Protein AF-0000000073254569 (afdb_homodimer)

Radius of gyration: 25.7 Å; Cα contacts (8 Å, |Δi|>4): 1614; chains: 2; bounding box: 59×76×71 Å

pLDDT: mean 85.74, std 17.24, range [31.38, 98.88]

Organism: Gibberella zeae (strain ATCC MYA-4620 / CBS 123657 / FGSC 9075 / NRRL 31084 / PH-1) (NCBI:txid229533)

Solvent-accessible surface area (backbone atoms only — not comparable to full-atom values): 38142 Å² total; per-residue (Å²): 109,60,36,66,33,79,49,82,36,96,58,29,43,25,35,38,28,23,18,31,41,42,49,34,30,50,25,29,50,48,42,49,42,52,47,33,44,50,43,17,62,76,66,68,46,98,55,69,58,42,61,33,38,47,33,54,34,34,22,6,1,19,42,13,16,44,48,40,41,42,32,16,41,38,53,32,43,56,66,58,44,51,54,50,48,54,52,42,44,49,64,45,51,45,51,53,54,97,86,38,72,44,63,83,45,90,67,50,71,68,58,60,72,64,52,65,75,79,60,61,51,68,29,55,66,60,47,48,49,49,47,41,23,54,49,26,40,74,44,33,85,45,70,64,29,29,72,44,17,25,67,19,53,33,51,37,45,81,10,17,40,29,32,24,28,20,21,28,49,64,70,50,31,76,42,73,50,47,17,49,89,76,85,73,79,70,75,92,39,75,67,55,49,47,42,74,73,45,49,83,69,42,15,43,38,56,48,45,47,18,8,43,7,33,83,72,42,25,52,69,34,56,37,52,76,88,70,58,82,38,35,21,26,18,5,31,50,79,29,16,42,21,54,65,60,41,60,53,50,47,50,72,79,41,60,62,80,44,73,78,67,49,42,13,23,40,42,34,31,32,37,49,45,58,76,55,76,70,73,76,84,45,94,48,58,53,60,33,47,43,49,50,48,45,51,50,37,40,34,41,64,27,52,51,51,53,49,51,53,42,46,50,61,42,37,46,23,84,87,28,50,74,41,40,78,47,75,50,56,54,80,33,95,57,89,72,60,47,62,45,52,87,47,43,66,60,40,39,49,50,29,51,48,61,74,61,40,77,50,64,69,58,47,48,51,53,50,50,50,40,36,43,57,59,44,88,117,109,60,36,65,34,80,49,83,35,95,59,27,44,25,37,37,27,24,21,30,40,41,50,35,29,50,25,28,51,49,43,49,42,53,47,34,42,50,44,17,62,74,67,69,47,97,54,67,57,40,60,32,38,48,33,53,34,34,22,6,0,20,42,13,18,44,49,39,42,41,32,15,41,39,55,32,42,57,67,59,43,53,54,51,48,54,51,42,43,50,63,43,51,45,49,53,55,96,84,38,73,41,64,83,46,90,65,52,69,68,58,59,72,65,50,65,72,79,62,62,49,68,28,54,64,61,48,50,49,50,46,42,24,55,50,26,40,73,44,32,85,46,70,64,28,30,73,43,18,26,66,20,54,32,51,39,46,82,11,17,41,29,32,23,27,20,22,28,50,59,68,49,32,75,42,74,50,46,18,49,90,76,85,74,80,70,77,91,43,77,66,54,49,47,42,73,73,45,48,83,69,42,15,43,38,55,49,44,47,17,9,44,7,33,82,74,41,25,52,70,34,55,39,52,75,90,71,57,83,40,36,22,26,19,4,31,50,81,27,17,42,23,53,65,61,39,61,52,50,47,49,72,79,42,59,61,79,43,73,77,66,50,42,14,22,38,41,33,31,31,38,50,46,57,73,54,84,66,69,78,83,46,93,48,60,52,61,34,48,45,50,50,48,44,52,50,39,40,33,40,65,28,51,50,51,54,49,51,54,41,46,50,60,41,36,46,23,82,87,29,52,73,41,40,79,47,75,50,55,56,80,33,96,57,89,72,59,47,62,46,52,88,48,41,65,58,40,40,50,50,30,51,49,59,73,62,40,80,48,63,69,56,46,48,51,52,50,50,50,40,37,42,59,58,45,87,117

Structure (mmCIF, N/CA/C/O backbone):
data_AF-0000000073254569-model_v1
#
loop_
_entity.id
_entity.type
_entity.pdbx_description
1 polymer 'Chromosome 3, complete genome'
#
loop_
_atom_site.group_PDB
_atom_site.id
_atom_site.type_symbol
_atom_site.label_atom_id
_atom_site.label_alt_id
_atom_site.label_comp_id
_atom_site.label_asym_id
_atom_site.label_entity_id
_atom_site.label_seq_id
_atom_site.pdbx_PDB_ins_code
_atom_site.Cartn_x
_atom_site.Cartn_y
_atom_site.Cartn_z
_atom_site.occupancy
_atom_site.B_iso_or_equiv
_atom_site.auth_seq_id
_atom_site.auth_comp_id
_atom_site.auth_asym_id
_atom_site.auth_atom_id
_atom_site.pdbx_PDB_model_num
ATOM 1 N N . MET A 1 1 ? -10.719 -30.406 2.637 1 69 1 MET A N 1
ATOM 2 C CA . MET A 1 1 ? -9.727 -29.562 3.293 1 69 1 MET A CA 1
ATOM 3 C C . MET A 1 1 ? -8.672 -29.094 2.303 1 69 1 MET A C 1
ATOM 5 O O . MET A 1 1 ? -8.266 -29.859 1.419 1 69 1 MET A O 1
ATOM 9 N N . VAL A 1 2 ? -8.297 -27.781 2.314 1 84.19 2 VAL A N 1
ATOM 10 C CA . VAL A 1 2 ? -7.293 -27.219 1.424 1 84.19 2 VAL A CA 1
ATOM 11 C C . VAL A 1 2 ? -5.934 -27.844 1.699 1 84.19 2 VAL A C 1
ATOM 13 O O . VAL A 1 2 ? -5.629 -28.203 2.838 1 84.19 2 VAL A O 1
ATOM 16 N N . TYR A 1 3 ? -5.25 -28.094 0.652 1 86.19 3 TYR A N 1
ATOM 17 C CA . TYR A 1 3 ? -3.926 -28.688 0.782 1 86.19 3 TYR A CA 1
ATOM 18 C C . TYR A 1 3 ? -3.062 -27.891 1.755 1 86.19 3 TYR A C 1
ATOM 20 O O . TYR A 1 3 ? -2.998 -26.672 1.679 1 86.19 3 TYR A O 1
ATOM 28 N N . GLN A 1 4 ? -2.467 -28.609 2.684 1 88.44 4 GLN A N 1
ATOM 29 C CA . GLN A 1 4 ? -1.517 -28.031 3.625 1 88.44 4 GLN A CA 1
ATOM 30 C C . GLN A 1 4 ? -0.086 -28.438 3.293 1 88.44 4 GLN A C 1
ATOM 32 O O . GLN A 1 4 ? 0.17 -29.609 2.979 1 88.44 4 GLN A O 1
ATOM 37 N N . ALA A 1 5 ? 0.763 -27.484 3.316 1 90.31 5 ALA A N 1
ATOM 38 C CA . ALA A 1 5 ? 2.168 -27.828 3.121 1 90.31 5 ALA A CA 1
ATOM 39 C C . ALA A 1 5 ? 2.562 -29.031 3.988 1 90.31 5 ALA A C 1
ATOM 41 O O . ALA A 1 5 ? 2.246 -29.078 5.18 1 90.31 5 ALA A O 1
ATOM 42 N N . ILE A 1 6 ? 3.275 -29.891 3.363 1 89.12 6 ILE A N 1
ATOM 43 C CA . ILE A 1 6 ? 3.559 -31.156 4.047 1 89.12 6 ILE A CA 1
ATOM 44 C C . ILE A 1 6 ? 4.711 -30.953 5.031 1 89.12 6 ILE A C 1
ATOM 46 O O . ILE A 1 6 ? 4.93 -31.797 5.914 1 89.12 6 ILE A O 1
ATOM 50 N N . THR A 1 7 ? 5.469 -29.906 4.82 1 90.94 7 THR A N 1
ATOM 51 C CA . THR A 1 7 ? 6.562 -29.594 5.738 1 90.94 7 THR A CA 1
ATOM 52 C C . THR A 1 7 ? 6.16 -28.484 6.699 1 90.94 7 THR A C 1
ATOM 54 O O . THR A 1 7 ? 5.199 -27.75 6.449 1 90.94 7 THR A O 1
ATOM 57 N N . ARG A 1 8 ? 6.832 -28.484 7.84 1 93.12 8 ARG A N 1
ATOM 58 C CA . ARG A 1 8 ? 6.66 -27.422 8.828 1 93.12 8 ARG A CA 1
ATOM 59 C C . ARG A 1 8 ? 8 -26.812 9.234 1 93.12 8 ARG A C 1
ATOM 61 O O . ARG A 1 8 ? 9.047 -27.469 9.094 1 93.12 8 ARG A O 1
ATOM 68 N N . HIS A 1 9 ? 7.984 -25.609 9.609 1 94.12 9 HIS A N 1
ATOM 69 C CA . HIS A 1 9 ? 9.156 -24.938 10.172 1 94.12 9 HIS A CA 1
ATOM 70 C C . HIS A 1 9 ? 8.945 -24.609 11.648 1 94.12 9 HIS A C 1
ATOM 72 O O . HIS A 1 9 ? 7.863 -24.172 12.039 1 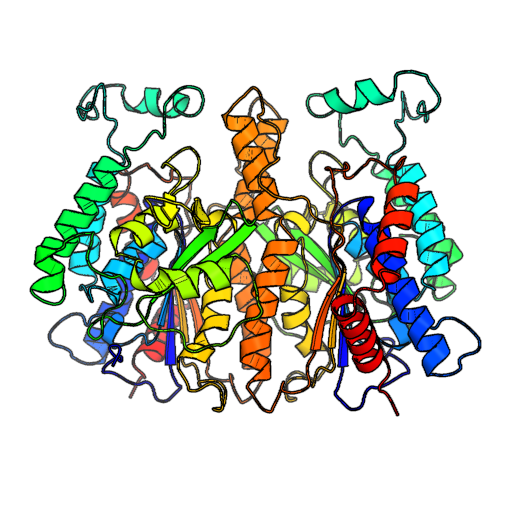94.12 9 HIS A O 1
ATOM 78 N N . PRO A 1 10 ? 9.953 -24.828 12.438 1 93.75 10 PRO A N 1
ATOM 79 C CA . PRO A 1 10 ? 9.797 -24.578 13.875 1 93.75 10 PRO A CA 1
ATOM 80 C C . PRO A 1 10 ? 9.461 -23.125 14.195 1 93.75 10 PRO A C 1
ATOM 82 O O . PRO A 1 10 ? 8.82 -22.844 15.203 1 93.75 10 PRO A O 1
ATOM 85 N N . ASN A 1 11 ? 9.852 -22.25 13.305 1 94.5 11 ASN A N 1
ATOM 86 C CA . ASN A 1 11 ? 9.617 -20.828 13.57 1 94.5 11 ASN A CA 1
ATOM 87 C C . ASN A 1 11 ? 8.258 -20.375 13.055 1 94.5 11 ASN A C 1
ATOM 89 O O . ASN A 1 11 ? 7.848 -19.234 13.281 1 94.5 11 ASN A O 1
ATOM 93 N N . GLY A 1 12 ? 7.559 -21.234 12.305 1 96.25 12 GLY A N 1
ATOM 94 C CA . GLY A 1 12 ? 6.207 -20.859 11.906 1 96.25 12 GLY A CA 1
ATOM 95 C C . GLY A 1 12 ? 5.961 -21.016 10.422 1 96.25 12 GLY A C 1
ATOM 96 O O . GLY A 1 12 ? 6.617 -21.812 9.75 1 96.25 12 GLY A O 1
ATOM 97 N N . LYS A 1 13 ? 4.934 -20.344 9.938 1 97.69 13 LYS A N 1
ATOM 98 C CA . LYS A 1 13 ? 4.473 -20.453 8.555 1 97.69 13 LYS A CA 1
ATOM 99 C C . LYS A 1 13 ? 5.418 -19.734 7.605 1 97.69 13 LYS A C 1
ATOM 101 O O . LYS A 1 13 ? 6.102 -18.781 8 1 97.69 13 LYS A O 1
ATOM 106 N N . ARG A 1 14 ? 5.492 -20.172 6.426 1 98.38 14 ARG A N 1
ATOM 107 C CA . ARG A 1 14 ? 6.27 -19.594 5.344 1 98.38 14 ARG A CA 1
ATOM 108 C C . ARG A 1 14 ? 5.355 -19 4.27 1 98.38 14 ARG A C 1
ATOM 110 O O . ARG A 1 14 ? 4.438 -19.672 3.793 1 98.38 14 ARG A O 1
ATOM 117 N N . LEU A 1 15 ? 5.641 -17.719 3.881 1 98.75 15 LEU A N 1
ATOM 118 C CA . LEU A 1 15 ? 4.832 -16.984 2.908 1 98.75 15 LEU A CA 1
ATOM 119 C C . LEU A 1 15 ? 5.656 -16.625 1.675 1 98.75 15 LEU A C 1
ATOM 121 O O . LEU A 1 15 ? 6.848 -16.344 1.781 1 98.75 15 LEU A O 1
ATOM 125 N N . LEU A 1 16 ? 5.016 -16.672 0.469 1 98.88 16 LEU A N 1
ATOM 126 C CA . LEU A 1 16 ? 5.691 -16.359 -0.783 1 98.88 16 LEU A CA 1
ATOM 127 C C . LEU A 1 16 ? 4.949 -15.258 -1.537 1 98.88 16 LEU A C 1
ATOM 129 O O . LEU A 1 16 ? 3.756 -15.391 -1.82 1 98.88 16 LEU A O 1
ATOM 133 N N . ALA A 1 17 ? 5.613 -14.148 -1.781 1 98.81 17 ALA A N 1
ATOM 134 C CA . ALA A 1 17 ? 5.062 -13.055 -2.58 1 98.81 17 ALA A CA 1
ATOM 135 C C . ALA A 1 17 ? 5.645 -13.062 -3.992 1 98.81 17 ALA A C 1
ATOM 137 O O . ALA A 1 17 ? 6.863 -13.117 -4.168 1 98.81 17 ALA A O 1
ATOM 138 N N . LEU A 1 18 ? 4.777 -12.977 -5.004 1 98.56 18 LEU A N 1
ATOM 139 C CA . LEU A 1 18 ? 5.16 -12.984 -6.41 1 98.56 18 LEU A CA 1
ATOM 140 C C . LEU A 1 18 ? 4.699 -11.711 -7.109 1 98.56 18 LEU A C 1
ATOM 142 O O . LEU A 1 18 ? 3.502 -11.523 -7.332 1 98.56 18 LEU A O 1
ATOM 146 N N . ASP A 1 19 ? 5.652 -10.883 -7.566 1 97.5 19 ASP A N 1
ATOM 147 C CA . ASP A 1 19 ? 5.379 -9.57 -8.141 1 97.5 19 ASP A CA 1
ATOM 148 C C . ASP A 1 19 ? 4.746 -9.695 -9.523 1 97.5 19 ASP A C 1
ATOM 150 O O . ASP A 1 19 ? 4.906 -10.719 -10.195 1 97.5 19 ASP A O 1
ATOM 154 N N . GLY A 1 20 ? 4.055 -8.617 -9.891 1 94.62 20 GLY A N 1
ATOM 155 C CA . GLY A 1 20 ? 3.777 -8.406 -11.297 1 94.62 20 GLY A CA 1
ATOM 156 C C . GLY A 1 20 ? 4.969 -7.859 -12.062 1 94.62 20 GLY A C 1
ATOM 157 O O . GLY A 1 20 ? 5.867 -7.25 -11.477 1 94.62 20 GLY A O 1
ATOM 158 N N . GLY A 1 21 ? 4.934 -8.133 -13.406 1 91.62 21 GLY A N 1
ATOM 159 C CA . GLY A 1 21 ? 6.059 -7.617 -14.172 1 91.62 21 GLY A CA 1
ATOM 160 C C . GLY A 1 21 ? 6.195 -8.266 -15.539 1 91.62 21 GLY A C 1
ATOM 161 O O . GLY A 1 21 ? 7.285 -8.289 -16.109 1 91.62 21 GLY A O 1
ATOM 162 N N . GLY A 1 22 ? 5.133 -8.82 -16.078 1 90.81 22 GLY A N 1
ATOM 163 C CA . GLY A 1 22 ? 5.168 -9.422 -17.406 1 90.81 22 GLY A CA 1
ATOM 164 C C . GLY A 1 22 ? 6.195 -10.539 -17.516 1 90.81 22 GLY A C 1
ATOM 165 O O . GLY A 1 22 ? 6.324 -11.367 -16.625 1 90.81 22 GLY A O 1
ATOM 166 N N . VAL A 1 23 ? 6.863 -10.516 -18.625 1 92.56 23 VAL A N 1
ATOM 167 C CA . VAL A 1 23 ? 7.77 -11.625 -18.906 1 92.56 23 VAL A CA 1
ATOM 168 C C . VAL A 1 23 ? 8.945 -11.602 -17.938 1 92.56 23 VAL A C 1
ATOM 170 O O . VAL A 1 23 ? 9.672 -12.586 -17.812 1 92.56 23 VAL A O 1
ATOM 173 N N . ARG A 1 24 ? 9.148 -10.531 -17.266 1 95.06 24 ARG A N 1
ATOM 174 C CA . ARG A 1 24 ? 10.242 -10.422 -16.312 1 95.06 24 ARG A CA 1
ATOM 175 C C . ARG A 1 24 ? 10.016 -11.336 -15.109 1 95.06 24 ARG A C 1
ATOM 177 O O . ARG A 1 24 ? 10.938 -11.594 -14.328 1 95.06 24 ARG A O 1
ATOM 184 N N . GLY A 1 25 ? 8.781 -11.812 -14.953 1 96.25 25 GLY A N 1
ATOM 185 C CA . GLY A 1 25 ? 8.453 -12.758 -13.898 1 96.25 25 GLY A CA 1
ATOM 186 C C . GLY A 1 25 ? 9.289 -14.016 -13.938 1 96.25 25 GLY A C 1
ATOM 187 O O . GLY A 1 25 ? 9.477 -14.68 -12.914 1 96.25 25 GLY A O 1
ATOM 188 N N . ILE A 1 26 ? 9.906 -14.281 -15.094 1 97.62 26 ILE A N 1
ATOM 189 C CA . ILE A 1 26 ? 10.711 -15.484 -15.258 1 97.62 26 ILE A CA 1
ATOM 190 C C . ILE A 1 26 ? 11.898 -15.438 -14.297 1 97.62 26 ILE A C 1
ATOM 192 O O . ILE A 1 26 ? 12.367 -16.484 -13.836 1 97.62 26 ILE A O 1
ATOM 196 N N . MET A 1 27 ? 12.359 -14.273 -13.977 1 97.62 27 MET A N 1
ATOM 197 C CA . MET A 1 27 ? 13.469 -14.156 -13.031 1 97.62 27 MET A CA 1
ATOM 198 C C . MET A 1 27 ? 13.078 -14.68 -11.656 1 97.62 27 MET A C 1
ATOM 200 O O . MET A 1 27 ? 13.859 -15.383 -11.008 1 97.62 27 MET A O 1
ATOM 204 N N . GLY A 1 28 ? 11.852 -14.328 -11.25 1 97.81 28 GLY A N 1
ATOM 205 C CA . GLY A 1 28 ? 11.359 -14.844 -9.984 1 97.81 28 GLY A CA 1
ATOM 206 C C . GLY A 1 28 ? 11.305 -16.359 -9.945 1 97.81 28 GLY A C 1
ATOM 207 O O . GLY A 1 28 ? 11.664 -16.969 -8.93 1 97.81 28 GLY A O 1
ATOM 208 N N . LEU A 1 29 ? 10.906 -16.969 -11.023 1 98.5 29 LEU A N 1
ATOM 209 C CA . LEU A 1 29 ? 10.82 -18.422 -11.094 1 98.5 29 LEU A CA 1
ATOM 210 C C . LEU A 1 29 ? 12.203 -19.047 -11.023 1 98.5 29 LEU A C 1
ATOM 212 O O . LEU A 1 29 ? 12.398 -20.062 -10.336 1 98.5 29 LEU A O 1
ATOM 216 N N . VAL A 1 30 ? 13.133 -18.469 -11.703 1 98.56 30 VAL A N 1
ATOM 217 C CA . VAL A 1 30 ? 14.492 -19 -11.711 1 98.56 30 VAL A CA 1
ATOM 218 C C . VAL A 1 30 ? 15.094 -18.875 -10.312 1 98.56 30 VAL A C 1
ATOM 220 O O . VAL A 1 30 ? 15.758 -19.812 -9.836 1 98.56 30 VAL A O 1
ATOM 223 N N . ILE A 1 31 ? 14.867 -17.797 -9.672 1 98.62 31 ILE A N 1
ATOM 224 C CA . ILE A 1 31 ? 15.359 -17.609 -8.312 1 98.62 31 ILE A CA 1
ATOM 225 C C . ILE A 1 31 ? 14.703 -18.625 -7.379 1 98.62 31 ILE A C 1
ATOM 227 O O . ILE A 1 31 ? 15.383 -19.25 -6.555 1 98.62 31 ILE A O 1
ATOM 231 N N . LEU A 1 32 ? 13.414 -18.797 -7.52 1 98.81 32 LEU A N 1
ATOM 232 C CA . LEU A 1 32 ? 12.703 -19.781 -6.711 1 98.81 32 LEU A CA 1
ATOM 233 C C . LEU A 1 32 ? 13.281 -21.172 -6.926 1 98.81 32 LEU A C 1
ATOM 235 O O . LEU A 1 32 ? 13.453 -21.938 -5.973 1 98.81 32 LEU A O 1
ATOM 239 N N . LYS A 1 33 ? 13.547 -21.484 -8.188 1 98.69 33 LYS A N 1
ATOM 240 C CA . LYS A 1 33 ? 14.148 -22.781 -8.5 1 98.69 33 LYS A CA 1
ATOM 241 C C . LYS A 1 33 ? 15.477 -22.969 -7.762 1 98.69 33 LYS A C 1
ATOM 243 O O . LYS A 1 33 ? 15.734 -24.031 -7.195 1 98.69 33 LYS A O 1
ATOM 248 N N . GLU A 1 34 ? 16.297 -21.922 -7.781 1 98.25 34 GLU A N 1
ATOM 249 C CA . GLU A 1 34 ? 17.594 -22 -7.109 1 98.25 34 GLU A CA 1
ATOM 250 C C . GLU A 1 34 ? 17.422 -22.188 -5.605 1 98.25 34 GLU A C 1
ATOM 252 O O . GLU A 1 34 ? 18.172 -22.938 -4.977 1 98.25 34 GLU A O 1
ATOM 257 N N . LEU A 1 35 ? 16.484 -21.469 -5.008 1 98.38 35 LEU A N 1
ATOM 258 C CA . LEU A 1 35 ? 16.219 -21.625 -3.582 1 98.38 35 LEU A CA 1
ATOM 259 C C . LEU A 1 35 ? 15.766 -23.047 -3.264 1 98.38 35 LEU A C 1
ATOM 261 O O . LEU A 1 35 ? 16.266 -23.672 -2.32 1 98.38 35 LEU A O 1
ATOM 265 N N . MET A 1 36 ? 14.828 -23.594 -4.07 1 98.5 36 MET A N 1
ATOM 266 C CA . MET A 1 36 ? 14.297 -24.922 -3.818 1 98.5 36 MET A CA 1
ATOM 267 C C . MET A 1 36 ? 15.359 -25.984 -4.07 1 98.5 36 MET A C 1
ATOM 269 O O . MET A 1 36 ? 15.375 -27.031 -3.414 1 98.5 36 MET A O 1
ATOM 273 N N . HIS A 1 37 ? 16.25 -25.672 -5.004 1 98.19 37 HIS A N 1
ATOM 274 C CA . HIS A 1 37 ? 17.375 -26.562 -5.23 1 98.19 37 HIS A CA 1
ATOM 275 C C . HIS A 1 37 ? 18.281 -26.641 -4.004 1 98.19 37 HIS A C 1
ATOM 277 O O . HIS A 1 37 ? 18.766 -27.719 -3.648 1 98.19 37 HIS A O 1
ATOM 283 N N . ARG A 1 38 ? 18.531 -25.594 -3.416 1 97.25 38 ARG A N 1
ATOM 284 C CA . ARG A 1 38 ? 19.328 -25.578 -2.197 1 97.25 38 ARG A CA 1
ATOM 285 C C . ARG A 1 38 ? 18.609 -26.281 -1.054 1 97.25 38 ARG A C 1
ATOM 287 O O . ARG A 1 38 ? 19.234 -26.938 -0.217 1 97.25 38 ARG A O 1
ATOM 294 N N . VAL A 1 39 ? 17.312 -26.141 -0.981 1 97.75 39 VAL A N 1
ATOM 295 C CA . VAL A 1 39 ? 16.516 -26.891 -0.012 1 97.75 39 VAL A CA 1
ATOM 296 C C . VAL A 1 39 ? 16.688 -28.391 -0.259 1 97.75 39 VAL A C 1
ATOM 298 O O . VAL A 1 39 ? 16.844 -29.172 0.685 1 97.75 39 VAL A O 1
ATOM 301 N N . GLN A 1 40 ? 16.625 -28.781 -1.538 1 97.81 40 GLN A N 1
ATOM 302 C CA . GLN A 1 40 ? 16.812 -30.172 -1.911 1 97.81 40 GLN A CA 1
ATOM 303 C C . GLN A 1 40 ? 18.125 -30.719 -1.353 1 97.81 40 GLN A C 1
ATOM 305 O O . GLN A 1 40 ? 18.156 -31.797 -0.759 1 97.81 40 GLN A O 1
ATOM 310 N N . LYS A 1 41 ? 19.141 -29.938 -1.565 1 96.75 41 LYS A N 1
ATOM 311 C CA . LYS A 1 41 ? 20.469 -30.344 -1.119 1 96.75 41 LYS A CA 1
ATOM 312 C C . LYS A 1 41 ? 20.547 -30.406 0.404 1 96.75 41 LYS A C 1
ATOM 314 O O . LYS A 1 41 ? 21.062 -31.375 0.971 1 96.75 41 LYS A O 1
ATOM 319 N N . ARG A 1 42 ? 20.031 -29.375 1.029 1 95.44 42 ARG A N 1
ATOM 320 C CA . ARG A 1 42 ? 20.078 -29.281 2.484 1 95.44 42 ARG A CA 1
ATOM 321 C C . ARG A 1 42 ? 19.328 -30.422 3.141 1 95.44 42 ARG A C 1
ATOM 323 O O . ARG A 1 42 ? 19.766 -30.953 4.164 1 95.44 42 ARG A O 1
ATOM 330 N N . LYS A 1 43 ? 18.266 -30.844 2.539 1 96.19 43 LYS A N 1
ATOM 331 C CA . LYS A 1 43 ? 17.391 -31.859 3.131 1 96.19 43 LYS A CA 1
ATOM 332 C C . LYS A 1 43 ? 17.641 -33.219 2.502 1 96.19 43 LYS A C 1
ATOM 334 O O . LYS A 1 43 ? 16.969 -34.219 2.838 1 96.19 43 LYS A O 1
ATOM 339 N N . ASN A 1 44 ? 18.562 -33.375 1.593 1 96.12 44 ASN A N 1
ATOM 340 C CA . ASN A 1 44 ? 18.922 -34.594 0.897 1 96.12 44 ASN A CA 1
ATOM 341 C C . ASN A 1 44 ? 17.703 -35.281 0.27 1 96.12 44 ASN A C 1
ATOM 343 O O . ASN A 1 44 ? 17.438 -36.438 0.517 1 96.12 44 ASN A O 1
ATOM 347 N N . LEU A 1 45 ? 17 -34.438 -0.439 1 96.88 45 LEU A N 1
ATOM 348 C CA . LEU A 1 45 ? 15.812 -34.938 -1.122 1 96.88 45 LEU A CA 1
ATOM 349 C C . LEU A 1 45 ? 16.156 -35.469 -2.508 1 96.88 45 LEU A C 1
ATOM 351 O O . LEU A 1 45 ? 17.094 -35 -3.146 1 96.88 45 LEU A O 1
ATOM 355 N N . PRO A 1 46 ? 15.43 -36.438 -3.039 1 97.44 46 PRO A N 1
ATOM 356 C CA . PRO A 1 46 ? 15.742 -37.062 -4.336 1 97.44 46 PRO A CA 1
ATOM 357 C C . PRO A 1 46 ? 15.469 -36.125 -5.508 1 97.44 46 PRO A C 1
ATOM 359 O O . PRO A 1 46 ? 16.062 -36.25 -6.574 1 97.44 46 PRO A O 1
ATOM 362 N N . GLU A 1 47 ? 14.516 -35.156 -5.344 1 97.69 47 GLU A N 1
ATOM 363 C CA . GLU A 1 47 ? 14.172 -34.188 -6.371 1 97.69 47 GLU A CA 1
ATOM 364 C C . GLU A 1 47 ? 13.922 -32.812 -5.758 1 97.69 47 GLU A C 1
ATOM 366 O O . GLU A 1 47 ? 13.758 -32.688 -4.543 1 97.69 47 GLU A O 1
ATOM 371 N N . ILE A 1 48 ? 13.953 -31.812 -6.598 1 97.75 48 ILE A N 1
ATOM 372 C CA . ILE A 1 48 ? 13.609 -30.469 -6.137 1 97.75 48 ILE A CA 1
ATOM 373 C C . ILE A 1 48 ? 12.172 -30.453 -5.633 1 97.75 48 ILE A C 1
ATOM 375 O O . ILE A 1 48 ? 11.242 -30.828 -6.359 1 97.75 48 ILE A O 1
ATOM 379 N N . PRO A 1 49 ? 11.984 -30.125 -4.387 1 98 49 PRO A N 1
ATOM 380 C CA . PRO A 1 49 ? 10.625 -30.156 -3.85 1 98 49 PRO A CA 1
ATOM 381 C C . PRO A 1 49 ? 9.742 -29.047 -4.414 1 98 49 PRO A C 1
ATOM 383 O O . PRO A 1 49 ? 10.25 -28.031 -4.895 1 98 49 PRO A O 1
ATOM 386 N N . ARG A 1 50 ? 8.445 -29.25 -4.328 1 98.31 50 ARG A N 1
ATOM 387 C CA . ARG A 1 50 ? 7.484 -28.234 -4.758 1 98.31 50 ARG A CA 1
ATOM 388 C C . ARG A 1 50 ? 7.402 -27.094 -3.754 1 98.31 50 ARG A C 1
ATOM 390 O O . ARG A 1 50 ? 7.422 -27.328 -2.543 1 98.31 50 ARG A O 1
ATOM 397 N N . PRO A 1 51 ? 7.316 -25.828 -4.262 1 98.56 51 PRO A N 1
ATOM 398 C CA . PRO A 1 51 ? 7.137 -24.703 -3.342 1 98.56 51 PRO A CA 1
ATOM 399 C C . PRO A 1 51 ? 5.91 -24.875 -2.445 1 98.56 51 PRO A C 1
ATOM 401 O O . PRO A 1 51 ? 5.941 -24.484 -1.275 1 98.56 51 PRO A O 1
ATOM 404 N N . SER A 1 52 ? 4.824 -25.516 -2.988 1 98.38 52 SER A N 1
ATOM 405 C CA . SER A 1 52 ? 3.584 -25.688 -2.242 1 98.38 52 SER A CA 1
ATOM 406 C C . SER A 1 52 ? 3.771 -26.641 -1.065 1 98.38 52 SER A C 1
ATOM 408 O O . SER A 1 52 ? 2.928 -26.703 -0.17 1 98.38 52 SER A O 1
ATOM 410 N N . ASP A 1 53 ? 4.848 -27.375 -1.057 1 97.88 53 ASP A N 1
ATOM 411 C CA . ASP A 1 53 ? 5.133 -28.297 0.043 1 97.88 53 ASP A CA 1
ATOM 412 C C . ASP A 1 53 ? 5.832 -27.578 1.194 1 97.88 53 ASP A C 1
ATOM 414 O O . ASP A 1 53 ? 5.957 -28.125 2.291 1 97.88 53 ASP A O 1
ATOM 418 N N . TYR A 1 54 ? 6.246 -26.375 0.967 1 98.06 54 TYR A N 1
ATOM 419 C CA . TYR A 1 54 ? 7.016 -25.641 1.97 1 98.06 54 TYR A CA 1
ATOM 420 C C . TYR A 1 54 ? 6.328 -24.344 2.348 1 98.06 54 TYR A C 1
ATOM 422 O O . TYR A 1 54 ? 6.301 -23.969 3.521 1 98.06 54 TYR A O 1
ATOM 430 N N . PHE A 1 55 ? 5.805 -23.656 1.444 1 98.56 55 PHE A N 1
ATOM 431 C CA . PHE A 1 55 ? 5.125 -22.391 1.716 1 98.56 55 PHE A CA 1
ATOM 432 C C . PHE A 1 55 ? 3.648 -22.625 2.02 1 98.56 55 PHE A C 1
ATOM 434 O O . PHE A 1 55 ? 2.947 -23.281 1.249 1 98.56 55 PHE A O 1
ATOM 441 N N . GLU A 1 56 ? 3.148 -22.062 3.076 1 98.06 56 GLU A N 1
ATOM 442 C CA . GLU A 1 56 ? 1.771 -22.281 3.506 1 98.06 56 GLU A CA 1
ATOM 443 C C . GLU A 1 56 ? 0.81 -21.344 2.781 1 98.06 56 GLU A C 1
ATOM 445 O O . GLU A 1 56 ? -0.393 -21.609 2.719 1 98.06 56 GLU A O 1
ATOM 450 N N . LEU A 1 57 ? 1.333 -20.219 2.23 1 98.38 57 LEU A N 1
ATOM 451 C CA . LEU A 1 57 ? 0.504 -19.234 1.526 1 98.38 57 LEU A CA 1
ATOM 452 C C . LEU A 1 57 ? 1.334 -18.438 0.529 1 98.38 57 LEU A C 1
ATOM 454 O O . LEU A 1 57 ? 2.441 -18 0.848 1 98.38 57 LEU A O 1
ATOM 458 N N . ALA A 1 58 ? 0.793 -18.297 -0.646 1 98.75 58 ALA A N 1
ATOM 459 C CA . ALA A 1 58 ? 1.424 -17.438 -1.647 1 98.75 58 ALA A CA 1
ATOM 460 C C . ALA A 1 58 ? 0.455 -16.359 -2.141 1 98.75 58 ALA A C 1
ATOM 462 O O . ALA A 1 58 ? -0.757 -16.578 -2.184 1 98.75 58 ALA A O 1
ATOM 463 N N . GLY A 1 59 ? 0.9 -15.188 -2.377 1 98.56 59 GLY A N 1
ATOM 464 C CA . GLY A 1 59 ? 0.19 -14.125 -3.066 1 98.56 59 GLY A CA 1
ATOM 465 C C . GLY A 1 59 ? 0.877 -13.68 -4.344 1 98.56 59 GLY A C 1
ATOM 466 O O . GLY A 1 59 ? 2.104 -13.562 -4.387 1 98.56 59 GLY A O 1
ATOM 467 N N . GLY A 1 60 ? 0.116 -13.445 -5.371 1 98.38 60 GLY A N 1
ATOM 468 C CA . GLY A 1 60 ? 0.703 -13.055 -6.641 1 98.38 60 GLY A CA 1
ATOM 469 C C . GLY A 1 60 ? -0.109 -12 -7.375 1 98.38 60 GLY A C 1
ATOM 470 O O . GLY A 1 60 ? -1.325 -11.914 -7.195 1 98.38 60 GLY A O 1
ATOM 471 N N . THR A 1 61 ? 0.549 -11.242 -8.156 1 97.0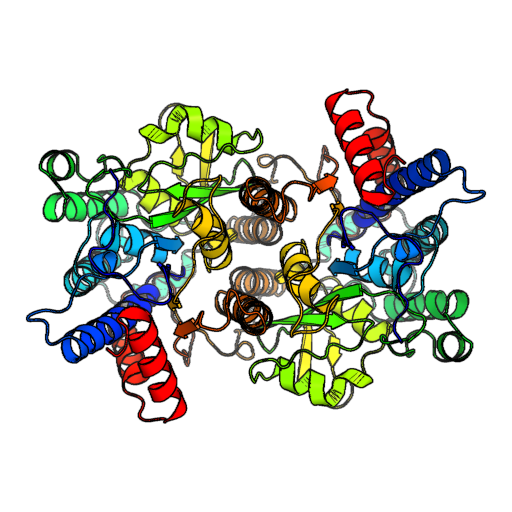6 61 THR A N 1
ATOM 472 C CA . THR A 1 61 ? -0.073 -10.211 -8.977 1 97.06 61 THR A CA 1
ATOM 473 C C . THR A 1 61 ? 0.374 -10.328 -10.43 1 97.06 61 THR A C 1
ATOM 475 O O . THR A 1 61 ? 1.567 -10.453 -10.711 1 97.06 61 THR A O 1
ATOM 478 N N . SER A 1 62 ? -0.609 -10.156 -11.398 1 94.69 62 SER A N 1
ATOM 479 C CA . SER A 1 62 ? -0.284 -10.234 -12.82 1 94.69 62 SER A CA 1
ATOM 480 C C . SER A 1 62 ? 0.478 -11.516 -13.141 1 94.69 62 SER A C 1
ATOM 482 O O . SER A 1 62 ? 0.02 -12.617 -12.82 1 94.69 62 SER A O 1
ATOM 484 N N . THR A 1 63 ? 1.64 -11.414 -13.695 1 95.12 63 THR A N 1
ATOM 485 C CA . THR A 1 63 ? 2.404 -12.625 -13.984 1 95.12 63 THR A CA 1
ATOM 486 C C . THR A 1 63 ? 2.645 -13.43 -12.711 1 95.12 63 THR A C 1
ATOM 488 O O . THR A 1 63 ? 2.686 -14.664 -12.75 1 95.12 63 THR A O 1
ATOM 491 N N . GLY A 1 64 ? 2.807 -12.727 -11.57 1 97.62 64 GLY A N 1
ATOM 492 C CA . GLY A 1 64 ? 2.945 -13.414 -10.297 1 97.62 64 GLY A CA 1
ATOM 493 C C . GLY A 1 64 ? 1.712 -14.203 -9.914 1 97.62 64 GLY A C 1
ATOM 494 O O . GLY A 1 64 ? 1.815 -15.25 -9.258 1 97.62 64 GLY A O 1
ATOM 495 N N . GLY A 1 65 ? 0.534 -13.664 -10.227 1 98.12 65 GLY A N 1
ATOM 496 C CA . GLY A 1 65 ? -0.695 -14.414 -10.023 1 98.12 65 GLY A CA 1
ATOM 497 C C . GLY A 1 65 ? -0.765 -15.688 -10.844 1 98.12 65 GLY A C 1
ATOM 498 O O . GLY A 1 65 ? -1.142 -16.75 -10.336 1 98.12 65 GLY A O 1
ATOM 499 N N . ILE A 1 66 ? -0.361 -15.586 -12.086 1 96.88 66 ILE A N 1
ATOM 500 C CA . ILE A 1 66 ? -0.362 -16.734 -12.984 1 96.88 66 ILE A CA 1
ATOM 501 C C . ILE A 1 66 ? 0.61 -17.797 -12.469 1 96.88 66 ILE A C 1
ATOM 503 O O . ILE A 1 66 ? 0.263 -18.969 -12.391 1 96.88 66 ILE A O 1
ATOM 507 N N . MET A 1 67 ? 1.77 -17.391 -12.078 1 98.12 67 MET A N 1
ATOM 508 C CA . MET A 1 67 ? 2.75 -18.297 -11.492 1 98.12 67 MET A CA 1
ATOM 509 C C . MET A 1 67 ? 2.203 -18.953 -10.234 1 98.12 67 MET A C 1
ATOM 511 O O . MET A 1 67 ? 2.414 -20.141 -10 1 98.12 67 MET A O 1
ATOM 515 N N . GLY A 1 68 ? 1.562 -18.094 -9.438 1 98.62 68 GLY A N 1
ATOM 516 C CA . GLY A 1 68 ? 0.981 -18.609 -8.211 1 98.62 68 GLY A CA 1
ATOM 517 C C . GLY A 1 68 ? -0.034 -19.719 -8.445 1 98.62 68 GLY A C 1
ATOM 518 O O . GLY A 1 68 ? -0.054 -20.719 -7.723 1 98.62 68 GLY A O 1
ATOM 519 N N . ILE A 1 69 ? -0.863 -19.547 -9.477 1 98.56 69 ILE A N 1
ATOM 520 C CA . ILE A 1 69 ? -1.842 -20.578 -9.82 1 98.56 69 ILE A CA 1
ATOM 521 C C . ILE A 1 69 ? -1.123 -21.875 -10.188 1 98.56 69 ILE A C 1
ATOM 523 O O . ILE A 1 69 ? -1.482 -22.953 -9.703 1 98.56 69 ILE A O 1
ATOM 527 N N . MET A 1 70 ? -0.094 -21.797 -10.977 1 98.69 70 MET A N 1
ATOM 528 C CA . MET A 1 70 ? 0.631 -22.984 -11.414 1 98.69 70 MET A CA 1
ATOM 529 C C . MET A 1 70 ? 1.333 -23.656 -10.242 1 98.69 70 MET A C 1
ATOM 531 O O . MET A 1 70 ? 1.195 -24.875 -10.039 1 98.69 70 MET A O 1
ATOM 535 N N . LEU A 1 71 ? 1.979 -22.922 -9.391 1 98.81 71 LEU A N 1
ATOM 536 C CA . LEU A 1 71 ? 2.836 -23.438 -8.328 1 98.81 71 LEU A CA 1
ATOM 537 C C . LEU A 1 71 ? 2.002 -23.953 -7.16 1 98.81 71 LEU A C 1
ATOM 539 O O . LEU A 1 71 ? 2.416 -24.859 -6.449 1 98.81 71 LEU A O 1
ATOM 543 N N . PHE A 1 72 ? 0.826 -23.375 -6.941 1 98.75 72 PHE A N 1
ATOM 544 C CA . PHE A 1 72 ? 0.125 -23.656 -5.695 1 98.75 72 PHE A CA 1
ATOM 545 C C . PHE A 1 72 ? -1.234 -24.297 -5.977 1 98.75 72 PHE A C 1
ATOM 547 O O . PHE A 1 72 ? -1.52 -25.391 -5.508 1 98.75 72 PHE A O 1
ATOM 554 N N . ARG A 1 73 ? -2.076 -23.625 -6.805 1 98.5 73 ARG A N 1
ATOM 555 C CA . ARG A 1 73 ? -3.373 -24.234 -7.098 1 98.5 73 ARG A CA 1
ATOM 556 C C . ARG A 1 73 ? -3.207 -25.562 -7.832 1 98.5 73 ARG A C 1
ATOM 558 O O . ARG A 1 73 ? -3.945 -26.516 -7.578 1 98.5 73 ARG A O 1
ATOM 565 N N . LEU A 1 74 ? -2.24 -25.625 -8.773 1 98.62 74 LEU A N 1
ATOM 566 C CA . LEU A 1 74 ? -2.008 -26.828 -9.555 1 98.62 74 LEU A CA 1
ATOM 567 C C . LEU A 1 74 ? -0.84 -27.625 -8.992 1 98.62 74 LEU A C 1
ATOM 569 O O . LEU A 1 74 ? -0.542 -28.719 -9.469 1 98.62 74 LEU A O 1
ATOM 573 N N . ARG A 1 75 ? -0.114 -27.062 -8.039 1 98.5 75 ARG A N 1
ATOM 574 C CA . ARG A 1 75 ? 0.998 -27.688 -7.324 1 98.5 75 ARG A CA 1
ATOM 575 C C . ARG A 1 75 ? 2.047 -28.219 -8.297 1 98.5 75 ARG A C 1
ATOM 577 O O . ARG A 1 75 ? 2.521 -29.344 -8.156 1 98.5 75 ARG A O 1
ATOM 584 N N . MET A 1 76 ? 2.332 -27.453 -9.266 1 98.62 76 MET A N 1
ATOM 585 C CA . MET A 1 76 ? 3.355 -27.797 -10.25 1 98.62 76 MET A CA 1
ATOM 586 C C . MET A 1 76 ? 4.75 -27.656 -9.648 1 98.62 76 MET A C 1
ATOM 588 O O . MET A 1 76 ? 4.953 -26.906 -8.695 1 98.62 76 MET A O 1
ATOM 592 N N . THR A 1 77 ? 5.715 -28.422 -10.242 1 98.5 77 THR A N 1
ATOM 593 C CA . THR A 1 77 ? 7.121 -28.188 -9.93 1 98.5 77 THR A CA 1
ATOM 594 C C . THR A 1 77 ? 7.582 -26.844 -10.5 1 98.5 77 THR A C 1
ATOM 596 O O . THR A 1 77 ? 6.969 -26.312 -11.422 1 98.5 77 THR A O 1
ATOM 599 N N . VAL A 1 78 ? 8.625 -26.344 -9.914 1 98.62 78 VAL A N 1
ATOM 600 C CA . VAL A 1 78 ? 9.156 -25.078 -10.438 1 98.62 78 VAL A CA 1
ATOM 601 C C . VAL A 1 78 ? 9.625 -25.281 -11.875 1 98.62 78 VAL A C 1
ATOM 603 O O . VAL A 1 78 ? 9.438 -24.406 -12.719 1 98.62 78 VAL A O 1
ATOM 606 N N . ASP A 1 79 ? 10.227 -26.422 -12.203 1 98.25 79 ASP A N 1
ATOM 607 C CA . ASP A 1 79 ? 10.703 -26.719 -13.547 1 98.25 79 ASP A CA 1
ATOM 608 C C . ASP A 1 79 ? 9.547 -26.734 -14.547 1 98.25 79 ASP A C 1
ATOM 610 O O . ASP A 1 79 ? 9.633 -26.141 -15.625 1 98.25 79 ASP A O 1
ATOM 614 N N . ASP A 1 80 ? 8.516 -27.438 -14.203 1 98.38 80 ASP A N 1
ATOM 615 C CA . ASP A 1 80 ? 7.348 -27.484 -15.07 1 98.38 80 ASP A CA 1
ATOM 616 C C . ASP A 1 80 ? 6.758 -26.078 -15.266 1 98.38 80 ASP A C 1
ATOM 618 O O . ASP A 1 80 ? 6.297 -25.75 -16.359 1 98.38 80 ASP A O 1
ATOM 622 N N . THR A 1 81 ? 6.754 -25.344 -14.195 1 98.56 81 THR A N 1
ATOM 623 C CA . THR A 1 81 ? 6.219 -23.984 -14.266 1 98.56 81 THR A CA 1
ATOM 624 C C . THR A 1 81 ? 7.051 -23.125 -15.211 1 98.56 81 THR A C 1
ATOM 626 O O . THR A 1 81 ? 6.5 -22.375 -16.031 1 98.56 81 THR A O 1
ATOM 629 N N . ILE A 1 82 ? 8.383 -23.219 -15.102 1 98.31 82 ILE A N 1
ATOM 630 C CA . ILE A 1 82 ? 9.266 -22.453 -15.984 1 98.31 82 ILE A CA 1
ATOM 631 C C . ILE A 1 82 ? 9.008 -22.859 -17.438 1 98.31 82 ILE A C 1
ATOM 633 O O . ILE A 1 82 ? 8.898 -22 -18.312 1 98.31 82 ILE A O 1
ATOM 637 N N . THR A 1 83 ? 8.867 -24.094 -17.703 1 97.69 83 THR A N 1
ATOM 638 C CA . THR A 1 83 ? 8.633 -24.609 -19.047 1 97.69 83 THR A CA 1
ATOM 639 C C . THR A 1 83 ? 7.324 -24.062 -19.609 1 97.69 83 THR A C 1
ATOM 641 O O . THR A 1 83 ? 7.281 -23.547 -20.734 1 97.69 83 THR A O 1
ATOM 644 N N . GLU A 1 84 ? 6.266 -24.203 -18.859 1 96.88 84 GLU A N 1
ATOM 645 C CA . GLU A 1 84 ? 4.961 -23.734 -19.312 1 96.88 84 GLU A CA 1
ATOM 646 C C . GLU A 1 84 ? 4.941 -22.203 -19.422 1 96.88 84 GLU A C 1
ATOM 648 O O . GLU A 1 84 ? 4.285 -21.656 -20.312 1 96.88 84 GLU A O 1
ATOM 653 N N . TYR A 1 85 ? 5.629 -21.578 -18.5 1 96.25 85 TYR A N 1
ATOM 654 C CA . TYR A 1 85 ? 5.73 -20.125 -18.547 1 96.25 85 TYR A CA 1
ATOM 655 C C . TYR A 1 85 ? 6.359 -19.656 -19.859 1 96.25 85 TYR A C 1
ATOM 657 O O . TYR A 1 85 ? 5.879 -18.719 -20.484 1 96.25 85 TYR A O 1
ATOM 665 N N . ASP A 1 86 ? 7.441 -20.25 -20.266 1 94.62 86 ASP A N 1
ATOM 666 C CA . ASP A 1 86 ? 8.102 -19.953 -21.531 1 94.62 86 ASP A CA 1
ATOM 667 C C . ASP A 1 86 ? 7.137 -20.125 -22.703 1 94.62 86 ASP A C 1
ATOM 669 O O . ASP A 1 86 ? 7.07 -19.266 -23.594 1 94.62 86 ASP A O 1
ATOM 673 N N . ARG A 1 87 ? 6.473 -21.141 -22.656 1 92.38 87 ARG A N 1
ATOM 674 C CA . ARG A 1 87 ? 5.535 -21.453 -23.734 1 92.38 87 ARG A CA 1
ATOM 675 C C . ARG A 1 87 ? 4.41 -20.422 -23.797 1 92.38 87 ARG A C 1
ATOM 677 O O . ARG A 1 87 ? 4.078 -19.922 -24.875 1 92.38 87 ARG A O 1
ATOM 684 N N . ILE A 1 88 ? 3.83 -20.109 -22.656 1 90.44 88 ILE A N 1
ATOM 685 C CA . ILE A 1 88 ? 2.725 -19.172 -22.562 1 90.44 88 ILE A CA 1
ATOM 686 C C . ILE A 1 88 ? 3.182 -17.797 -23.047 1 90.44 88 ILE A C 1
ATOM 688 O O . ILE A 1 88 ? 2.484 -17.125 -23.828 1 90.44 88 ILE A O 1
ATOM 692 N N . ALA A 1 89 ? 4.316 -17.375 -22.531 1 88.56 89 ALA A N 1
ATOM 693 C CA . ALA A 1 89 ? 4.844 -16.062 -22.922 1 88.56 89 ALA A CA 1
ATOM 694 C C . ALA A 1 89 ? 5.004 -15.953 -24.438 1 88.56 89 ALA A C 1
ATOM 696 O O . ALA A 1 89 ? 4.629 -14.945 -25.031 1 88.56 89 ALA A O 1
ATOM 697 N N . LYS A 1 90 ? 5.527 -16.953 -25.016 1 85.44 90 LYS A N 1
ATOM 698 C CA . LYS A 1 90 ? 5.707 -16.984 -26.469 1 85.44 90 LYS A CA 1
ATOM 699 C C . LYS A 1 90 ? 4.367 -16.938 -27.188 1 85.44 90 LYS A C 1
ATOM 701 O O . LYS A 1 90 ? 4.215 -16.219 -28.188 1 85.44 90 LYS A O 1
ATOM 706 N N . SER A 1 91 ? 3.438 -17.625 -26.672 1 82 91 SER A N 1
ATOM 707 C CA . SER A 1 91 ? 2.129 -17.703 -27.312 1 82 91 SER A CA 1
ATOM 708 C C . SER A 1 91 ? 1.365 -16.391 -27.203 1 82 91 SER A C 1
ATOM 710 O O . SER A 1 91 ? 0.657 -16 -28.125 1 82 91 SER A O 1
ATOM 712 N N . ILE A 1 92 ? 1.48 -15.734 -26.078 1 79.88 92 ILE A N 1
ATOM 713 C CA . ILE A 1 92 ? 0.661 -14.57 -25.766 1 79.88 92 ILE A CA 1
ATOM 714 C C . ILE A 1 92 ? 1.311 -13.32 -26.359 1 79.88 92 ILE A C 1
ATOM 716 O O . ILE A 1 92 ? 0.616 -12.414 -26.828 1 79.88 92 ILE A O 1
ATOM 720 N N . PHE A 1 93 ? 2.576 -13.227 -26.438 1 72.25 93 PHE A N 1
ATOM 721 C CA . PHE A 1 93 ? 3.219 -11.961 -26.75 1 72.25 93 PHE A CA 1
ATOM 722 C C . PHE A 1 93 ? 3.824 -11.992 -28.141 1 72.25 93 PHE A C 1
ATOM 724 O O . PHE A 1 93 ? 4.383 -10.992 -28.609 1 72.25 93 PHE A O 1
ATOM 731 N N . SER A 1 94 ? 3.711 -13.031 -28.828 1 67.62 94 SER A N 1
ATOM 732 C CA . SER A 1 94 ? 4.168 -13.078 -30.219 1 67.62 94 SER A CA 1
ATOM 733 C C . SER A 1 94 ? 3.256 -12.258 -31.125 1 67.62 94 SER A C 1
ATOM 735 O O . SER A 1 94 ? 2.033 -12.266 -30.969 1 67.62 94 SER A O 1
ATOM 737 N N . PRO A 1 95 ? 3.938 -11.203 -31.828 1 56.88 95 PRO A N 1
ATOM 738 C CA . PRO A 1 95 ? 3.135 -10.391 -32.75 1 56.88 95 PRO A CA 1
ATOM 739 C C . PRO A 1 95 ? 2.289 -11.234 -33.688 1 56.88 95 PRO A C 1
ATOM 741 O O . PRO A 1 95 ? 2.73 -12.297 -34.156 1 56.88 95 PRO A O 1
ATOM 744 N N . LYS A 1 96 ? 0.891 -11.125 -33.562 1 49.78 96 LYS A N 1
ATOM 745 C CA . LYS A 1 96 ? 0.016 -11.789 -34.531 1 49.78 96 LYS A CA 1
ATOM 746 C C . LYS A 1 96 ? -0.457 -10.828 -35.594 1 49.78 96 LYS A C 1
ATOM 748 O O . LYS A 1 96 ? -0.731 -9.656 -35.312 1 49.78 96 LYS A O 1
ATOM 753 N N . PHE A 1 97 ? 0.071 -10.82 -36.75 1 41.25 97 PHE A N 1
ATOM 754 C CA . PHE A 1 97 ? -0.574 -10.18 -37.875 1 41.25 97 PHE A CA 1
ATOM 755 C C . PHE A 1 97 ? -1.792 -10.984 -38.344 1 41.25 97 PHE A C 1
ATOM 757 O O . PHE A 1 97 ? -1.67 -12.141 -38.719 1 41.25 97 PHE A O 1
ATOM 764 N N . TRP A 1 98 ? -3.01 -10.43 -38.469 1 39.56 98 TRP A N 1
ATOM 765 C CA . TRP A 1 98 ? -4.293 -10.992 -38.875 1 39.56 98 TRP A CA 1
ATOM 766 C C . TRP A 1 98 ? -4.535 -12.328 -38.156 1 39.56 98 TRP A C 1
ATOM 768 O O . TRP A 1 98 ? -4.957 -13.297 -38.812 1 39.56 98 TRP A O 1
ATOM 778 N N . GLY A 1 99 ? -4.156 -12.531 -36.875 1 43.56 99 GLY A N 1
ATOM 779 C CA . GLY A 1 99 ? -4.363 -13.766 -36.156 1 43.56 99 GLY A CA 1
ATOM 780 C C . GLY A 1 99 ? -3.191 -14.727 -36.25 1 43.56 99 GLY A C 1
ATOM 781 O O . GLY A 1 99 ? -3.146 -15.742 -35.562 1 43.56 99 GLY A O 1
ATOM 782 N N . TYR A 1 100 ? -2.277 -14.406 -37.281 1 42.34 100 TYR A N 1
ATOM 783 C CA . TYR A 1 100 ? -1.145 -15.281 -37.562 1 42.34 100 TYR A CA 1
ATOM 784 C C . TYR A 1 100 ? 0.137 -14.727 -36.938 1 42.34 100 TYR A C 1
ATOM 786 O O . TYR A 1 100 ? 0.373 -13.516 -37 1 42.34 100 TYR A O 1
ATOM 794 N N . ASP A 1 101 ? 0.839 -15.43 -36.219 1 45.72 101 ASP A N 1
ATOM 795 C CA . ASP A 1 101 ? 2.139 -15.125 -35.625 1 45.72 101 ASP A CA 1
ATOM 796 C C . ASP A 1 101 ? 3.125 -14.641 -36.688 1 45.72 101 ASP A C 1
ATOM 798 O O . ASP A 1 101 ? 3.457 -15.375 -37.594 1 45.72 101 ASP A O 1
ATOM 802 N N . ILE A 1 102 ? 3.387 -13.391 -36.906 1 42.47 102 ILE A N 1
ATOM 803 C CA . ILE A 1 102 ? 4.273 -12.898 -37.969 1 42.47 102 ILE A CA 1
ATOM 804 C C . ILE A 1 102 ? 5.645 -12.586 -37.375 1 42.47 102 ILE A C 1
ATOM 806 O O . ILE A 1 102 ? 6.418 -11.812 -37.969 1 42.47 102 ILE A O 1
ATOM 810 N N . SER A 1 103 ? 5.902 -12.938 -36.094 1 49.31 103 SER A N 1
ATOM 811 C CA . SER A 1 103 ? 7.152 -12.633 -35.406 1 49.31 103 SER A CA 1
ATOM 812 C C . SER A 1 103 ? 8.359 -13.055 -36.25 1 49.31 103 SER A C 1
ATOM 814 O O . SER A 1 103 ? 9.461 -12.547 -36.031 1 49.31 103 SER A O 1
ATOM 816 N N . TRP A 1 104 ? 8.055 -13.898 -37.188 1 46.19 104 TRP A N 1
ATOM 817 C CA . TRP A 1 104 ? 9.125 -14.414 -38.031 1 46.19 104 TRP A CA 1
ATOM 818 C C . TRP A 1 104 ? 9.5 -13.398 -39.125 1 46.19 104 TRP A C 1
ATOM 820 O O . TRP A 1 104 ? 10.539 -13.531 -39.781 1 46.19 104 TRP A O 1
ATOM 830 N N . LEU A 1 105 ? 8.734 -12.391 -39.406 1 45.88 105 LEU A N 1
ATOM 831 C CA . LEU A 1 105 ? 9.062 -11.422 -40.438 1 45.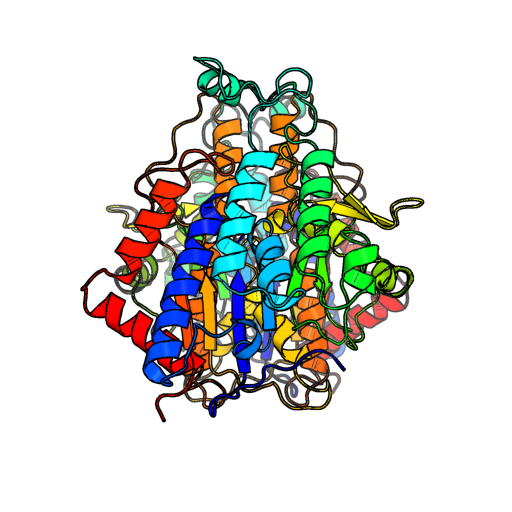88 105 LEU A CA 1
ATOM 832 C C . LEU A 1 105 ? 10.102 -10.422 -39.938 1 45.88 105 LEU A C 1
ATOM 834 O O . LEU A 1 105 ? 10.047 -9.984 -38.781 1 45.88 105 LEU A O 1
ATOM 838 N N . PRO A 1 106 ? 11.109 -10.078 -40.656 1 43.38 106 PRO A N 1
ATOM 839 C CA . PRO A 1 106 ? 12.117 -9.039 -40.406 1 43.38 106 PRO A CA 1
ATOM 840 C C . PRO A 1 106 ? 11.508 -7.648 -40.281 1 43.38 106 PRO A C 1
ATOM 842 O O . PRO A 1 106 ? 10.641 -7.273 -41.094 1 43.38 106 PRO A O 1
ATOM 845 N N . GLY A 1 107 ? 11.68 -6.871 -39.125 1 45 107 GLY A N 1
ATOM 846 C CA . GLY A 1 107 ? 11.156 -5.551 -38.844 1 45 107 GLY A CA 1
ATOM 847 C C . GLY A 1 107 ? 9.992 -5.57 -37.875 1 45 107 GLY A C 1
ATOM 848 O O . GLY A 1 107 ? 9.422 -4.523 -37.562 1 45 107 GLY A O 1
ATOM 849 N N . ALA A 1 108 ? 9.445 -6.73 -37.594 1 39 108 ALA A N 1
ATOM 850 C CA . ALA A 1 108 ? 8.297 -6.828 -36.688 1 39 108 ALA A CA 1
ATOM 851 C C . ALA A 1 108 ? 8.609 -6.188 -35.344 1 39 108 ALA A C 1
ATOM 853 O O . ALA A 1 108 ? 7.703 -5.695 -34.656 1 39 108 ALA A O 1
ATOM 854 N N . LYS A 1 109 ? 9.758 -6.035 -35.031 1 44.53 109 LYS A N 1
ATOM 855 C CA . LYS A 1 109 ? 10.164 -5.422 -33.781 1 44.53 109 LYS A CA 1
ATOM 856 C C . LYS A 1 109 ? 9.805 -3.939 -33.75 1 44.53 109 LYS A C 1
ATOM 858 O O . LYS A 1 109 ? 9.461 -3.398 -32.688 1 44.53 109 LYS A O 1
ATOM 863 N N . GLY A 1 110 ? 10.117 -3.303 -34.812 1 40.78 110 GLY A N 1
ATOM 864 C CA . GLY A 1 110 ? 9.82 -1.886 -34.938 1 40.78 110 GLY A CA 1
ATOM 865 C C . GLY A 1 110 ? 8.336 -1.58 -34.812 1 40.78 110 GLY A C 1
ATOM 866 O O . GLY A 1 110 ? 7.957 -0.45 -34.5 1 40.78 110 GLY A O 1
ATOM 867 N N . ILE A 1 111 ? 7.465 -2.375 -35.281 1 37.25 111 ILE A N 1
ATOM 868 C CA . ILE A 1 111 ? 6.031 -2.105 -35.25 1 37.25 111 ILE A CA 1
ATOM 869 C C . ILE A 1 111 ? 5.488 -2.275 -33.844 1 37.25 111 ILE A C 1
ATOM 871 O O . ILE A 1 111 ? 4.375 -1.835 -33.531 1 37.25 111 ILE A O 1
ATOM 875 N N . ASN A 1 112 ? 6.121 -2.814 -33 1 38.72 112 ASN A N 1
ATOM 876 C CA . ASN A 1 112 ? 5.664 -3.078 -31.625 1 38.72 112 ASN A CA 1
ATOM 877 C C . ASN A 1 112 ? 5.598 -1.796 -30.812 1 38.72 112 ASN A C 1
ATOM 879 O O . ASN A 1 112 ? 4.836 -1.713 -29.844 1 38.72 112 ASN A O 1
ATOM 883 N N . ASN A 1 113 ? 6.41 -0.857 -31.234 1 35.88 113 ASN A N 1
ATOM 884 C CA . ASN A 1 113 ? 6.41 0.378 -30.453 1 35.88 113 ASN A CA 1
ATOM 885 C C . ASN A 1 113 ? 5.145 1.195 -30.703 1 35.88 113 ASN A C 1
ATOM 887 O O . ASN A 1 113 ? 4.883 2.172 -30 1 35.88 113 ASN A O 1
ATOM 891 N N . SER A 1 114 ? 4.547 1.236 -31.953 1 33.28 114 SER A N 1
ATOM 892 C CA . SER A 1 114 ? 3.373 2.035 -32.281 1 33.28 114 SER A CA 1
ATOM 893 C C . SER A 1 114 ? 2.107 1.432 -31.688 1 33.28 114 SER A C 1
ATOM 895 O O . SER A 1 114 ? 0.996 1.84 -32.031 1 33.28 114 SER A O 1
ATOM 897 N N . LYS A 1 115 ? 2.104 0.377 -31.062 1 34.41 115 LYS A N 1
ATOM 898 C CA . LYS A 1 115 ? 0.993 -0.4 -30.516 1 34.41 115 LYS A CA 1
ATOM 899 C C . LYS A 1 115 ? 0.259 0.378 -29.438 1 34.41 115 LYS A C 1
ATOM 901 O O . LYS A 1 115 ? -0.691 -0.129 -28.828 1 34.41 115 LYS A O 1
ATOM 906 N N . ALA A 1 116 ? 0.683 1.363 -29 1 35.53 116 ALA A N 1
ATOM 907 C CA . ALA A 1 116 ? -0.05 2.117 -27.984 1 35.53 116 ALA A CA 1
ATOM 908 C C . ALA A 1 116 ? -1.32 2.729 -28.578 1 35.53 116 ALA A C 1
ATOM 910 O O . ALA A 1 116 ? -2.236 3.094 -27.828 1 35.53 116 ALA A O 1
ATOM 911 N N . LEU A 1 117 ? -1.318 3.436 -29.719 1 34.03 117 LEU A N 1
ATOM 912 C CA . LEU A 1 117 ? -2.412 4.277 -30.188 1 34.03 117 LEU A CA 1
ATOM 913 C C . LEU A 1 117 ? -3.629 3.434 -30.547 1 34.03 117 LEU A C 1
ATOM 915 O O . LEU A 1 117 ? -4.766 3.844 -30.312 1 34.03 117 LEU A O 1
ATOM 919 N N . VAL A 1 118 ? -3.705 2.656 -31.797 1 31.38 118 VAL A N 1
ATOM 920 C CA . VAL A 1 118 ? -4.879 2.164 -32.5 1 31.38 118 VAL A CA 1
ATOM 921 C C . VAL A 1 118 ? -5.289 0.804 -31.953 1 31.38 118 VAL A C 1
ATOM 923 O O . VAL A 1 118 ? -6.328 0.256 -32.344 1 31.38 118 VAL A O 1
ATOM 926 N N . GLN A 1 119 ? -4.375 -0.193 -31.656 1 34.47 119 GLN A N 1
ATOM 927 C CA . GLN A 1 119 ? -4.754 -1.601 -31.719 1 34.47 119 GLN A CA 1
ATOM 928 C C . GLN A 1 119 ? -5.57 -2.006 -30.5 1 34.47 119 GLN A C 1
ATOM 930 O O . GLN A 1 119 ? -5.258 -1.597 -29.375 1 34.47 119 GLN A O 1
ATOM 935 N N . ASP A 1 120 ? -6.816 -2.654 -30.578 1 40.22 120 ASP A N 1
ATOM 936 C CA . ASP A 1 120 ? -7.641 -3.539 -29.766 1 40.22 120 ASP A CA 1
ATOM 937 C C . ASP A 1 120 ? -6.801 -4.234 -28.688 1 40.22 120 ASP A C 1
ATOM 939 O O . ASP A 1 120 ? -5.586 -4.375 -28.844 1 40.22 120 ASP A O 1
ATOM 943 N N . SER A 1 121 ? -7.25 -4.367 -27.531 1 49.41 121 SER A N 1
ATOM 944 C CA . SER A 1 121 ? -6.496 -5.203 -26.609 1 49.41 121 SER A CA 1
ATOM 945 C C . SER A 1 121 ? -5.48 -6.07 -27.344 1 49.41 121 SER A C 1
ATOM 947 O O . SER A 1 121 ? -5.844 -6.844 -28.234 1 49.41 121 SER A O 1
ATOM 949 N N . ARG A 1 122 ? -4.199 -5.496 -27.531 1 50.78 122 ARG A N 1
ATOM 950 C CA . ARG A 1 122 ? -3.066 -5.973 -28.312 1 50.78 122 ARG A CA 1
ATOM 951 C C . ARG A 1 122 ? -2.992 -7.496 -28.297 1 50.78 122 ARG A C 1
ATOM 953 O O . ARG A 1 122 ? -2.699 -8.125 -29.312 1 50.78 122 ARG A O 1
ATOM 960 N N . PHE A 1 123 ? -3.066 -8 -26.984 1 56.22 123 PHE A N 1
ATOM 961 C CA . PHE A 1 123 ? -2.924 -9.445 -26.875 1 56.22 123 PHE A CA 1
ATOM 962 C C . PHE A 1 123 ? -4.285 -10.117 -26.734 1 56.22 123 PHE A C 1
ATOM 964 O O . PHE A 1 123 ? -5.207 -9.539 -26.141 1 56.22 123 PHE A O 1
ATOM 971 N N . ASP A 1 124 ? -4.508 -11.117 -27.453 1 59.91 124 ASP A N 1
ATOM 972 C CA . ASP A 1 124 ? -5.773 -11.82 -27.609 1 59.91 124 ASP A CA 1
ATOM 973 C C . ASP A 1 124 ? -6.141 -12.602 -26.359 1 59.91 124 ASP A C 1
ATOM 975 O O . ASP A 1 124 ? -5.367 -13.445 -25.906 1 59.91 124 ASP A O 1
ATOM 979 N N . ALA A 1 125 ? -7.16 -12.172 -25.656 1 71.25 125 ALA A N 1
ATOM 980 C CA . ALA A 1 125 ? -7.828 -12.898 -24.578 1 71.25 125 ALA A CA 1
ATOM 981 C C . ALA A 1 125 ? -7.961 -14.383 -24.922 1 71.25 125 ALA A C 1
ATOM 983 O O . ALA A 1 125 ? -7.848 -15.242 -24.047 1 71.25 125 ALA A O 1
ATOM 984 N N . LEU A 1 126 ? -8.008 -14.625 -26.141 1 77.5 126 LEU A N 1
ATOM 985 C CA . LEU A 1 126 ? -8.211 -16 -26.578 1 77.5 126 LEU A CA 1
ATOM 986 C C . LEU A 1 126 ? -6.926 -16.812 -26.422 1 77.5 126 LEU A C 1
ATOM 988 O O . LEU A 1 126 ? -6.973 -17.969 -26.016 1 77.5 126 LEU A O 1
ATOM 992 N N . SER A 1 127 ? -5.875 -16.203 -26.766 1 81.69 127 SER A N 1
ATOM 993 C CA . SER A 1 127 ? -4.598 -16.891 -26.625 1 81.69 127 SER A CA 1
ATOM 994 C C . SER A 1 127 ? -4.301 -17.203 -25.172 1 81.69 127 SER A C 1
ATOM 996 O O . SER A 1 127 ? -3.797 -18.281 -24.844 1 81.69 127 SER A O 1
ATOM 998 N N . MET A 1 128 ? -4.637 -16.328 -24.328 1 86.25 128 MET A N 1
ATOM 999 C CA . MET A 1 128 ? -4.441 -16.547 -22.906 1 86.25 128 MET A CA 1
ATOM 1000 C C . MET A 1 128 ? -5.344 -17.672 -22.406 1 86.25 128 MET A C 1
ATOM 1002 O O . MET A 1 128 ? -4.891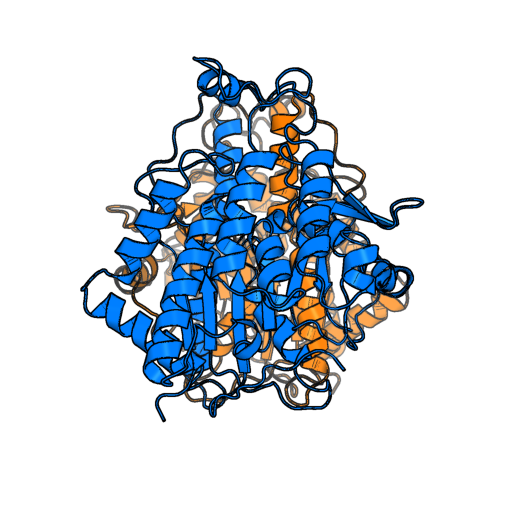 -18.562 -21.688 1 86.25 128 MET A O 1
ATOM 1006 N N . SER A 1 129 ? -6.555 -17.609 -22.812 1 88.88 129 SER A N 1
ATOM 1007 C CA . SER A 1 129 ? -7.5 -18.641 -22.391 1 88.88 129 SER A CA 1
ATOM 1008 C C . SER A 1 129 ? -7.059 -20.016 -22.859 1 88.88 129 SER A C 1
ATOM 1010 O O . SER A 1 129 ? -7.152 -21 -22.125 1 88.88 129 SER A O 1
ATOM 1012 N N . LYS A 1 130 ? -6.617 -20.062 -24.047 1 90.75 130 LYS A N 1
ATOM 1013 C CA . LYS A 1 130 ? -6.156 -21.328 -24.609 1 90.75 130 LYS A CA 1
ATOM 1014 C C . LYS A 1 130 ? -4.93 -21.844 -23.859 1 90.75 130 LYS A C 1
ATOM 1016 O O . LYS A 1 130 ? -4.82 -23.047 -23.578 1 90.75 130 LYS A O 1
ATOM 1021 N N . ALA A 1 131 ? -4.059 -20.969 -23.609 1 90.75 131 ALA A N 1
ATOM 1022 C CA . ALA A 1 131 ? -2.855 -21.344 -22.859 1 90.75 131 ALA A CA 1
ATOM 1023 C C . ALA A 1 131 ? -3.209 -21.891 -21.484 1 90.75 131 ALA A C 1
ATOM 1025 O O . ALA A 1 131 ? -2.637 -22.891 -21.031 1 90.75 131 ALA A O 1
ATOM 1026 N N . ILE A 1 132 ? -4.125 -21.281 -20.859 1 93.19 132 ILE A N 1
ATOM 1027 C CA . ILE A 1 132 ? -4.582 -21.719 -19.547 1 93.19 132 ILE A CA 1
ATOM 1028 C C . ILE A 1 132 ? -5.211 -23.109 -19.641 1 93.19 132 ILE A C 1
ATOM 1030 O O . ILE A 1 132 ? -4.922 -23.984 -18.828 1 93.19 132 ILE A O 1
ATOM 1034 N N . ASP A 1 133 ? -6.016 -23.234 -20.656 1 96.25 133 ASP A N 1
ATOM 1035 C CA . ASP A 1 133 ? -6.668 -24.516 -20.875 1 96.25 133 ASP A CA 1
ATOM 1036 C C . ASP A 1 133 ? -5.641 -25.641 -21 1 96.25 133 ASP A C 1
ATOM 1038 O O . ASP A 1 133 ? -5.785 -26.703 -20.375 1 96.25 133 ASP A O 1
ATOM 1042 N N . GLU A 1 134 ? -4.641 -25.406 -21.734 1 96.81 134 GLU A N 1
ATOM 1043 C CA . GLU A 1 134 ? -3.621 -26.422 -21.984 1 96.81 134 GLU A CA 1
ATOM 1044 C C . GLU A 1 134 ? -2.871 -26.781 -20.703 1 96.81 134 GLU A C 1
ATOM 1046 O O . GLU A 1 134 ? -2.596 -27.969 -20.453 1 96.81 134 GLU A O 1
ATOM 1051 N N . VAL A 1 135 ? -2.586 -25.828 -19.891 1 97.44 135 VAL A N 1
ATOM 1052 C CA . VAL A 1 135 ? -1.853 -26.062 -18.656 1 97.44 135 VAL A CA 1
ATOM 1053 C C . VAL A 1 135 ? -2.717 -26.875 -17.688 1 97.44 135 VAL A C 1
ATOM 1055 O O . VAL A 1 135 ? -2.246 -27.828 -17.078 1 97.44 135 VAL A O 1
ATOM 1058 N N . VAL A 1 136 ? -3.969 -26.5 -17.547 1 98.31 136 VAL A N 1
ATOM 1059 C CA . VAL A 1 136 ? -4.848 -27.172 -16.594 1 98.31 136 VAL A CA 1
ATOM 1060 C C . VAL A 1 136 ? -5.168 -28.578 -17.062 1 98.31 136 VAL A C 1
ATOM 1062 O O . VAL A 1 136 ? -5.281 -29.5 -16.266 1 98.31 136 VAL A O 1
ATOM 1065 N N . GLU A 1 137 ? -5.293 -28.719 -18.375 1 98.38 137 GLU A N 1
ATOM 1066 C CA . GLU A 1 137 ? -5.516 -30.047 -18.938 1 98.38 137 GLU A CA 1
ATOM 1067 C C . GLU A 1 137 ? -4.363 -30.984 -18.578 1 98.38 137 GLU A C 1
ATOM 1069 O O . GLU A 1 137 ? -4.586 -32.156 -18.266 1 98.38 137 GLU A O 1
ATOM 1074 N N . LYS A 1 138 ? -3.227 -30.5 -18.609 1 98.25 138 LYS A N 1
ATOM 1075 C CA . LYS A 1 138 ? -2.029 -31.312 -18.422 1 98.25 138 LYS A CA 1
ATOM 1076 C C . LYS A 1 138 ? -1.724 -31.516 -16.938 1 98.25 138 LYS A C 1
ATOM 1078 O O . LYS A 1 138 ? -1.291 -32.594 -16.531 1 98.25 138 LYS A O 1
ATOM 1083 N N . TYR A 1 139 ? -1.983 -30.469 -16.141 1 98.38 139 TYR A N 1
ATOM 1084 C CA . TYR A 1 139 ? -1.457 -30.484 -14.781 1 98.38 139 TYR A CA 1
ATOM 1085 C C . TYR A 1 139 ? -2.584 -30.406 -13.758 1 98.38 139 TYR A C 1
ATOM 1087 O O . TYR A 1 139 ? -2.338 -30.219 -12.562 1 98.38 139 TYR A O 1
ATOM 1095 N N . GLY A 1 140 ? -3.838 -30.5 -14.188 1 98.25 140 GLY A N 1
ATOM 1096 C CA . GLY A 1 140 ? -4.945 -30.531 -13.25 1 98.25 140 GLY A CA 1
ATOM 1097 C C . GLY A 1 140 ? -4.75 -31.516 -12.125 1 98.25 140 GLY A C 1
ATOM 1098 O O . GLY A 1 140 ? -4.121 -32.562 -12.312 1 98.25 140 GLY A O 1
ATOM 1099 N N . LEU A 1 141 ? -5.305 -31.234 -10.977 1 97.88 141 LEU A N 1
ATOM 1100 C CA . LEU A 1 141 ? -5.051 -32.031 -9.781 1 97.88 141 LEU A CA 1
ATOM 1101 C C . LEU A 1 141 ? -5.863 -33.312 -9.812 1 97.88 141 LEU A C 1
ATOM 1103 O O . LEU A 1 141 ? -5.543 -34.281 -9.094 1 97.88 141 LEU A O 1
ATOM 1107 N N . ASP A 1 142 ? -6.992 -33.344 -10.508 1 97.81 142 ASP A N 1
ATOM 1108 C CA . ASP A 1 142 ? -7.828 -34.531 -10.664 1 97.81 142 ASP A CA 1
ATOM 1109 C C . ASP A 1 142 ? -8.484 -34.562 -12.039 1 97.81 142 ASP A C 1
ATOM 1111 O O . ASP A 1 142 ? -8.219 -33.688 -12.883 1 97.81 142 ASP A O 1
ATOM 1115 N N . GLU A 1 143 ? -9.242 -35.531 -12.289 1 97.75 143 GLU A N 1
ATOM 1116 C CA . GLU A 1 143 ? -9.859 -35.719 -13.602 1 97.75 143 GLU A CA 1
ATOM 1117 C C . GLU A 1 143 ? -10.828 -34.594 -13.914 1 97.75 143 GLU A C 1
ATOM 1119 O O . GLU A 1 143 ? -10.969 -34.188 -15.078 1 97.75 143 GLU A O 1
ATOM 1124 N N . ASN A 1 144 ? -11.469 -34.125 -12.891 1 97.31 144 ASN A N 1
ATOM 1125 C CA . ASN A 1 144 ? -12.383 -33 -13.102 1 97.31 144 ASN A CA 1
ATOM 1126 C C . ASN A 1 144 ? -11.641 -31.75 -13.586 1 97.31 144 ASN A C 1
ATOM 1128 O O . ASN A 1 144 ? -12.094 -31.078 -14.508 1 97.31 144 ASN A O 1
ATOM 1132 N N . ASP A 1 145 ? -10.531 -31.406 -12.945 1 97.75 145 ASP A N 1
ATOM 1133 C CA . ASP A 1 145 ? -9.68 -30.312 -13.414 1 97.75 145 ASP A CA 1
ATOM 1134 C C . ASP A 1 145 ? -9.32 -30.484 -14.883 1 97.75 145 ASP A C 1
ATOM 1136 O O . ASP A 1 145 ? -9.477 -29.562 -15.688 1 97.75 145 ASP A O 1
ATOM 1140 N N . LYS A 1 146 ? -8.828 -31.656 -15.195 1 97.94 146 LYS A N 1
ATOM 1141 C CA . LYS A 1 146 ? -8.344 -31.938 -16.547 1 97.94 146 LYS A CA 1
ATOM 1142 C C . LYS A 1 146 ? -9.469 -31.812 -17.578 1 97.94 146 LYS A C 1
ATOM 1144 O O . LYS A 1 146 ? -9.258 -31.281 -18.672 1 97.94 146 LYS A O 1
ATOM 1149 N N . LYS A 1 147 ? -10.602 -32.219 -17.219 1 98.19 147 LYS A N 1
ATOM 1150 C CA . LYS A 1 147 ? -11.758 -32.188 -18.109 1 98.19 147 LYS A CA 1
ATOM 1151 C C . LYS A 1 147 ? -12.242 -30.75 -18.312 1 98.19 147 LYS A C 1
ATOM 1153 O O . LYS A 1 147 ? -12.555 -30.328 -19.422 1 98.19 147 LYS A O 1
ATOM 1158 N N . LEU A 1 148 ? -12.266 -30.047 -17.219 1 97.94 148 LEU A N 1
ATOM 1159 C CA . LEU A 1 148 ? -12.828 -28.703 -17.25 1 97.94 148 LEU A CA 1
ATOM 1160 C C . LEU A 1 148 ? -11.805 -27.688 -17.766 1 97.94 148 LEU A C 1
ATOM 1162 O O . LEU A 1 148 ? -12.164 -26.578 -18.141 1 97.94 148 LEU A O 1
ATOM 1166 N N . LYS A 1 149 ? -10.531 -28.016 -17.703 1 98.19 149 LYS A N 1
ATOM 1167 C CA . LYS A 1 149 ? -9.445 -27.141 -18.141 1 98.19 149 LYS A CA 1
ATOM 1168 C C . LYS A 1 149 ? -9.523 -25.781 -17.453 1 98.19 149 LYS A C 1
ATOM 1170 O O . LYS A 1 149 ? -9.648 -25.703 -16.234 1 98.19 149 LYS A O 1
ATOM 1175 N N . GLY A 1 150 ? -9.477 -24.75 -18.141 1 97.12 150 GLY A N 1
ATOM 1176 C CA . GLY A 1 150 ? -9.508 -23.422 -17.562 1 97.12 150 GLY A CA 1
ATOM 1177 C C . GLY A 1 150 ? -10.781 -23.141 -16.781 1 97.12 150 GLY A C 1
ATOM 1178 O O . GLY A 1 150 ? -10.797 -22.266 -15.906 1 97.12 150 GLY A O 1
ATOM 1179 N N . ASN A 1 151 ? -11.828 -23.875 -17.016 1 97 151 ASN A N 1
ATOM 1180 C CA . ASN A 1 151 ? -13.109 -23.672 -16.344 1 97 151 ASN A CA 1
ATOM 1181 C C . ASN A 1 151 ? -13.164 -24.406 -15.008 1 97 151 ASN A C 1
ATOM 1183 O O . ASN A 1 151 ? -14.156 -24.328 -14.281 1 97 151 ASN A O 1
ATOM 1187 N N . ALA A 1 152 ? -12.055 -25.109 -14.68 1 98 152 ALA A N 1
ATOM 1188 C CA . ALA A 1 152 ? -11.969 -25.703 -13.352 1 98 152 ALA A CA 1
ATOM 1189 C C . ALA A 1 152 ? -12.039 -24.625 -12.273 1 98 152 ALA A C 1
ATOM 1191 O O . ALA A 1 152 ? -11.492 -23.531 -12.438 1 98 152 ALA A O 1
ATOM 1192 N N . PRO A 1 153 ? -12.734 -24.953 -11.141 1 97.06 153 PRO A N 1
ATOM 1193 C CA . PRO A 1 153 ? -12.812 -23.984 -10.047 1 97.06 153 PRO A CA 1
ATOM 1194 C C . PRO A 1 153 ? -11.438 -23.594 -9.5 1 97.06 153 PRO A C 1
ATOM 1196 O O . PRO A 1 153 ? -10.547 -24.438 -9.414 1 97.06 153 PRO A O 1
ATOM 1199 N N . LEU A 1 154 ? -11.328 -22.344 -9.195 1 97.5 154 LEU A N 1
ATOM 1200 C CA . LEU A 1 154 ? -10.094 -21.906 -8.555 1 97.5 154 LEU A CA 1
ATOM 1201 C C . LEU A 1 154 ? -9.891 -22.609 -7.215 1 97.5 154 LEU A C 1
ATOM 1203 O O . LEU A 1 154 ? -8.773 -22.984 -6.871 1 97.5 154 LEU A O 1
ATOM 1207 N N . MET A 1 155 ? -11 -22.766 -6.508 1 95.75 155 MET A N 1
ATOM 1208 C CA . MET A 1 155 ? -10.938 -23.484 -5.238 1 95.75 155 MET A CA 1
ATOM 1209 C C . MET A 1 155 ? -10.898 -24.984 -5.465 1 95.75 155 MET A C 1
ATOM 1211 O O . MET A 1 155 ? -11.625 -25.516 -6.309 1 95.75 155 MET A O 1
ATOM 1215 N N . HIS A 1 156 ? -9.977 -25.594 -4.789 1 95.38 156 HIS A N 1
ATOM 1216 C CA . HIS A 1 156 ? -9.82 -27.031 -4.859 1 95.38 156 HIS A CA 1
ATOM 1217 C C . HIS A 1 156 ? -9.234 -27.594 -3.564 1 95.38 156 HIS A C 1
ATOM 1219 O O . HIS A 1 156 ? -8.289 -27.016 -3.014 1 95.38 156 HIS A O 1
ATOM 1225 N N . GLU A 1 157 ? -9.75 -28.688 -3.023 1 93.62 157 GLU A N 1
ATOM 1226 C CA . GLU A 1 157 ? -9.281 -29.281 -1.779 1 93.62 157 GLU A CA 1
ATOM 1227 C C . GLU A 1 157 ? -7.832 -29.734 -1.898 1 93.62 157 GLU A C 1
ATOM 1229 O O . GLU A 1 157 ? -7.086 -29.719 -0.917 1 93.62 157 GLU A O 1
ATOM 1234 N N . GLY A 1 158 ? -7.457 -30.141 -3.094 1 96.12 158 GLY A N 1
ATOM 1235 C CA . GLY A 1 158 ? -6.094 -30.594 -3.312 1 96.12 158 GLY A CA 1
ATOM 1236 C C . GLY A 1 158 ? -5.141 -29.469 -3.68 1 96.12 158 GLY A C 1
ATOM 1237 O O . GLY A 1 158 ? -3.936 -29.688 -3.805 1 96.12 158 GLY A O 1
ATOM 1238 N N . GLY A 1 159 ? -5.664 -28.281 -3.84 1 97.62 159 GLY A N 1
ATOM 1239 C CA . GLY A 1 159 ? -4.84 -27.141 -4.176 1 97.62 159 GLY A CA 1
ATOM 1240 C C . GLY A 1 159 ? -4.254 -26.438 -2.961 1 97.62 159 GLY A C 1
ATOM 1241 O O . GLY A 1 159 ? -4.906 -26.344 -1.92 1 97.62 159 GLY A O 1
ATOM 1242 N N . ALA A 1 160 ? -3 -26 -3.092 1 98.06 160 ALA A N 1
ATOM 1243 C CA . ALA A 1 160 ? -2.363 -25.25 -2.016 1 98.06 160 ALA A CA 1
ATOM 1244 C C . ALA A 1 160 ? -2.898 -23.812 -1.959 1 98.06 160 ALA A C 1
ATOM 1246 O O . ALA A 1 160 ? -3.506 -23.328 -2.92 1 98.06 160 ALA A O 1
ATOM 1247 N N . ARG A 1 161 ? -2.678 -23.156 -0.87 1 97.81 161 ARG A N 1
ATOM 1248 C CA . ARG A 1 161 ? -3.252 -21.844 -0.631 1 97.81 161 ARG A CA 1
ATOM 1249 C C . ARG A 1 161 ? -2.488 -20.766 -1.396 1 97.81 161 ARG A C 1
ATOM 1251 O O . ARG A 1 161 ? -1.268 -20.656 -1.269 1 97.81 161 ARG A O 1
ATOM 1258 N N . MET A 1 162 ? -3.24 -20.047 -2.16 1 98.31 162 MET A N 1
ATOM 1259 C CA . MET A 1 162 ? -2.721 -18.859 -2.838 1 98.31 162 MET A CA 1
ATOM 1260 C C . MET A 1 162 ? -3.848 -17.891 -3.178 1 98.31 162 MET A C 1
ATOM 1262 O O . MET A 1 162 ? -5.023 -18.266 -3.133 1 98.31 162 MET A O 1
ATOM 1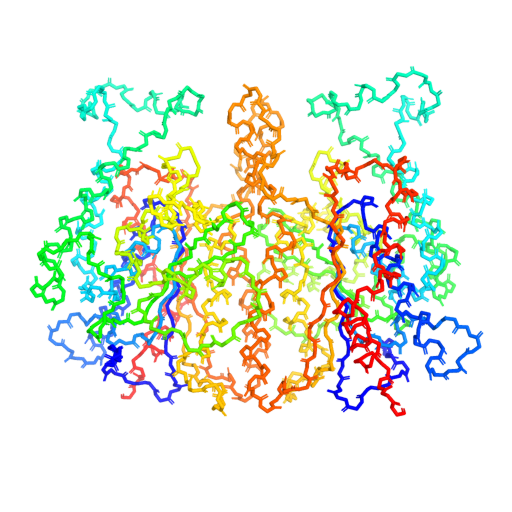266 N N . PHE A 1 163 ? -3.506 -16.625 -3.416 1 97.81 163 PHE A N 1
ATOM 1267 C CA . PHE A 1 163 ? -4.477 -15.703 -3.975 1 97.81 163 PHE A CA 1
ATOM 1268 C C . PHE A 1 163 ? -3.859 -14.883 -5.105 1 97.81 163 PHE A C 1
ATOM 1270 O O . PHE A 1 163 ? -2.641 -14.711 -5.156 1 97.81 163 PHE A O 1
ATOM 1277 N N . CYS A 1 164 ? -4.707 -14.484 -6 1 98 164 CYS A N 1
ATOM 1278 C CA . CYS A 1 164 ? -4.367 -13.539 -7.059 1 98 164 CYS A CA 1
ATOM 1279 C C . CYS A 1 164 ? -4.91 -12.148 -6.746 1 98 164 CYS A C 1
ATOM 1281 O O . CYS A 1 164 ? -6.098 -11.992 -6.453 1 98 164 CYS A O 1
ATOM 1283 N N . CYS A 1 165 ? -3.998 -11.203 -6.832 1 96.44 165 CYS A N 1
ATOM 1284 C CA . CYS A 1 165 ? -4.473 -9.828 -6.727 1 96.44 165 CYS A CA 1
ATOM 1285 C C . CYS A 1 165 ? -5.164 -9.383 -8.016 1 96.44 165 CYS A C 1
ATOM 1287 O O . CYS A 1 165 ? -4.691 -9.688 -9.109 1 96.44 165 CYS A O 1
ATOM 1289 N N . THR A 1 166 ? -6.297 -8.742 -7.863 1 94.69 166 THR A N 1
ATOM 1290 C CA . THR A 1 166 ? -7.027 -8.125 -8.969 1 94.69 166 THR A CA 1
ATOM 1291 C C . THR A 1 166 ? -7.559 -6.75 -8.562 1 94.69 166 THR A C 1
ATOM 1293 O O . THR A 1 166 ? -7.496 -6.375 -7.395 1 94.69 166 THR A O 1
ATOM 1296 N N . THR A 1 167 ? -7.918 -5.988 -9.57 1 89.88 167 THR A N 1
ATOM 1297 C CA . THR A 1 167 ? -8.555 -4.695 -9.344 1 89.88 167 THR A CA 1
ATOM 1298 C C . THR A 1 167 ? -9.984 -4.691 -9.883 1 89.88 167 THR A C 1
ATOM 1300 O O . THR A 1 167 ? -10.188 -4.793 -11.094 1 89.88 167 THR A O 1
ATOM 1303 N N . ALA A 1 168 ? -10.93 -4.641 -8.922 1 90.12 168 ALA A N 1
ATOM 1304 C CA . ALA A 1 168 ? -12.289 -4.367 -9.367 1 90.12 168 ALA A CA 1
ATOM 1305 C C . ALA A 1 168 ? -12.445 -2.91 -9.797 1 90.12 168 ALA A C 1
ATOM 1307 O O . ALA A 1 168 ? -12.719 -2.039 -8.969 1 90.12 168 ALA A O 1
ATOM 1308 N N . GLN A 1 169 ? -12.289 -2.742 -11.039 1 83.75 169 GLN A N 1
ATOM 1309 C CA . GLN A 1 169 ? -12.141 -1.38 -11.547 1 83.75 169 GLN A CA 1
ATOM 1310 C C . GLN A 1 169 ? -13.438 -0.594 -11.398 1 83.75 169 GLN A C 1
ATOM 1312 O O . GLN A 1 169 ? -13.414 0.613 -11.141 1 83.75 169 GLN A O 1
ATOM 1317 N N . ASN A 1 170 ? -14.57 -1.218 -11.523 1 83.88 170 ASN A N 1
ATOM 1318 C CA . ASN A 1 170 ? -15.852 -0.518 -11.445 1 83.88 170 ASN A CA 1
ATOM 1319 C C . ASN A 1 170 ? -16.234 -0.204 -10 1 83.88 170 ASN A C 1
ATOM 1321 O O . ASN A 1 170 ? -17.219 0.484 -9.75 1 83.88 170 ASN A O 1
ATOM 1325 N N . ARG A 1 171 ? -15.414 -0.682 -9.078 1 83.12 171 ARG A N 1
ATOM 1326 C CA . ARG A 1 171 ? -15.617 -0.408 -7.66 1 83.12 171 ARG A CA 1
ATOM 1327 C C . ARG A 1 171 ? -14.391 0.271 -7.055 1 83.12 171 ARG A C 1
ATOM 1329 O O . ARG A 1 171 ? -14.43 0.706 -5.902 1 83.12 171 ARG A O 1
ATOM 1336 N N . ALA A 1 172 ? -13.359 0.35 -7.785 1 80.06 172 ALA A N 1
ATOM 1337 C CA . ALA A 1 172 ? -12.094 0.934 -7.359 1 80.06 172 ALA A CA 1
ATOM 1338 C C . ALA A 1 172 ? -11.594 0.278 -6.074 1 80.06 172 ALA A C 1
ATOM 1340 O O . ALA A 1 172 ? -11.266 0.966 -5.105 1 80.06 172 ALA A O 1
ATOM 1341 N N . GLU A 1 173 ? -11.586 -1.055 -6.176 1 87.06 173 GLU A N 1
ATOM 1342 C CA . GLU A 1 173 ? -11.188 -1.827 -5 1 87.06 173 GLU A CA 1
ATOM 1343 C C . GLU A 1 173 ? -10.312 -3.014 -5.395 1 87.06 173 GLU A C 1
ATOM 1345 O O . GLU A 1 173 ? -10.43 -3.535 -6.504 1 87.06 173 GLU A O 1
ATOM 1350 N N . SER A 1 174 ? -9.438 -3.359 -4.406 1 90.19 174 SER A N 1
ATOM 1351 C CA . SER A 1 174 ? -8.703 -4.609 -4.578 1 90.19 174 SER A CA 1
ATOM 1352 C C . SER A 1 174 ? -9.586 -5.816 -4.301 1 90.19 174 SER A C 1
ATOM 1354 O O . SER A 1 174 ? -10.43 -5.777 -3.402 1 90.19 174 SER A O 1
ATOM 1356 N N . MET A 1 175 ? -9.43 -6.824 -5.059 1 92.5 175 MET A N 1
ATOM 1357 C CA . MET A 1 175 ? -10.086 -8.102 -4.793 1 92.5 175 MET A CA 1
ATOM 1358 C C . MET A 1 175 ? -9.102 -9.258 -4.898 1 92.5 175 MET A C 1
ATOM 1360 O O . MET A 1 175 ? -8.391 -9.383 -5.898 1 92.5 175 MET A O 1
ATOM 1364 N N . LEU A 1 176 ? -9.039 -10.008 -3.838 1 94.81 176 LEU A N 1
ATOM 1365 C CA . LEU A 1 176 ? -8.195 -11.203 -3.824 1 94.81 176 LEU A CA 1
ATOM 1366 C C . LEU A 1 176 ? -8.992 -12.438 -4.23 1 94.81 176 LEU A C 1
ATOM 1368 O O . LEU A 1 176 ? -10 -12.766 -3.6 1 94.81 176 LEU A O 1
ATOM 1372 N N . MET A 1 177 ? -8.578 -13.039 -5.328 1 96.38 177 MET A N 1
ATOM 1373 C CA . MET A 1 177 ? -9.172 -14.32 -5.723 1 96.38 177 MET A CA 1
ATOM 1374 C C . MET A 1 177 ? -8.391 -15.484 -5.137 1 96.38 177 MET A C 1
ATOM 1376 O O . MET A 1 177 ? -7.242 -15.727 -5.52 1 96.38 177 MET A O 1
ATOM 1380 N N . ARG A 1 178 ? -9.023 -16.203 -4.277 1 95.75 178 ARG A N 1
ATOM 1381 C CA . ARG A 1 178 ? -8.344 -17.203 -3.443 1 95.75 178 ARG A CA 1
ATOM 1382 C C . ARG A 1 178 ? -8.594 -18.609 -3.965 1 95.75 178 ARG A C 1
ATOM 1384 O O . ARG A 1 178 ? -9.688 -18.906 -4.453 1 95.75 178 ARG A O 1
ATOM 1391 N N . SER A 1 179 ? -7.566 -19.531 -3.768 1 96.75 179 SER A N 1
ATOM 1392 C CA . SER A 1 179 ? -7.707 -20.938 -4.102 1 96.75 179 SER A CA 1
ATOM 1393 C C . SER A 1 179 ? -8.328 -21.719 -2.953 1 96.75 179 SER A C 1
ATOM 1395 O O . SER A 1 179 ? -8.391 -22.953 -2.99 1 96.75 179 SER A O 1
ATOM 1397 N N . TYR A 1 180 ? -8.742 -21.062 -1.927 1 93.75 180 TYR A N 1
ATOM 1398 C CA . TYR A 1 180 ? -9.297 -21.656 -0.718 1 93.75 180 TYR A CA 1
ATOM 1399 C C . TYR A 1 180 ? -10.461 -20.828 -0.185 1 93.75 180 TYR A C 1
ATOM 1401 O O . TYR A 1 180 ? -10.648 -19.672 -0.597 1 93.75 180 TYR A O 1
ATOM 1409 N N . LYS A 1 181 ? -11.195 -21.469 0.641 1 87.38 181 LYS A N 1
ATOM 1410 C CA . LYS A 1 181 ? -12.344 -20.766 1.226 1 87.38 181 LYS A CA 1
ATOM 1411 C C . LYS A 1 181 ? -11.898 -19.828 2.334 1 87.38 181 LYS A C 1
ATOM 1413 O O . LYS A 1 181 ? -11.109 -20.203 3.203 1 87.38 181 LYS A O 1
ATOM 1418 N N . ASP A 1 182 ? -12.258 -18.562 2.141 1 78.62 182 ASP A N 1
ATOM 1419 C CA . ASP A 1 182 ? -12.062 -17.547 3.176 1 78.62 182 ASP A CA 1
ATOM 1420 C C . ASP A 1 182 ? -13.273 -17.469 4.102 1 78.62 182 ASP A C 1
ATOM 1422 O O . ASP A 1 182 ? -14.383 -17.172 3.654 1 78.62 182 ASP A O 1
ATOM 1426 N N . SER A 1 183 ? -13.078 -17.672 5.359 1 75 183 SER A N 1
ATOM 1427 C CA . SER A 1 183 ? -14.188 -17.703 6.305 1 75 183 SER A CA 1
ATOM 1428 C C . SER A 1 183 ? -14.305 -16.375 7.043 1 75 183 SER A C 1
ATOM 1430 O O . SER A 1 183 ? -15.094 -16.234 7.98 1 75 183 SER A O 1
ATOM 1432 N N . THR A 1 184 ? -13.531 -15.477 6.617 1 74.62 184 THR A N 1
ATOM 1433 C CA . THR A 1 184 ? -13.57 -14.18 7.289 1 74.62 184 THR A CA 1
ATOM 1434 C C . THR A 1 184 ? -14.844 -13.422 6.93 1 74.62 184 THR A C 1
ATOM 1436 O O . THR A 1 184 ? -15.289 -13.453 5.781 1 74.62 184 THR A O 1
ATOM 1439 N N . ILE A 1 185 ? -15.453 -12.766 7.883 1 67.94 185 ILE A N 1
ATOM 1440 C CA . ILE A 1 185 ? -16.641 -11.938 7.68 1 67.94 185 ILE A CA 1
ATOM 1441 C C . ILE A 1 185 ? -16.219 -10.477 7.496 1 67.94 185 ILE A C 1
ATOM 1443 O O . ILE A 1 185 ? -15.781 -9.828 8.445 1 67.94 185 ILE A O 1
ATOM 1447 N N . TYR A 1 186 ? -16.391 -10.086 6.328 1 72.44 186 TYR A N 1
ATOM 1448 C CA . TYR A 1 186 ? -15.969 -8.727 6.008 1 72.44 186 TYR A CA 1
ATOM 1449 C C . TYR A 1 186 ? -17.141 -7.758 6.129 1 72.44 186 TYR A C 1
ATOM 1451 O O . TYR A 1 186 ? -18.297 -8.172 6.172 1 72.44 186 TYR A O 1
ATOM 1459 N N . SER A 1 187 ? -16.719 -6.461 6.277 1 70.38 187 SER A N 1
ATOM 1460 C CA . SER A 1 187 ? -17.734 -5.418 6.191 1 70.38 187 SER A CA 1
ATOM 1461 C C . SER A 1 187 ? -18.438 -5.441 4.84 1 70.38 187 SER A C 1
ATOM 1463 O O . SER A 1 187 ? -17.859 -5.863 3.838 1 70.38 187 SER A O 1
ATOM 1465 N N . LYS A 1 188 ? -19.656 -5.02 4.883 1 71.69 188 LYS A N 1
ATOM 1466 C CA . LYS A 1 188 ? -20.469 -5.012 3.662 1 71.69 188 LYS A CA 1
ATOM 1467 C C . LYS A 1 188 ? -19.875 -4.066 2.621 1 71.69 188 LYS A C 1
ATOM 1469 O O . LYS A 1 188 ? -19.438 -2.963 2.955 1 71.69 188 LYS A O 1
ATOM 1474 N N . SER A 1 189 ? -19.641 -4.629 1.448 1 76.69 189 SER A N 1
ATOM 1475 C CA . SER A 1 189 ? -19.25 -3.889 0.251 1 76.69 189 SER A CA 1
ATOM 1476 C C . SER A 1 189 ? -19.734 -4.602 -1.014 1 76.69 189 SER A C 1
ATOM 1478 O O . SER A 1 189 ? -20.062 -5.789 -0.976 1 76.69 189 SER A O 1
ATOM 1480 N N . LYS A 1 190 ? -19.781 -3.783 -2.102 1 77.88 190 LYS A N 1
ATOM 1481 C CA . LYS A 1 190 ? -20.234 -4.379 -3.357 1 77.88 190 LYS A CA 1
ATOM 1482 C C . LYS A 1 190 ? -19.328 -5.523 -3.781 1 77.88 190 LYS A C 1
ATOM 1484 O O . LYS A 1 190 ? -19.797 -6.535 -4.309 1 77.88 190 LYS A O 1
ATOM 1489 N N . VAL A 1 191 ? -18.078 -5.414 -3.51 1 82.38 191 VAL A N 1
ATOM 1490 C CA . VAL A 1 191 ? -17.125 -6.449 -3.883 1 82.38 191 VAL A CA 1
ATOM 1491 C C . VAL A 1 191 ? -17.312 -7.676 -2.998 1 82.38 191 VAL A C 1
ATOM 1493 O O . VAL A 1 191 ? -17.406 -8.805 -3.496 1 82.38 191 VAL A O 1
ATOM 1496 N N . ASN A 1 192 ? -17.406 -7.449 -1.724 1 80.44 192 ASN A N 1
ATOM 1497 C CA . ASN A 1 192 ? -17.609 -8.562 -0.803 1 80.44 192 ASN A CA 1
ATOM 1498 C C . ASN A 1 192 ? -18.938 -9.281 -1.071 1 80.44 192 ASN A C 1
ATOM 1500 O O . ASN A 1 192 ? -19 -10.508 -1.004 1 80.44 192 ASN A O 1
ATOM 1504 N N . ASP A 1 193 ? -19.891 -8.492 -1.423 1 83.56 193 ASP A N 1
ATOM 1505 C CA . ASP A 1 193 ? -21.203 -9.062 -1.729 1 83.56 193 ASP A CA 1
ATOM 1506 C C . ASP A 1 193 ? -21.141 -9.93 -2.982 1 83.56 193 ASP A C 1
ATOM 1508 O O . ASP A 1 193 ? -21.75 -11.008 -3.027 1 83.56 193 ASP A O 1
ATOM 1512 N N . ALA A 1 194 ? -20.453 -9.43 -3.92 1 85.88 194 ALA A N 1
ATOM 1513 C CA . ALA A 1 194 ? -20.312 -10.18 -5.164 1 85.88 194 ALA A CA 1
ATOM 1514 C C . ALA A 1 194 ? -19.594 -11.508 -4.922 1 85.88 194 ALA A C 1
ATOM 1516 O O . ALA A 1 194 ? -19.953 -12.531 -5.504 1 85.88 194 ALA A O 1
ATOM 1517 N N . LEU A 1 195 ? -18.641 -11.523 -4.074 1 83.81 195 LEU A N 1
ATOM 1518 C CA . LEU A 1 195 ? -17.875 -12.727 -3.791 1 83.81 195 LEU A CA 1
ATOM 1519 C C . LEU A 1 195 ? -18.719 -13.734 -3.008 1 83.81 195 LEU A C 1
ATOM 1521 O O . LEU A 1 195 ? -18.609 -14.945 -3.225 1 83.81 195 LEU A O 1
ATOM 1525 N N . LEU A 1 196 ? -19.484 -13.219 -2.111 1 81.25 196 LEU A N 1
ATOM 1526 C CA . LEU A 1 196 ? -20.375 -14.094 -1.353 1 81.25 196 LEU A CA 1
ATOM 1527 C C . LEU A 1 196 ? -21.406 -14.75 -2.27 1 81.25 196 LEU A C 1
ATOM 1529 O O . LEU A 1 196 ? -21.734 -15.93 -2.105 1 81.25 196 LEU A O 1
ATOM 1533 N N . LYS A 1 197 ? -21.812 -13.992 -3.232 1 85.12 197 LYS A N 1
ATOM 1534 C CA . LYS A 1 197 ? -22.875 -14.453 -4.121 1 85.12 197 LYS A CA 1
ATOM 1535 C C . LYS A 1 197 ? -22.328 -15.367 -5.211 1 85.12 197 LYS A C 1
ATOM 1537 O O . LYS A 1 197 ? -22.969 -16.344 -5.59 1 85.12 197 LYS A O 1
ATOM 1542 N N . HIS A 1 198 ? -21.094 -15.008 -5.68 1 88.19 198 HIS A N 1
ATOM 1543 C CA . HIS A 1 198 ? -20.656 -15.648 -6.914 1 88.19 198 HIS A CA 1
ATOM 1544 C C . HIS A 1 198 ? -19.297 -16.312 -6.727 1 88.19 198 HIS A C 1
ATOM 1546 O O . HIS A 1 198 ? -18.719 -16.844 -7.684 1 88.19 198 HIS A O 1
ATOM 1552 N N . GLY A 1 199 ? -18.75 -16.359 -5.57 1 85.56 199 GLY A N 1
ATOM 1553 C CA . GLY A 1 199 ? -17.391 -16.828 -5.328 1 85.56 199 GLY A CA 1
ATOM 1554 C C . GLY A 1 199 ? -17.141 -18.219 -5.863 1 85.56 199 GLY A C 1
ATOM 1555 O O . GLY A 1 199 ? -16.031 -18.531 -6.293 1 85.56 199 GLY A O 1
ATOM 1556 N N . ASP A 1 200 ? -18.125 -19.016 -5.895 1 84.56 200 ASP A N 1
ATOM 1557 C CA . ASP A 1 200 ? -18.016 -20.406 -6.344 1 84.56 200 ASP A CA 1
ATOM 1558 C C . ASP A 1 200 ? -17.828 -20.469 -7.859 1 84.56 200 ASP A C 1
ATOM 1560 O O . ASP A 1 200 ? -17.422 -21.516 -8.391 1 84.56 200 ASP A O 1
ATOM 1564 N N . LYS A 1 201 ? -18.062 -19.406 -8.492 1 90.5 201 LYS A N 1
ATOM 1565 C CA . LYS A 1 201 ? -17.969 -19.359 -9.953 1 90.5 201 LYS A CA 1
ATOM 1566 C C . LYS A 1 201 ? -16.578 -18.938 -10.398 1 90.5 201 LYS A C 1
ATOM 1568 O O . LYS A 1 201 ? -16.281 -18.922 -11.602 1 90.5 201 LYS A O 1
ATOM 1573 N N . LEU A 1 202 ? -15.734 -18.656 -9.477 1 94.88 202 LEU A N 1
ATOM 1574 C CA . LEU A 1 202 ? -14.383 -18.281 -9.859 1 94.88 202 LEU A CA 1
ATOM 1575 C C . LEU A 1 202 ? -13.609 -19.484 -10.391 1 94.88 202 LEU A C 1
ATOM 1577 O O . LEU A 1 202 ? -13.422 -20.469 -9.672 1 94.88 202 LEU A O 1
ATOM 1581 N N . THR A 1 203 ? -13.234 -19.391 -11.641 1 97.31 203 THR A N 1
ATOM 1582 C CA . THR A 1 203 ? -12.453 -20.453 -12.266 1 97.31 203 THR A CA 1
ATOM 1583 C C . THR A 1 203 ? -10.984 -20.062 -12.367 1 97.31 203 THR A C 1
ATOM 1585 O O . THR A 1 203 ? -10.633 -18.891 -12.148 1 97.31 203 THR A O 1
ATOM 1588 N N . ILE A 1 204 ? -10.188 -21.016 -12.703 1 98.12 204 ILE A N 1
ATOM 1589 C CA . ILE A 1 204 ? -8.766 -20.766 -12.922 1 98.12 204 ILE A CA 1
ATOM 1590 C C . ILE A 1 204 ? -8.578 -19.75 -14.047 1 98.12 204 ILE A C 1
ATOM 1592 O O . ILE A 1 204 ? -7.773 -18.828 -13.93 1 98.12 204 ILE A O 1
ATOM 1596 N N . SER A 1 205 ? -9.367 -19.844 -15.062 1 96.56 205 SER A N 1
ATOM 1597 C CA . SER A 1 205 ? -9.289 -18.938 -16.203 1 96.56 205 SER A CA 1
ATOM 1598 C C . SER A 1 205 ? -9.656 -17.516 -15.812 1 96.56 205 SER A C 1
ATOM 1600 O O . SER A 1 205 ? -8.961 -16.562 -16.188 1 96.56 205 SER A O 1
ATOM 1602 N N . ILE A 1 206 ? -10.719 -17.359 -15.109 1 95.56 206 ILE A N 1
ATOM 1603 C CA . ILE A 1 206 ? -11.156 -16.031 -14.688 1 95.56 206 ILE A CA 1
ATOM 1604 C C . ILE A 1 206 ? -10.086 -15.391 -13.82 1 95.56 206 ILE A C 1
ATOM 1606 O O . ILE A 1 206 ? -9.734 -14.227 -14.016 1 95.56 206 ILE A O 1
ATOM 1610 N N . ALA A 1 207 ? -9.539 -16.125 -12.891 1 97.25 207 ALA A N 1
ATOM 1611 C CA . ALA A 1 207 ? -8.523 -15.594 -11.984 1 97.25 207 ALA A CA 1
ATOM 1612 C C . ALA A 1 207 ? -7.266 -15.18 -12.75 1 97.25 207 ALA A C 1
ATOM 1614 O O . ALA A 1 207 ? -6.734 -14.086 -12.539 1 97.25 207 ALA A O 1
ATOM 1615 N N . ALA A 1 208 ? -6.801 -16.047 -13.641 1 96.62 208 ALA A N 1
ATOM 1616 C CA . ALA A 1 208 ? -5.586 -15.773 -14.406 1 96.62 208 ALA A CA 1
ATOM 1617 C C . ALA A 1 208 ? -5.77 -14.562 -15.312 1 96.62 208 ALA A C 1
ATOM 1619 O O . ALA A 1 208 ? -4.895 -13.695 -15.391 1 96.62 208 ALA A O 1
ATOM 1620 N N . ARG A 1 209 ? -6.883 -14.484 -15.961 1 94.25 209 ARG A N 1
ATOM 1621 C CA . ARG A 1 209 ? -7.164 -13.375 -16.859 1 94.25 209 ARG A CA 1
ATOM 1622 C C . ARG A 1 209 ? -7.359 -12.07 -16.094 1 94.25 209 ARG A C 1
ATOM 1624 O O . ARG A 1 209 ? -6.863 -11.023 -16.5 1 94.25 209 ARG A O 1
ATOM 1631 N N . ALA A 1 210 ? -8.047 -12.172 -14.992 1 94.75 210 ALA A N 1
ATOM 1632 C CA . ALA A 1 210 ? -8.344 -10.977 -14.211 1 94.75 210 ALA A CA 1
ATOM 1633 C C . ALA A 1 210 ? -7.07 -10.391 -13.602 1 94.75 210 ALA A C 1
ATOM 1635 O O . ALA A 1 210 ? -6.84 -9.18 -13.672 1 94.75 210 ALA A O 1
ATOM 1636 N N . THR A 1 211 ? -6.246 -11.211 -13.008 1 96.19 211 THR A N 1
ATOM 1637 C CA . THR A 1 211 ? -5.043 -10.734 -12.336 1 96.19 211 THR A CA 1
ATOM 1638 C C . THR A 1 211 ? -4.074 -10.109 -13.336 1 96.19 211 THR A C 1
ATOM 1640 O O . THR A 1 211 ? -3.203 -9.328 -12.961 1 96.19 211 THR A O 1
ATOM 1643 N N . SER A 1 212 ? -4.207 -10.438 -14.648 1 91.88 212 SER A N 1
ATOM 1644 C CA . SER A 1 212 ? -3.238 -9.992 -15.641 1 91.88 212 SER A CA 1
ATOM 1645 C C . SER A 1 212 ? -3.885 -9.062 -16.672 1 91.88 212 SER A C 1
ATOM 1647 O O . SER A 1 212 ? -3.297 -8.773 -17.719 1 91.88 212 SER A O 1
ATOM 1649 N N . ALA A 1 213 ? -5.102 -8.594 -16.391 1 88.75 213 ALA A N 1
ATOM 1650 C CA . ALA A 1 213 ? -5.836 -7.746 -17.328 1 88.75 213 ALA A CA 1
ATOM 1651 C C . ALA A 1 213 ? -5.266 -6.328 -17.344 1 88.75 213 ALA A C 1
ATOM 1653 O O . ALA A 1 213 ? -5.969 -5.367 -17.016 1 88.75 213 ALA A O 1
ATOM 1654 N N . ALA A 1 214 ? -4.031 -6.223 -17.719 1 78.25 214 ALA A N 1
ATOM 1655 C CA . ALA A 1 214 ? -3.379 -4.918 -17.781 1 78.25 214 ALA A CA 1
ATOM 1656 C C . ALA A 1 214 ? -3.961 -4.062 -18.906 1 78.25 214 ALA A C 1
ATOM 1658 O O . ALA A 1 214 ? -4.082 -4.523 -20.047 1 78.25 214 ALA A O 1
ATOM 1659 N N . PRO A 1 215 ? -4.211 -2.865 -18.531 1 71.94 215 PRO A N 1
ATOM 1660 C CA . PRO A 1 215 ? -4.766 -1.993 -19.562 1 71.94 215 PRO A CA 1
ATOM 1661 C C . PRO A 1 215 ? -3.855 -1.885 -20.781 1 71.94 215 PRO A C 1
ATOM 1663 O O . PRO A 1 215 ? -2.629 -1.845 -20.656 1 71.94 215 PRO A O 1
ATOM 1666 N N . THR A 1 216 ? -4.348 -1.851 -21.906 1 66.5 216 THR A N 1
ATOM 1667 C CA . THR A 1 216 ? -3.705 -1.729 -23.203 1 66.5 216 THR A CA 1
ATOM 1668 C C . THR A 1 216 ? -3.129 -3.068 -23.656 1 66.5 216 THR A C 1
ATOM 1670 O O . THR A 1 216 ? -2.832 -3.262 -24.828 1 66.5 216 THR A O 1
ATOM 1673 N N . PHE A 1 217 ? -2.895 -4.043 -22.672 1 69.19 217 PHE A N 1
ATOM 1674 C CA . PHE A 1 217 ? -2.344 -5.344 -23.031 1 69.19 217 PHE A CA 1
ATOM 1675 C C . PHE A 1 217 ? -3.451 -6.375 -23.203 1 69.19 217 PHE A C 1
ATOM 1677 O O . PHE A 1 217 ? -3.514 -7.07 -24.219 1 69.19 217 PHE A O 1
ATOM 1684 N N . PHE A 1 218 ? -4.262 -6.418 -22.219 1 76.75 218 PHE A N 1
ATOM 1685 C CA . PHE A 1 218 ? -5.305 -7.438 -22.188 1 76.75 218 PHE A CA 1
ATOM 1686 C C . PHE A 1 218 ? -6.656 -6.816 -21.859 1 76.75 218 PHE A C 1
ATOM 1688 O O . PHE A 1 218 ? -6.73 -5.812 -21.141 1 76.75 218 PHE A O 1
ATOM 1695 N N . PRO A 1 219 ? -7.695 -7.457 -22.375 1 80.75 219 PRO A N 1
ATOM 1696 C CA . PRO A 1 219 ? -9.031 -6.922 -22.109 1 80.75 219 PRO A CA 1
ATOM 1697 C C . PRO A 1 219 ? -9.43 -7.066 -20.641 1 80.75 219 PRO A C 1
ATOM 1699 O O . PRO A 1 219 ? -8.938 -7.957 -19.938 1 80.75 219 PRO A O 1
ATOM 1702 N N . GLU A 1 220 ? -10.305 -6.211 -20.281 1 86 220 GLU A N 1
ATOM 1703 C CA . GLU A 1 220 ? -10.914 -6.336 -18.953 1 86 220 GLU A CA 1
ATOM 1704 C C . GLU A 1 220 ? -11.688 -7.641 -18.828 1 86 220 GLU A C 1
ATOM 1706 O O . GLU A 1 220 ? -12.102 -8.227 -19.828 1 86 220 GLU A O 1
ATOM 1711 N N . VAL A 1 221 ? -11.883 -8.086 -17.594 1 90.75 221 VAL A N 1
ATOM 1712 C CA . VAL A 1 221 ? -12.594 -9.336 -17.312 1 90.75 221 VAL A CA 1
ATOM 1713 C C . VAL A 1 221 ? -13.852 -9.047 -16.5 1 90.75 221 VAL A C 1
ATOM 1715 O O . VAL A 1 221 ? -13.797 -8.398 -15.461 1 90.75 221 VAL A O 1
ATOM 1718 N N . LYS A 1 222 ? -14.93 -9.5 -16.984 1 92.25 222 LYS A N 1
ATOM 1719 C CA . LYS A 1 222 ? -16.219 -9.32 -16.297 1 92.25 222 LYS A CA 1
ATOM 1720 C C . LYS A 1 222 ? -16.547 -10.531 -15.43 1 92.25 222 LYS A C 1
ATOM 1722 O O . LYS A 1 222 ? -16.25 -11.672 -15.812 1 92.25 222 LYS A O 1
ATOM 1727 N N . PHE A 1 223 ? -17.109 -10.297 -14.266 1 92.25 223 PHE A N 1
ATOM 1728 C CA . PHE A 1 223 ? -17.469 -11.375 -13.359 1 92.25 223 PHE A CA 1
ATOM 1729 C C . PHE A 1 223 ? -18.766 -11.055 -12.633 1 92.25 223 PHE A C 1
ATOM 1731 O O . PHE A 1 223 ? -18.906 -10 -12.016 1 92.25 223 PHE A O 1
ATOM 1738 N N . PRO A 1 224 ? -19.859 -11.992 -12.625 1 91.06 224 PRO A N 1
ATOM 1739 C CA . PRO A 1 224 ? -19.922 -13.141 -13.539 1 91.06 224 PRO A CA 1
ATOM 1740 C C . PRO A 1 224 ? -19.969 -12.719 -15.008 1 91.06 224 PRO A C 1
ATOM 1742 O O . PRO A 1 224 ? -20.25 -11.555 -15.312 1 91.06 224 PRO A O 1
ATOM 1745 N N . GLU A 1 225 ? -19.547 -13.625 -15.852 1 85.62 225 GLU A N 1
ATOM 1746 C CA . GLU A 1 225 ? -19.359 -13.281 -17.25 1 85.62 225 GLU A CA 1
ATOM 1747 C C . GLU A 1 225 ? -20.688 -12.961 -17.938 1 85.62 225 GLU A C 1
ATOM 1749 O O . GLU A 1 225 ? -20.734 -12.125 -18.844 1 85.62 225 GLU A O 1
ATOM 1754 N N . ASP A 1 226 ? -21.828 -13.469 -17.547 1 85.44 226 ASP A N 1
ATOM 1755 C CA . ASP A 1 226 ? -23.125 -13.273 -18.188 1 85.44 226 ASP A CA 1
ATOM 1756 C C . ASP A 1 226 ? -23.766 -11.969 -17.719 1 85.44 226 ASP A C 1
ATOM 1758 O O . ASP A 1 226 ? -24.25 -11.18 -18.531 1 85.44 226 ASP A O 1
ATOM 1762 N N . LYS A 1 227 ? -23.875 -11.672 -16.406 1 88 227 LYS A N 1
ATOM 1763 C CA . LYS A 1 227 ? -24.391 -10.469 -15.766 1 88 227 LYS A CA 1
ATOM 1764 C C . LYS A 1 227 ? -23.391 -9.914 -14.758 1 88 227 LYS A C 1
ATOM 1766 O O . LYS A 1 227 ? -23.531 -10.141 -13.555 1 88 227 LYS A O 1
ATOM 1771 N N . PRO A 1 228 ? -22.547 -9.141 -15.273 1 89.31 228 PRO A N 1
ATOM 1772 C CA . PRO A 1 228 ? -21.375 -8.82 -14.445 1 89.31 228 PRO A CA 1
ATOM 1773 C C . PRO A 1 228 ? -21.703 -7.848 -13.312 1 89.31 228 PRO A C 1
ATOM 1775 O O . PRO A 1 228 ? -22.359 -6.824 -13.539 1 89.31 228 PRO A O 1
ATOM 1778 N N . ASP A 1 229 ? -21.281 -8.188 -12.125 1 90.06 229 ASP A N 1
ATOM 1779 C CA . ASP A 1 229 ? -21.25 -7.297 -10.961 1 90.06 229 ASP A CA 1
ATOM 1780 C C . ASP A 1 229 ? -19.922 -6.559 -10.867 1 90.06 229 ASP A C 1
ATOM 1782 O O . ASP A 1 229 ? -19.859 -5.441 -10.352 1 90.06 229 ASP A O 1
ATOM 1786 N N . LEU A 1 230 ? -18.938 -7.273 -11.344 1 92.44 230 LEU A N 1
ATOM 1787 C CA . LEU A 1 230 ? -17.578 -6.746 -11.227 1 92.44 230 LEU A CA 1
ATOM 1788 C C . LEU A 1 230 ? -16.859 -6.793 -12.57 1 92.44 230 LEU A C 1
ATOM 1790 O O . LEU A 1 230 ? -17.125 -7.672 -13.398 1 92.44 230 LEU A O 1
ATOM 1794 N N . VAL A 1 231 ? -16.047 -5.809 -12.812 1 91.12 231 VAL A N 1
ATOM 1795 C CA . VAL A 1 231 ? -15.148 -5.734 -13.961 1 91.12 231 VAL A CA 1
ATOM 1796 C C . VAL A 1 231 ? -13.711 -5.57 -13.477 1 91.12 231 VAL A C 1
ATOM 1798 O O . VAL A 1 231 ? -13.414 -4.664 -12.695 1 91.12 231 VAL A O 1
ATOM 1801 N N . PHE A 1 232 ? -12.844 -6.484 -13.969 1 90.62 232 PHE A N 1
ATOM 1802 C CA . PHE A 1 232 ? -11.516 -6.555 -13.375 1 90.62 232 PHE A CA 1
ATOM 1803 C C . PHE A 1 232 ? -10.461 -6.031 -14.336 1 90.62 232 PHE A C 1
ATOM 1805 O O . PHE A 1 232 ? -10.539 -6.281 -15.547 1 90.62 232 PHE A O 1
ATOM 1812 N N . TRP A 1 233 ? -9.547 -5.242 -13.766 1 88.75 233 TRP A N 1
ATOM 1813 C CA . TRP A 1 233 ? -8.242 -4.945 -14.352 1 88.75 233 TRP A CA 1
ATOM 1814 C C . TRP A 1 233 ? -7.125 -5.629 -13.562 1 88.75 233 TRP A C 1
ATOM 1816 O O . TRP A 1 233 ? -7.367 -6.207 -12.5 1 88.75 233 TRP A O 1
ATOM 1826 N N . ASP A 1 234 ? -5.965 -5.609 -14.141 1 89.69 234 ASP A N 1
ATOM 1827 C CA . ASP A 1 234 ? -4.777 -6.195 -13.523 1 89.69 234 ASP A CA 1
ATOM 1828 C C . ASP A 1 234 ? -4.629 -5.734 -12.078 1 89.69 234 ASP A C 1
ATOM 1830 O O . ASP A 1 234 ? -4.855 -4.562 -11.766 1 89.69 234 ASP A O 1
ATOM 1834 N N . GLY A 1 235 ? -4.242 -6.688 -11.211 1 90.88 235 GLY A N 1
ATOM 1835 C CA . GLY A 1 235 ? -4.039 -6.379 -9.805 1 90.88 235 GLY A CA 1
ATOM 1836 C C . GLY A 1 235 ? -2.91 -5.395 -9.57 1 90.88 235 GLY A C 1
ATOM 1837 O O . GLY A 1 235 ? -2.818 -4.793 -8.492 1 90.88 235 GLY A O 1
ATOM 1838 N N . GLY A 1 236 ? -2.041 -5.227 -10.461 1 88.56 236 GLY A N 1
ATOM 1839 C CA . GLY A 1 236 ? -0.85 -4.402 -10.328 1 88.56 236 GLY A CA 1
ATOM 1840 C C . GLY A 1 236 ? -1.161 -2.924 -10.195 1 88.56 236 GLY A C 1
ATOM 1841 O O . GLY A 1 236 ? -0.308 -2.141 -9.773 1 88.56 236 GLY A O 1
ATOM 1842 N N . LEU A 1 237 ? -2.359 -2.551 -10.531 1 82.62 237 LEU A N 1
ATOM 1843 C CA . LEU A 1 237 ? -2.74 -1.147 -10.414 1 82.62 237 LEU A CA 1
ATOM 1844 C C . LEU A 1 237 ? -2.789 -0.719 -8.953 1 82.62 237 LEU A C 1
ATOM 1846 O O . LEU A 1 237 ? -2.547 0.448 -8.633 1 82.62 237 LEU A O 1
ATOM 1850 N N . LEU A 1 238 ? -3.047 -1.714 -8.094 1 84.19 238 LEU A N 1
ATOM 1851 C CA . LEU A 1 238 ? -3.162 -1.39 -6.676 1 84.19 238 LEU A CA 1
ATOM 1852 C C . LEU A 1 238 ? -2.113 -2.139 -5.859 1 84.19 238 LEU A C 1
ATOM 1854 O O . LEU A 1 238 ? -1.664 -1.65 -4.82 1 84.19 238 LEU A O 1
ATOM 1858 N N . ASN A 1 239 ? -1.796 -3.324 -6.355 1 90.31 239 ASN A N 1
ATOM 1859 C CA . ASN A 1 239 ? -0.936 -4.211 -5.582 1 90.31 239 ASN A CA 1
ATOM 1860 C C . ASN A 1 239 ? 0.042 -4.969 -6.477 1 90.31 239 ASN A C 1
ATOM 1862 O O . ASN A 1 239 ? 0.048 -6.199 -6.496 1 90.31 239 ASN A O 1
ATOM 1866 N N . ASN A 1 240 ? 0.958 -4.215 -7.07 1 90.94 240 ASN A N 1
ATOM 1867 C CA . ASN A 1 240 ? 1.9 -4.883 -7.961 1 90.94 240 ASN A CA 1
ATOM 1868 C C . ASN A 1 240 ? 2.883 -5.758 -7.184 1 90.94 240 ASN A C 1
ATOM 1870 O O . ASN A 1 240 ? 3.383 -6.75 -7.711 1 90.94 240 ASN A O 1
ATOM 1874 N N . ASN A 1 241 ? 3.314 -5.289 -6.074 1 94.62 241 ASN A N 1
ATOM 1875 C CA . ASN A 1 241 ? 3.891 -6.105 -5.012 1 94.62 241 ASN A CA 1
ATOM 1876 C C . ASN A 1 241 ? 2.84 -6.5 -3.977 1 94.62 241 ASN A C 1
ATOM 1878 O O . ASN A 1 241 ? 2.348 -5.652 -3.23 1 94.62 241 ASN A O 1
ATOM 1882 N N . PRO A 1 242 ? 2.471 -7.812 -3.969 1 96.38 242 PRO A N 1
ATOM 1883 C CA . PRO A 1 242 ? 1.336 -8.219 -3.135 1 96.38 242 PRO A CA 1
ATOM 1884 C C . PRO A 1 242 ? 1.714 -8.375 -1.663 1 96.38 242 PRO A C 1
ATOM 1886 O O . PRO A 1 242 ? 0.957 -8.969 -0.889 1 96.38 242 PRO A O 1
ATOM 1889 N N . ILE A 1 243 ? 2.82 -7.828 -1.164 1 96.44 243 ILE A N 1
ATOM 1890 C CA . ILE A 1 243 ? 3.414 -8.156 0.127 1 96.44 243 ILE A CA 1
ATOM 1891 C C . ILE A 1 243 ? 2.471 -7.734 1.251 1 96.44 243 ILE A C 1
ATOM 1893 O O . ILE A 1 243 ? 2.311 -8.453 2.24 1 96.44 243 ILE A O 1
ATOM 1897 N N . ASP A 1 244 ? 1.828 -6.57 1.152 1 93.88 244 ASP A N 1
ATOM 1898 C CA . ASP A 1 244 ? 0.909 -6.145 2.201 1 93.88 244 ASP A CA 1
ATOM 1899 C C . ASP A 1 244 ? -0.323 -7.047 2.252 1 93.88 244 ASP A C 1
ATOM 1901 O O . ASP A 1 244 ? -0.768 -7.441 3.332 1 93.88 244 ASP A O 1
ATOM 1905 N N . GLN A 1 245 ? -0.859 -7.332 1.037 1 95.12 245 GLN A N 1
ATOM 1906 C CA . GLN A 1 245 ? -2.008 -8.234 0.985 1 95.12 245 GLN A CA 1
ATOM 1907 C C . GLN A 1 245 ? -1.661 -9.602 1.562 1 95.12 245 GLN A C 1
ATOM 1909 O O . GLN A 1 245 ? -2.477 -10.211 2.256 1 95.12 245 GLN A O 1
ATOM 1914 N N . LEU A 1 246 ? -0.466 -10.031 1.252 1 97.62 246 LEU A N 1
ATOM 1915 C CA . LEU A 1 246 ? -0.003 -11.32 1.768 1 97.62 246 LEU A CA 1
ATOM 1916 C C . LEU A 1 246 ? 0.115 -11.281 3.287 1 97.62 246 LEU A C 1
ATOM 1918 O O . LEU A 1 246 ? -0.322 -12.211 3.971 1 97.62 246 LEU A O 1
ATOM 1922 N N . TRP A 1 247 ? 0.683 -10.195 3.766 1 96.5 247 TRP A N 1
ATOM 1923 C CA . TRP A 1 247 ? 0.85 -10.055 5.207 1 96.5 247 TRP A CA 1
ATOM 1924 C C . TRP A 1 247 ? -0.502 -9.977 5.91 1 96.5 247 TRP A C 1
ATOM 1926 O O . TRP A 1 247 ? -0.689 -10.562 6.977 1 96.5 247 TRP A O 1
ATOM 1936 N N . TYR A 1 248 ? -1.478 -9.312 5.324 1 93.31 248 TYR A N 1
ATOM 1937 C CA . TYR A 1 248 ? -2.82 -9.203 5.883 1 93.31 248 TYR A CA 1
ATOM 1938 C C . TYR A 1 248 ? -3.527 -10.555 5.863 1 93.31 248 TYR A C 1
ATOM 1940 O O . TYR A 1 248 ? -4.234 -10.906 6.809 1 93.31 248 TYR A O 1
ATOM 1948 N N . THR A 1 249 ? -3.33 -11.32 4.832 1 94.5 249 THR A N 1
ATOM 1949 C CA . THR A 1 249 ? -4.059 -12.562 4.598 1 94.5 249 THR A CA 1
ATOM 1950 C C . THR A 1 249 ? -3.465 -13.703 5.422 1 94.5 249 THR A C 1
ATOM 1952 O O . THR A 1 249 ? -4.09 -14.75 5.574 1 94.5 249 THR A O 1
ATOM 1955 N N . ARG A 1 250 ? -2.297 -13.438 6.07 1 95.38 250 ARG A N 1
ATOM 1956 C CA . ARG A 1 250 ? -1.674 -14.492 6.867 1 95.38 250 ARG A CA 1
ATOM 1957 C C . ARG A 1 250 ? -2.598 -14.953 7.988 1 95.38 250 ARG A C 1
ATOM 1959 O O . ARG A 1 250 ? -2.525 -16.109 8.43 1 95.38 250 ARG A O 1
ATOM 1966 N N . PHE A 1 251 ? -3.51 -14.117 8.344 1 93.69 251 PHE A N 1
ATOM 1967 C CA . PHE A 1 251 ? -4.43 -14.43 9.43 1 93.69 251 PHE A CA 1
ATOM 1968 C C . PHE A 1 251 ? -5.41 -15.523 9.016 1 93.69 251 PHE A C 1
ATOM 1970 O O . PHE A 1 251 ? -6.055 -16.141 9.859 1 93.69 251 PHE A O 1
ATOM 1977 N N . GLU A 1 252 ? -5.523 -15.734 7.746 1 92.5 252 GLU A N 1
ATOM 1978 C CA . GLU A 1 252 ? -6.438 -16.75 7.238 1 92.5 252 GLU A CA 1
ATOM 1979 C C . GLU A 1 252 ? -5.836 -18.156 7.379 1 92.5 252 GLU A C 1
ATOM 1981 O O . GLU A 1 252 ? -6.504 -19.156 7.105 1 92.5 252 GLU A O 1
ATOM 1986 N N . LEU A 1 253 ? -4.566 -18.234 7.883 1 93.81 253 LEU A N 1
ATOM 1987 C CA . LEU A 1 253 ? -3.893 -19.516 8.07 1 93.81 253 LEU A CA 1
ATOM 1988 C C . LEU A 1 253 ? -4.266 -20.141 9.422 1 93.81 253 LEU A C 1
ATOM 1990 O O . LEU A 1 253 ? -3.893 -21.281 9.703 1 93.81 253 LEU A O 1
ATOM 1994 N N . VAL A 1 254 ? -4.969 -19.359 10.219 1 92 254 VAL A N 1
ATOM 1995 C CA . VAL A 1 254 ? -5.445 -19.844 11.516 1 92 254 VAL A CA 1
ATOM 1996 C C . VAL A 1 254 ? -6.922 -19.484 11.68 1 92 254 VAL A C 1
ATOM 1998 O O . VAL A 1 254 ? -7.473 -18.703 10.898 1 92 254 VAL A O 1
ATOM 2001 N N . ASP A 1 255 ? -7.527 -20.047 12.68 1 87.94 255 ASP A N 1
ATOM 2002 C CA . ASP A 1 255 ? -8.914 -19.688 12.977 1 87.94 255 ASP A CA 1
ATOM 2003 C C . ASP A 1 255 ? -9.016 -18.266 13.516 1 87.94 255 ASP A C 1
ATOM 2005 O O . ASP A 1 255 ? -8.109 -17.797 14.203 1 87.94 255 ASP A O 1
ATOM 2009 N N . PRO A 1 256 ? -10.055 -17.531 13.211 1 82.38 256 PRO A N 1
ATOM 2010 C CA . PRO A 1 256 ? -10.211 -16.125 13.602 1 82.38 256 PRO A CA 1
ATOM 2011 C C . PRO A 1 256 ? -10.031 -15.906 15.102 1 82.38 256 PRO A C 1
ATOM 2013 O O . PRO A 1 256 ? -9.555 -14.852 15.516 1 82.38 256 PRO A O 1
ATOM 2016 N N . SER A 1 257 ? -10.359 -16.844 15.898 1 82.25 257 SER A N 1
ATOM 2017 C CA . SER A 1 257 ? -10.281 -16.672 17.344 1 82.25 257 SER A CA 1
ATOM 2018 C C . SER A 1 257 ? -8.898 -17 17.875 1 82.25 257 SER A C 1
ATOM 2020 O O . SER A 1 257 ? -8.586 -16.734 19.047 1 82.25 257 SER A O 1
ATOM 2022 N N . GLU A 1 258 ? -8 -17.5 16.984 1 88 258 GLU A N 1
ATOM 2023 C CA . GLU A 1 258 ? -6.652 -17.891 17.391 1 88 258 GLU A CA 1
ATOM 2024 C C . GLU A 1 258 ? -5.691 -16.703 17.297 1 88 258 GLU A C 1
ATOM 2026 O O . GLU A 1 258 ? -5.945 -15.75 16.547 1 88 258 GLU A O 1
ATOM 2031 N N . PRO A 1 259 ? -4.613 -16.828 18.078 1 89.44 259 PRO A N 1
ATOM 2032 C CA . PRO A 1 259 ? -3.578 -15.812 17.906 1 89.44 259 PRO A CA 1
ATOM 2033 C C . PRO A 1 259 ? -3.02 -15.758 16.484 1 89.44 259 PRO A C 1
ATOM 2035 O O . PRO A 1 259 ? -3.191 -16.703 15.719 1 89.44 259 PRO A O 1
ATOM 2038 N N . ALA A 1 260 ? -2.447 -14.648 16.188 1 90.81 260 ALA A N 1
ATOM 2039 C CA . ALA A 1 260 ? -1.793 -14.508 14.891 1 90.81 260 ALA A CA 1
ATOM 2040 C C . ALA A 1 260 ? -0.826 -15.664 14.641 1 90.81 260 ALA A C 1
ATOM 2042 O O . ALA A 1 260 ? -0.138 -16.125 15.555 1 90.81 260 ALA A O 1
ATOM 2043 N N . PRO A 1 261 ? -0.803 -16.188 13.406 1 94 261 PRO A N 1
ATOM 2044 C CA . PRO A 1 261 ? 0.148 -17.266 13.117 1 94 261 PRO A CA 1
ATOM 2045 C C . PRO A 1 261 ? 1.603 -16.812 13.227 1 94 261 PRO A C 1
ATOM 2047 O O . PRO A 1 261 ? 1.936 -15.688 12.836 1 94 261 PRO A O 1
ATOM 2050 N N . SER A 1 262 ? 2.449 -17.672 13.836 1 95.5 262 SER A N 1
ATOM 2051 C CA . SER A 1 262 ? 3.887 -17.438 13.766 1 95.5 262 SER A CA 1
ATOM 2052 C C . SER A 1 262 ? 4.402 -17.562 12.336 1 95.5 262 SER A C 1
ATOM 2054 O O . SER A 1 262 ? 3.975 -18.453 11.594 1 95.5 262 SER A O 1
ATOM 2056 N N . ILE A 1 263 ? 5.27 -16.672 11.992 1 97.75 263 ILE A N 1
ATOM 2057 C CA . ILE A 1 263 ? 5.797 -16.641 10.633 1 97.75 263 ILE A CA 1
ATOM 2058 C C . ILE A 1 263 ? 7.309 -16.859 10.664 1 97.75 263 ILE A C 1
ATOM 2060 O O . ILE A 1 263 ? 8.031 -16.125 11.344 1 97.75 263 ILE A O 1
ATOM 2064 N N . SER A 1 264 ? 7.754 -17.875 9.945 1 97.81 264 SER A N 1
ATOM 2065 C CA . SER A 1 264 ? 9.188 -18.078 9.781 1 97.81 264 SER A CA 1
ATOM 2066 C C . SER A 1 264 ? 9.781 -17.094 8.781 1 97.81 264 SER A C 1
ATOM 2068 O O . SER A 1 264 ? 10.781 -16.438 9.07 1 97.81 264 SER A O 1
ATOM 2070 N N . CYS A 1 265 ? 9.07 -17.062 7.633 1 98.12 265 CYS A N 1
ATOM 2071 C CA . CYS A 1 265 ? 9.641 -16.156 6.641 1 98.12 265 CYS A CA 1
ATOM 2072 C C . CYS A 1 265 ? 8.586 -15.688 5.656 1 98.12 265 CYS A C 1
ATOM 2074 O O . CYS A 1 265 ? 7.539 -16.328 5.504 1 98.12 265 CYS A O 1
ATOM 2076 N N . VAL A 1 266 ? 8.859 -14.523 5.117 1 98.56 266 VAL A N 1
ATOM 2077 C CA . VAL A 1 266 ? 8.234 -13.992 3.914 1 98.56 266 VAL A CA 1
ATOM 2078 C C . VAL A 1 266 ? 9.281 -13.828 2.812 1 98.56 266 VAL A C 1
ATOM 2080 O O . VAL A 1 266 ? 10.156 -12.977 2.906 1 98.56 266 VAL A O 1
ATOM 2083 N N . ILE A 1 267 ? 9.203 -14.711 1.821 1 98.75 267 ILE A N 1
ATOM 2084 C CA . ILE A 1 267 ? 10.078 -14.594 0.658 1 98.75 267 ILE A CA 1
ATOM 2085 C C . ILE A 1 267 ? 9.367 -13.812 -0.446 1 98.75 267 ILE A C 1
ATOM 2087 O O . ILE A 1 267 ? 8.234 -14.141 -0.814 1 98.75 267 ILE A O 1
ATOM 2091 N N . SER A 1 268 ? 9.961 -12.734 -0.876 1 98.44 268 SER A N 1
ATOM 2092 C CA . SER A 1 268 ? 9.398 -11.883 -1.92 1 98.44 268 SER A CA 1
ATOM 2093 C C . SER A 1 268 ? 10.25 -11.922 -3.184 1 98.44 268 SER A C 1
ATOM 2095 O O . SER A 1 268 ? 11.453 -11.641 -3.141 1 98.44 268 SER A O 1
ATOM 2097 N N . LEU A 1 269 ? 9.617 -12.297 -4.285 1 98.31 269 LEU A N 1
ATOM 2098 C CA . LEU A 1 269 ? 10.32 -12.406 -5.559 1 98.31 269 LEU A CA 1
ATOM 2099 C C . LEU A 1 269 ? 9.914 -11.289 -6.512 1 98.31 269 LEU A C 1
ATOM 2101 O O . LEU A 1 269 ? 8.75 -11.219 -6.926 1 98.31 269 LEU A O 1
ATOM 2105 N N . GLY A 1 270 ? 10.898 -10.469 -6.836 1 96.06 270 GLY A N 1
ATOM 2106 C CA . GLY A 1 270 ? 10.664 -9.344 -7.73 1 96.06 270 GLY A CA 1
ATOM 2107 C C . GLY A 1 270 ? 10.93 -9.68 -9.188 1 96.06 270 GLY A C 1
ATOM 2108 O O . GLY A 1 270 ? 11.391 -10.773 -9.508 1 96.06 270 GLY A O 1
ATOM 2109 N N . THR A 1 271 ? 10.562 -8.68 -10.039 1 93.94 271 THR A N 1
ATOM 2110 C CA . THR A 1 271 ? 10.727 -8.859 -11.477 1 93.94 271 THR A CA 1
ATOM 2111 C C . THR A 1 271 ? 11.797 -7.914 -12.023 1 93.94 271 THR A C 1
ATOM 2113 O O . THR A 1 271 ? 11.781 -7.574 -13.203 1 93.94 271 THR A O 1
ATOM 2116 N N . GLY A 1 272 ? 12.617 -7.469 -11.117 1 90.56 272 GLY A N 1
ATOM 2117 C CA . GLY A 1 272 ? 13.734 -6.633 -11.516 1 90.56 272 GLY A CA 1
ATOM 2118 C C . GLY A 1 272 ? 13.461 -5.148 -11.336 1 90.56 272 GLY A C 1
ATOM 2119 O O . GLY A 1 272 ? 12.312 -4.73 -11.242 1 90.56 272 GLY A O 1
ATOM 2120 N N . TYR A 1 273 ? 14.562 -4.383 -11.203 1 82.62 273 TYR A N 1
ATOM 2121 C CA . TYR A 1 273 ? 14.469 -2.93 -11.102 1 82.62 273 TYR A CA 1
ATOM 2122 C C . TYR A 1 273 ? 15.617 -2.256 -11.836 1 82.62 273 TYR A C 1
ATOM 2124 O O . TYR A 1 273 ? 16.672 -2.857 -12.023 1 82.62 273 TYR A O 1
ATOM 2132 N N . VAL A 1 274 ? 15.305 -1.055 -12.344 1 78.38 274 VAL A N 1
ATOM 2133 C CA . VAL A 1 274 ? 16.344 -0.225 -12.961 1 78.38 274 VAL A CA 1
ATOM 2134 C C . VAL A 1 274 ? 16.656 0.962 -12.055 1 78.38 274 VAL A C 1
ATOM 2136 O O . VAL A 1 274 ? 15.82 1.373 -11.242 1 78.38 274 VAL A O 1
ATOM 2139 N N . SER A 1 275 ? 17.828 1.504 -12.023 1 73.5 275 SER A N 1
ATOM 2140 C CA . SER A 1 275 ? 18.172 2.693 -11.25 1 73.5 275 SER A CA 1
ATOM 2141 C C . SER A 1 275 ? 17.297 3.877 -11.648 1 73.5 275 SER A C 1
ATOM 2143 O O . SER A 1 275 ? 17.047 4.098 -12.836 1 73.5 275 SER A O 1
ATOM 2145 N N . PRO A 1 276 ? 16.766 4.602 -10.477 1 58.94 276 PRO A N 1
ATOM 2146 C CA . PRO A 1 276 ? 15.938 5.785 -10.727 1 58.94 276 PRO A CA 1
ATOM 2147 C C . PRO A 1 276 ? 16.75 6.949 -11.305 1 58.94 276 PRO A C 1
ATOM 2149 O O . PRO A 1 276 ? 17.938 7.082 -11.023 1 58.94 276 PRO A O 1
ATOM 2152 N N . GLY A 1 277 ? 16.953 7.348 -12.562 1 54.06 277 GLY A N 1
ATOM 2153 C CA . GLY A 1 277 ? 17.578 8.461 -13.25 1 54.06 277 GLY A CA 1
ATOM 2154 C C . GLY A 1 277 ? 17.656 8.273 -14.75 1 54.06 277 GLY A C 1
ATOM 2155 O O . GLY A 1 277 ? 17.906 9.234 -15.492 1 54.06 277 GLY A O 1
ATOM 2156 N N . LYS A 1 278 ? 17.453 7.141 -15.086 1 48.06 278 LYS A N 1
ATOM 2157 C CA . LYS A 1 278 ? 17.641 6.992 -16.516 1 48.06 278 LYS A CA 1
ATOM 2158 C C . LYS A 1 278 ? 16.312 6.938 -17.25 1 48.06 278 LYS A C 1
ATOM 2160 O O . LYS A 1 278 ? 16.203 6.324 -18.312 1 48.06 278 LYS A O 1
ATOM 2165 N N . ALA A 1 279 ? 15.234 7.504 -16.562 1 47.62 279 ALA A N 1
ATOM 2166 C CA . ALA A 1 279 ? 14.023 7.391 -17.375 1 47.62 279 ALA A CA 1
ATOM 2167 C C . ALA A 1 279 ? 14.125 8.242 -18.641 1 47.62 279 ALA A C 1
ATOM 2169 O O . ALA A 1 279 ? 14.578 9.391 -18.578 1 47.62 279 ALA A O 1
ATOM 2170 N N . LYS A 1 280 ? 13.82 7.609 -19.859 1 46.72 280 LYS A N 1
ATOM 2171 C CA . LYS A 1 280 ? 13.898 8.312 -21.141 1 46.72 280 LYS A CA 1
ATOM 2172 C C . LYS A 1 280 ? 12.914 9.484 -21.172 1 46.72 280 LYS A C 1
ATOM 2174 O O . LYS A 1 280 ? 11.773 9.359 -20.734 1 46.72 280 LYS A O 1
ATOM 2179 N N . PRO A 1 281 ? 13.438 10.695 -21.516 1 43.19 281 PRO A N 1
ATOM 2180 C CA . PRO A 1 281 ? 12.586 11.867 -21.734 1 43.19 281 PRO A CA 1
ATOM 2181 C C . PRO A 1 281 ? 11.539 11.641 -22.828 1 43.19 281 PRO A C 1
ATOM 2183 O O . PRO A 1 281 ? 11.82 10.969 -23.812 1 43.19 281 PRO A O 1
ATOM 2186 N N . SER A 1 282 ? 10.25 11.562 -22.516 1 43.62 282 SER A N 1
ATOM 2187 C CA . SER A 1 282 ? 9.25 11.555 -23.578 1 43.62 282 SER A CA 1
ATOM 2188 C C . SER A 1 282 ? 9.078 12.938 -24.188 1 43.62 282 SER A C 1
ATOM 2190 O O . SER A 1 282 ? 9.328 13.953 -23.531 1 43.62 282 SER A O 1
ATOM 2192 N N . TRP A 1 283 ? 8.898 13.008 -25.422 1 40.62 283 TRP A N 1
ATOM 2193 C CA . TRP A 1 283 ? 8.688 14.203 -26.234 1 40.62 283 TRP A CA 1
ATOM 2194 C C . TRP A 1 283 ? 7.496 15.008 -25.719 1 40.62 283 TRP A C 1
ATOM 2196 O O . TRP A 1 283 ? 7.395 16.203 -25.953 1 40.62 283 TRP A O 1
ATOM 2206 N N . ILE A 1 284 ? 6.379 14.352 -25.172 1 41.16 284 ILE A N 1
ATOM 2207 C CA . ILE A 1 284 ? 5.27 15.109 -24.594 1 41.16 284 ILE A CA 1
ATOM 2208 C C . ILE A 1 284 ? 5.32 15.023 -23.062 1 41.16 284 ILE A C 1
ATOM 2210 O O . ILE A 1 284 ? 5.164 13.938 -22.5 1 41.16 284 ILE A O 1
ATOM 2214 N N . LYS A 1 285 ? 5.734 16.109 -22.531 1 48.31 285 LYS A N 1
ATOM 2215 C CA . LYS A 1 285 ? 6.086 16.234 -21.125 1 48.31 285 LYS A CA 1
ATOM 2216 C C . LYS A 1 285 ? 5.027 15.594 -20.234 1 48.31 285 LYS A C 1
ATOM 2218 O O . LYS A 1 285 ? 5.359 14.883 -19.281 1 48.31 285 LYS A O 1
ATOM 2223 N N . VAL A 1 286 ? 3.693 15.758 -20.688 1 49.41 286 VAL A N 1
ATOM 2224 C CA . VAL A 1 286 ? 2.617 15.281 -19.828 1 49.41 286 VAL A CA 1
ATOM 2225 C C . VAL A 1 286 ? 2.561 13.758 -19.875 1 49.41 286 VAL A C 1
ATOM 2227 O O . VAL A 1 286 ? 2.328 13.109 -18.844 1 49.41 286 VAL A O 1
ATOM 2230 N N . VAL A 1 287 ? 2.828 13.18 -21.094 1 54.31 287 VAL A N 1
ATOM 2231 C CA . VAL A 1 287 ? 2.824 11.727 -21.234 1 54.31 287 VAL A CA 1
ATOM 2232 C C . VAL A 1 287 ? 4 11.125 -20.469 1 54.31 287 VAL A C 1
ATOM 2234 O O . VAL A 1 287 ? 3.861 10.086 -19.828 1 54.31 287 VAL A O 1
ATOM 2237 N N . GLY A 1 288 ? 5.023 11.875 -20.547 1 56.09 288 GLY A N 1
ATOM 2238 C CA . GLY A 1 288 ? 6.199 11.414 -19.812 1 56.09 288 GLY A CA 1
ATOM 2239 C C . GLY A 1 288 ? 6.012 11.406 -18.312 1 56.09 288 GLY A C 1
ATOM 2240 O O . GLY A 1 288 ? 6.391 10.445 -17.641 1 56.09 288 GLY A O 1
ATOM 2241 N N . VAL A 1 289 ? 5.316 12.445 -17.938 1 56.38 289 VAL A N 1
ATOM 2242 C CA . VAL A 1 289 ? 5.086 12.562 -16.5 1 56.38 289 VAL A CA 1
ATOM 2243 C C . VAL A 1 289 ? 4.113 11.477 -16.047 1 56.38 289 VAL A C 1
ATOM 2245 O O . VAL A 1 289 ? 4.348 10.812 -15.031 1 56.38 289 VAL A O 1
ATOM 2248 N N . ALA A 1 290 ? 3.086 11.281 -16.828 1 60.44 290 ALA A N 1
ATOM 2249 C CA . ALA A 1 290 ? 2.092 10.266 -16.484 1 60.44 290 ALA A CA 1
ATOM 2250 C C . ALA A 1 290 ? 2.721 8.883 -16.438 1 60.44 290 ALA A C 1
ATOM 2252 O O . ALA A 1 290 ? 2.418 8.078 -15.555 1 60.44 290 ALA A O 1
ATOM 2253 N N . SER A 1 291 ? 3.607 8.727 -17.344 1 64.19 291 SER A N 1
ATOM 2254 C CA . SER A 1 291 ? 4.289 7.434 -17.391 1 64.19 291 SER A CA 1
ATOM 2255 C C . SER A 1 291 ? 5.18 7.238 -16.172 1 64.19 291 SER A C 1
ATOM 2257 O O . SER A 1 291 ? 5.219 6.148 -15.594 1 64.19 291 SER A O 1
ATOM 2259 N N . LYS A 1 292 ? 5.805 8.258 -15.836 1 62.34 292 LYS A N 1
ATOM 2260 C CA . LYS A 1 292 ? 6.684 8.18 -14.68 1 62.34 292 LYS A CA 1
ATOM 2261 C C . LYS A 1 292 ? 5.891 7.938 -13.398 1 62.34 292 LYS A C 1
ATOM 2263 O O . LYS A 1 292 ? 6.289 7.133 -12.555 1 62.34 292 LYS A O 1
ATOM 2268 N N . VAL A 1 293 ? 4.789 8.523 -13.383 1 59.5 293 VAL A N 1
ATOM 2269 C CA . VAL A 1 293 ? 3.928 8.375 -12.211 1 59.5 293 VAL A CA 1
ATOM 2270 C C . VAL A 1 293 ? 3.432 6.93 -12.117 1 59.5 293 VAL A C 1
ATOM 2272 O O . VAL A 1 293 ? 3.416 6.34 -11.039 1 59.5 293 VAL A O 1
ATOM 2275 N N . MET A 1 294 ? 3.191 6.41 -13.211 1 61.91 294 MET A N 1
ATOM 2276 C CA . MET A 1 294 ? 2.74 5.023 -13.25 1 61.91 294 MET A CA 1
ATOM 2277 C C . MET A 1 294 ? 3.844 4.078 -12.789 1 61.91 294 MET A C 1
ATOM 2279 O O . MET A 1 294 ? 3.586 3.133 -12.047 1 61.91 294 MET A O 1
ATOM 2283 N N . ASP A 1 295 ? 4.961 4.445 -13.266 1 64.5 295 ASP A N 1
ATOM 2284 C CA . ASP A 1 295 ? 6.098 3.605 -12.906 1 64.5 295 ASP A CA 1
ATOM 2285 C C . ASP A 1 295 ? 6.332 3.613 -11.398 1 64.5 295 ASP A C 1
ATOM 2287 O O . ASP A 1 295 ? 6.617 2.574 -10.805 1 64.5 295 ASP A O 1
ATOM 2291 N N . PHE A 1 296 ? 6.035 4.719 -10.914 1 55.34 296 PHE A N 1
ATOM 2292 C CA . PHE A 1 296 ? 6.25 4.836 -9.477 1 55.34 296 PHE A CA 1
ATOM 2293 C C . PHE A 1 296 ? 5.137 4.137 -8.711 1 55.34 296 PHE A C 1
ATOM 2295 O O . PHE A 1 296 ? 5.402 3.377 -7.773 1 55.34 296 PHE A O 1
ATOM 2302 N N . ALA A 1 297 ? 3.969 4.355 -9.195 1 53.44 297 ALA A N 1
ATOM 2303 C CA . ALA A 1 297 ? 2.818 3.828 -8.469 1 53.44 297 ALA A CA 1
ATOM 2304 C C . ALA A 1 297 ? 2.826 2.301 -8.469 1 53.44 297 ALA A C 1
ATOM 2306 O O . ALA A 1 297 ? 2.268 1.674 -7.562 1 53.44 297 ALA A O 1
ATOM 2307 N N . THR A 1 298 ? 3.561 1.858 -9.406 1 60.84 298 THR A N 1
ATOM 2308 C CA . THR A 1 298 ? 3.561 0.405 -9.516 1 60.84 298 THR A CA 1
ATOM 2309 C C . THR A 1 298 ? 4.938 -0.163 -9.18 1 60.84 298 THR A C 1
ATOM 2311 O O . THR A 1 298 ? 5.238 -1.312 -9.508 1 60.84 298 THR A O 1
ATOM 2314 N N . ASN A 1 299 ? 5.59 0.636 -8.445 1 70.81 299 ASN A N 1
ATOM 2315 C CA . ASN A 1 299 ? 6.961 0.249 -8.141 1 70.81 299 ASN A CA 1
ATOM 2316 C C . ASN A 1 299 ? 7.016 -0.832 -7.066 1 70.81 299 ASN A C 1
ATOM 2318 O O . ASN A 1 299 ? 6.809 -0.548 -5.883 1 70.81 299 ASN A O 1
ATOM 2322 N N . THR A 1 300 ? 7.402 -1.965 -7.473 1 84.75 300 THR A N 1
ATOM 2323 C CA . THR A 1 300 ? 7.402 -3.119 -6.582 1 84.75 300 THR A CA 1
ATOM 2324 C C . THR A 1 300 ? 8.555 -3.033 -5.582 1 84.75 300 THR A C 1
ATOM 2326 O O . THR A 1 300 ? 8.438 -3.502 -4.449 1 84.75 300 THR A O 1
ATOM 2329 N N . ASN A 1 301 ? 9.586 -2.41 -6.02 1 84.81 301 ASN A N 1
ATOM 2330 C CA . ASN A 1 301 ? 10.742 -2.287 -5.137 1 84.81 301 ASN A CA 1
ATOM 2331 C C . ASN A 1 301 ? 10.469 -1.328 -3.984 1 84.81 301 ASN A C 1
ATOM 2333 O O . ASN A 1 301 ? 10.891 -1.573 -2.854 1 84.81 301 ASN A O 1
ATOM 2337 N N . ALA A 1 302 ? 9.805 -0.224 -4.254 1 85.25 302 ALA A N 1
ATOM 2338 C CA . ALA A 1 302 ? 9.445 0.73 -3.207 1 85.25 302 ALA A CA 1
ATOM 2339 C C . ALA A 1 302 ? 8.594 0.066 -2.127 1 85.25 302 ALA A C 1
ATOM 2341 O O . ALA A 1 302 ? 8.828 0.265 -0.933 1 85.25 302 ALA A O 1
ATOM 2342 N N . LYS A 1 303 ? 7.652 -0.733 -2.561 1 89.38 303 LYS A N 1
ATOM 2343 C CA . LYS A 1 303 ? 6.793 -1.451 -1.623 1 89.38 303 LYS A CA 1
ATOM 2344 C C . LYS A 1 303 ? 7.598 -2.451 -0.797 1 89.38 303 LYS A C 1
ATOM 2346 O O . LYS A 1 303 ? 7.363 -2.607 0.402 1 89.38 303 LYS A O 1
ATOM 2351 N N . GLY A 1 304 ? 8.523 -3.137 -1.443 1 92 304 GLY A N 1
ATOM 2352 C CA . GLY A 1 304 ? 9.406 -4.039 -0.716 1 92 304 GLY A CA 1
ATOM 2353 C C . GLY A 1 304 ? 10.203 -3.342 0.366 1 92 304 GLY A C 1
ATOM 2354 O O . GLY A 1 304 ? 10.367 -3.873 1.467 1 92 304 GLY A O 1
ATOM 2355 N N . LYS A 1 305 ? 10.688 -2.17 0.09 1 90 305 LYS A N 1
ATOM 2356 C CA . LYS A 1 305 ? 11.461 -1.402 1.06 1 90 305 LYS A CA 1
ATOM 2357 C C . LYS A 1 305 ? 10.594 -0.941 2.223 1 90 305 LYS A C 1
ATOM 2359 O O . LYS A 1 305 ? 11.023 -0.963 3.377 1 90 305 LYS A O 1
ATOM 2364 N N . ASP A 1 306 ? 9.383 -0.489 1.916 1 89.75 306 ASP A N 1
ATOM 2365 C CA . ASP A 1 306 ? 8.438 -0.142 2.973 1 89.75 306 ASP A CA 1
ATOM 2366 C C . ASP A 1 306 ? 8.211 -1.319 3.92 1 89.75 306 ASP A C 1
ATOM 2368 O O . ASP A 1 306 ? 8.242 -1.154 5.141 1 89.75 306 ASP A O 1
ATOM 2372 N N . PHE A 1 307 ? 7.996 -2.449 3.332 1 93.62 307 PHE A N 1
ATOM 2373 C CA . PHE A 1 307 ? 7.734 -3.637 4.137 1 93.62 307 PHE A CA 1
ATOM 2374 C C . PHE A 1 307 ? 8.969 -4.031 4.941 1 93.62 307 PHE A C 1
ATOM 2376 O O . PHE A 1 307 ? 8.852 -4.512 6.07 1 93.62 307 PHE A O 1
ATOM 2383 N N . SER A 1 308 ? 10.164 -3.869 4.375 1 93 308 SER A N 1
ATOM 2384 C CA . SER A 1 308 ? 11.398 -4.145 5.105 1 93 308 SER A CA 1
ATOM 2385 C C . SER A 1 308 ? 11.508 -3.279 6.355 1 93 308 SER A C 1
ATOM 2387 O O . SER A 1 308 ? 11.961 -3.746 7.402 1 93 308 SER A O 1
ATOM 2389 N N . ARG A 1 309 ? 11.125 -2.033 6.254 1 89.69 309 ARG A N 1
ATOM 2390 C CA . ARG A 1 309 ? 11.133 -1.152 7.418 1 89.69 309 ARG A CA 1
ATOM 2391 C C . ARG A 1 309 ? 10.117 -1.612 8.461 1 89.69 309 ARG A C 1
ATOM 2393 O O . ARG A 1 309 ? 10.383 -1.562 9.664 1 89.69 309 ARG A O 1
ATOM 2400 N N . HIS A 1 310 ? 8.938 -2.043 7.949 1 92.19 310 HIS A N 1
ATOM 2401 C CA . HIS A 1 310 ? 7.934 -2.602 8.844 1 92.19 310 HIS A CA 1
ATOM 2402 C C . HIS A 1 310 ? 8.477 -3.826 9.578 1 92.19 310 HIS A C 1
ATOM 2404 O O . HIS A 1 310 ? 8.289 -3.959 10.797 1 92.19 310 HIS A O 1
ATOM 2410 N N . MET A 1 311 ? 9.164 -4.664 8.883 1 94.06 311 MET A N 1
ATOM 2411 C CA . MET A 1 311 ? 9.711 -5.891 9.453 1 94.06 311 MET A CA 1
ATOM 2412 C C . MET A 1 311 ? 10.742 -5.578 10.531 1 94.06 311 MET A C 1
ATOM 2414 O O . MET A 1 311 ? 10.844 -6.293 11.531 1 94.06 311 MET A O 1
ATOM 2418 N N . LYS A 1 312 ? 11.523 -4.5 10.336 1 91.38 312 LYS A N 1
ATOM 2419 C CA . LYS A 1 312 ? 12.492 -4.102 11.352 1 91.38 312 LYS A CA 1
ATOM 2420 C C . LYS A 1 312 ? 11.805 -3.773 12.672 1 91.38 312 LYS A C 1
ATOM 2422 O O . LYS A 1 312 ? 12.297 -4.137 13.742 1 91.38 312 LYS A O 1
ATOM 2427 N N . HIS A 1 313 ? 10.672 -3.111 12.602 1 91 313 HIS A N 1
ATOM 2428 C CA . HIS A 1 313 ? 9.891 -2.828 13.805 1 91 313 HIS A CA 1
ATOM 2429 C C . HIS A 1 313 ? 9.406 -4.117 14.461 1 91 313 HIS A C 1
ATOM 2431 O O . HIS A 1 313 ? 9.461 -4.254 15.688 1 91 313 HIS A O 1
ATOM 2437 N N . LEU A 1 314 ? 8.969 -5.07 13.609 1 92.56 314 LEU A N 1
ATOM 2438 C CA . LEU A 1 314 ? 8.414 -6.32 14.109 1 92.56 314 LEU A CA 1
ATOM 2439 C C . LEU A 1 314 ? 9.508 -7.188 14.727 1 92.56 314 LEU A C 1
ATOM 2441 O O . LEU A 1 314 ? 9.305 -7.793 15.781 1 92.56 314 LEU A O 1
ATOM 2445 N N . ASN A 1 315 ? 10.68 -7.141 14.117 1 93.5 315 ASN A N 1
ATOM 2446 C CA . ASN A 1 315 ? 11.773 -7.996 14.562 1 93.5 315 ASN A CA 1
ATOM 2447 C C . ASN A 1 315 ? 12.312 -7.562 15.922 1 93.5 315 ASN A C 1
ATOM 2449 O O . ASN A 1 315 ? 13 -8.328 16.594 1 93.5 315 ASN A O 1
ATOM 2453 N N . ALA A 1 316 ? 12.039 -6.371 16.312 1 90 316 ALA A N 1
ATOM 2454 C CA . ALA A 1 316 ? 12.469 -5.879 17.609 1 90 316 ALA A CA 1
ATOM 2455 C C . ALA A 1 316 ? 11.586 -6.434 18.734 1 90 316 ALA A C 1
ATOM 2457 O O . ALA A 1 316 ? 11.898 -6.277 19.906 1 90 316 ALA A O 1
ATOM 2458 N N . ARG A 1 317 ? 10.562 -7.215 18.375 1 89.44 317 ARG A N 1
ATOM 2459 C CA . ARG A 1 317 ? 9.609 -7.758 19.328 1 89.44 317 ARG A CA 1
ATOM 2460 C C . ARG A 1 317 ? 9.688 -9.281 19.391 1 89.44 317 ARG A C 1
ATOM 2462 O O . ARG A 1 317 ? 9.977 -9.922 18.375 1 89.44 317 ARG A O 1
ATOM 2469 N N . GLU A 1 318 ? 9.297 -9.812 20.484 1 87.88 318 GLU A N 1
ATOM 2470 C CA . GLU A 1 318 ? 9.461 -11.242 20.734 1 87.88 318 GLU A CA 1
ATOM 2471 C C . GLU A 1 318 ? 8.656 -12.062 19.734 1 87.88 318 GLU A C 1
ATOM 2473 O O . GLU A 1 318 ? 9.141 -13.078 19.219 1 87.88 318 GLU A O 1
ATOM 2478 N N . GLU A 1 319 ? 7.504 -11.586 19.375 1 88.31 319 GLU A N 1
ATOM 2479 C CA . GLU A 1 319 ? 6.582 -12.344 18.531 1 88.31 319 GLU A CA 1
ATOM 2480 C C . GLU A 1 319 ? 7.16 -12.547 17.141 1 88.31 319 GLU A C 1
ATOM 2482 O O . GLU A 1 319 ? 6.863 -13.539 16.469 1 88.31 319 GLU A O 1
ATOM 2487 N N . HIS A 1 320 ? 7.988 -11.625 16.688 1 93.38 320 HIS A N 1
ATOM 2488 C CA . HIS A 1 320 ? 8.492 -11.672 15.32 1 93.38 320 HIS A CA 1
ATOM 2489 C C . HIS A 1 320 ? 10.016 -11.633 15.281 1 93.38 320 HIS A C 1
ATOM 2491 O O . HIS A 1 320 ? 10.609 -11.273 14.266 1 93.38 320 HIS A O 1
ATOM 2497 N N . LYS A 1 321 ? 10.672 -11.969 16.359 1 93.31 321 LYS A N 1
ATOM 2498 C CA . LYS A 1 321 ? 12.125 -11.844 16.469 1 93.31 321 LYS A CA 1
ATOM 2499 C C . LYS A 1 321 ? 12.828 -12.734 15.453 1 93.31 321 LYS A C 1
ATOM 2501 O O . LYS A 1 321 ? 13.914 -12.398 14.969 1 93.31 321 LYS A O 1
ATOM 2506 N N . ASP A 1 322 ? 12.172 -13.836 15.078 1 94.06 322 ASP A N 1
ATOM 2507 C CA . ASP A 1 322 ? 12.828 -14.789 14.188 1 94.06 322 ASP A CA 1
ATOM 2508 C C . ASP A 1 322 ? 12.227 -14.75 12.789 1 94.06 322 ASP A C 1
ATOM 2510 O O . ASP A 1 322 ? 12.625 -15.516 11.906 1 94.06 322 ASP A O 1
ATOM 2514 N N . THR A 1 323 ? 11.219 -13.859 12.609 1 96.69 323 THR A N 1
ATOM 2515 C CA . THR A 1 323 ? 10.609 -13.742 11.289 1 96.69 323 THR A CA 1
ATOM 2516 C C . THR A 1 323 ? 11.578 -13.102 10.305 1 96.69 323 THR A C 1
ATOM 2518 O O . THR A 1 323 ? 12.133 -12.039 10.57 1 96.69 323 THR A O 1
ATOM 2521 N N . LYS A 1 324 ? 11.789 -13.781 9.133 1 96.94 324 LYS A N 1
ATOM 2522 C CA . LYS A 1 324 ? 12.68 -13.242 8.109 1 96.94 324 LYS A CA 1
ATOM 2523 C C . LYS A 1 324 ? 11.891 -12.75 6.895 1 96.94 324 LYS A C 1
ATOM 2525 O O . LYS A 1 324 ? 11.078 -13.492 6.332 1 96.94 324 LYS A O 1
ATOM 2530 N N . TYR A 1 325 ? 12.078 -11.531 6.648 1 97.62 325 TYR A N 1
ATOM 2531 C CA . TYR A 1 325 ? 11.672 -11.023 5.344 1 97.62 325 TYR A CA 1
ATOM 2532 C C . TYR A 1 325 ? 12.867 -10.883 4.414 1 97.62 325 TYR A C 1
ATOM 2534 O O . TYR A 1 325 ? 13.797 -10.125 4.699 1 97.62 325 TYR A O 1
ATOM 2542 N N . ILE A 1 326 ? 12.828 -11.594 3.283 1 97.62 326 ILE A N 1
ATOM 2543 C CA . ILE A 1 326 ? 13.93 -11.57 2.322 1 97.62 326 ILE A CA 1
ATOM 2544 C C . ILE A 1 326 ? 13.375 -11.391 0.912 1 97.62 326 ILE A C 1
ATOM 2546 O O . ILE A 1 326 ? 12.539 -12.172 0.46 1 97.62 326 ILE A O 1
ATOM 2550 N N . ARG A 1 327 ? 13.883 -10.328 0.285 1 96.5 327 ARG A N 1
ATOM 2551 C CA . ARG A 1 327 ? 13.438 -9.992 -1.064 1 96.5 327 ARG A CA 1
ATOM 2552 C C . ARG A 1 327 ? 14.57 -10.172 -2.074 1 96.5 327 ARG A C 1
ATOM 2554 O O . ARG A 1 327 ? 15.695 -9.719 -1.844 1 96.5 327 ARG A O 1
ATOM 2561 N N . PHE A 1 328 ? 14.234 -10.906 -3.135 1 96.75 328 PHE A N 1
ATOM 2562 C CA . PHE A 1 328 ? 15.125 -11.039 -4.285 1 96.75 328 PHE A CA 1
ATOM 2563 C C . PHE A 1 328 ? 14.578 -10.258 -5.477 1 96.75 328 PHE A C 1
ATOM 2565 O O . PHE A 1 328 ? 13.484 -10.531 -5.961 1 96.75 328 PHE A O 1
ATOM 2572 N N . ASN A 1 329 ? 15.273 -9.32 -5.867 1 94.12 329 ASN A N 1
ATOM 2573 C CA . ASN A 1 329 ? 14.906 -8.453 -6.98 1 94.12 329 ASN A CA 1
ATOM 2574 C C . ASN A 1 329 ? 16.125 -8.062 -7.812 1 94.12 329 ASN A C 1
ATOM 2576 O O . ASN A 1 329 ? 16.703 -7 -7.594 1 94.12 329 ASN A O 1
ATOM 2580 N N . PRO A 1 330 ? 16.406 -8.773 -8.844 1 93.31 330 PRO A N 1
ATOM 2581 C CA . PRO A 1 330 ? 17.625 -8.523 -9.617 1 93.31 330 PRO A CA 1
ATOM 2582 C C . PRO A 1 330 ? 17.672 -7.117 -10.211 1 93.31 330 PRO A C 1
ATOM 2584 O O . PRO A 1 330 ? 16.641 -6.586 -10.617 1 93.31 330 PRO A O 1
ATOM 2587 N N . TYR A 1 331 ? 18.891 -6.594 -10.266 1 88.81 331 TYR A N 1
ATOM 2588 C CA . TYR A 1 331 ? 19.125 -5.312 -10.914 1 88.81 331 TYR A CA 1
ATOM 2589 C C . TYR A 1 331 ? 19.203 -5.469 -12.43 1 88.81 331 TYR A C 1
ATOM 2591 O O . TYR A 1 331 ? 19.922 -6.324 -12.945 1 88.81 331 TYR A O 1
ATOM 2599 N N . LEU A 1 332 ? 18.406 -4.645 -13.094 1 89.81 332 LEU A N 1
ATOM 2600 C CA . LEU A 1 332 ? 18.453 -4.59 -14.547 1 89.81 332 LEU A CA 1
ATOM 2601 C C . LEU A 1 332 ? 19.25 -3.385 -15.031 1 89.81 332 LEU A C 1
ATOM 2603 O O . LEU A 1 332 ? 18.984 -2.254 -14.617 1 89.81 332 LEU A O 1
ATOM 2607 N N . LYS A 1 333 ? 20.172 -3.598 -15.852 1 86.38 333 LYS A N 1
ATOM 2608 C CA . LYS A 1 333 ? 20.984 -2.514 -16.406 1 86.38 333 LYS A CA 1
ATOM 2609 C C . LYS A 1 333 ? 20.141 -1.577 -17.266 1 86.38 333 LYS A C 1
ATOM 2611 O O . LYS A 1 333 ? 20.422 -0.381 -17.344 1 86.38 333 LYS A O 1
ATOM 2616 N N . GLU A 1 334 ? 19.203 -2.186 -17.953 1 85.5 334 GLU A N 1
ATOM 2617 C CA . GLU A 1 334 ? 18.266 -1.415 -18.75 1 85.5 334 GLU A CA 1
ATOM 2618 C C . GLU A 1 334 ? 16.844 -1.957 -18.609 1 85.5 334 GLU A C 1
ATOM 2620 O O . GLU A 1 334 ? 16.641 -3.098 -18.188 1 85.5 334 GLU A O 1
ATOM 2625 N N . GLU A 1 335 ? 16.031 -1.093 -19.047 1 82 335 GLU A N 1
ATOM 2626 C CA . GLU A 1 335 ? 14.633 -1.523 -18.984 1 82 335 GLU A CA 1
ATOM 2627 C C . GLU A 1 335 ? 14.344 -2.588 -20.047 1 82 335 GLU A C 1
ATOM 2629 O O . GLU A 1 335 ? 14.781 -2.473 -21.188 1 82 335 GLU A O 1
ATOM 2634 N N . ILE A 1 336 ? 13.742 -3.662 -19.625 1 85.81 336 ILE A N 1
ATOM 2635 C CA . ILE A 1 336 ? 13.227 -4.695 -20.516 1 85.81 336 ILE A CA 1
ATOM 2636 C C . ILE A 1 336 ? 11.703 -4.664 -20.5 1 85.81 336 ILE A C 1
ATOM 2638 O O . ILE A 1 336 ? 11.078 -4.699 -19.438 1 85.81 336 ILE A O 1
ATOM 2642 N N . GLY A 1 337 ? 11.141 -4.609 -21.656 1 83.25 337 GLY A N 1
ATOM 2643 C CA . GLY A 1 337 ? 9.695 -4.512 -21.781 1 83.25 337 GLY A CA 1
ATOM 2644 C C . GLY A 1 337 ? 8.961 -5.684 -21.156 1 83.25 337 GLY A C 1
ATOM 2645 O O . GLY A 1 337 ? 9.445 -6.816 -21.203 1 83.25 337 GLY A O 1
ATOM 2646 N N . LEU A 1 338 ? 7.742 -5.43 -20.734 1 84.06 338 LEU A N 1
ATOM 2647 C CA . LEU A 1 338 ? 6.93 -6.438 -20.062 1 84.06 338 LEU A CA 1
ATOM 2648 C C . LEU A 1 338 ? 6.543 -7.555 -21.031 1 84.06 338 LEU A C 1
ATOM 2650 O O . LEU A 1 338 ? 6.211 -8.664 -20.609 1 84.06 338 LEU A O 1
ATOM 2654 N N . ASP A 1 339 ? 6.547 -7.238 -22.297 1 84.19 339 ASP A N 1
ATOM 2655 C CA . ASP A 1 339 ? 6.078 -8.18 -23.312 1 84.19 339 ASP A CA 1
ATOM 2656 C C . ASP A 1 339 ? 7.234 -8.68 -24.172 1 84.19 339 ASP A C 1
ATOM 2658 O O . ASP A 1 339 ? 7.012 -9.305 -25.219 1 84.19 339 ASP A O 1
ATOM 2662 N N . ASP A 1 340 ? 8.453 -8.352 -23.734 1 87.69 340 ASP A N 1
ATOM 2663 C CA . ASP A 1 340 ? 9.609 -8.719 -24.547 1 87.69 340 ASP A CA 1
ATOM 2664 C C . ASP A 1 340 ? 10.031 -10.164 -24.297 1 87.69 340 ASP A C 1
ATOM 2666 O O . ASP A 1 340 ? 11.102 -10.414 -23.734 1 87.69 340 ASP A O 1
ATOM 2670 N N . TYR A 1 341 ? 9.258 -11.055 -24.859 1 89.12 341 TYR A N 1
ATOM 2671 C CA . TYR A 1 341 ? 9.484 -12.477 -24.609 1 89.12 341 TYR A CA 1
ATOM 2672 C C . TYR A 1 341 ? 10.789 -12.938 -25.25 1 89.12 341 TYR A C 1
ATOM 2674 O O . TYR A 1 341 ? 11.344 -13.969 -24.875 1 89.12 341 TYR A O 1
ATOM 2682 N N . THR A 1 342 ? 11.32 -12.211 -26.156 1 91.5 342 THR A N 1
ATOM 2683 C CA . THR A 1 342 ? 12.547 -12.586 -26.859 1 91.5 342 THR A CA 1
ATOM 2684 C C . THR A 1 342 ? 13.758 -12.445 -25.938 1 91.5 342 THR A C 1
ATOM 2686 O O . THR A 1 342 ? 14.836 -12.969 -26.234 1 91.5 342 THR A O 1
ATOM 2689 N N . ARG A 1 343 ? 13.578 -11.789 -24.875 1 93.81 343 ARG A N 1
ATOM 2690 C CA . ARG A 1 343 ? 14.711 -11.539 -23.984 1 93.81 343 ARG A CA 1
ATOM 2691 C C . ARG A 1 343 ? 14.602 -12.367 -22.703 1 93.81 343 ARG A C 1
ATOM 2693 O O . ARG A 1 343 ? 15.32 -12.125 -21.734 1 93.81 343 ARG A O 1
ATOM 2700 N N . MET A 1 344 ? 13.789 -13.32 -22.688 1 95.19 344 MET A N 1
ATOM 2701 C CA . MET A 1 344 ? 13.547 -14.117 -21.484 1 95.19 344 MET A CA 1
ATOM 2702 C C . MET A 1 344 ? 14.781 -14.93 -21.125 1 95.19 344 MET A C 1
ATOM 2704 O O . MET A 1 344 ? 15.062 -15.141 -19.938 1 95.19 344 MET A O 1
ATOM 2708 N N . GLU A 1 345 ? 15.508 -15.391 -22.125 1 96.56 345 GLU A N 1
ATOM 2709 C CA . GLU A 1 345 ? 16.734 -16.125 -21.797 1 96.56 345 GLU A CA 1
ATOM 2710 C C . GLU A 1 345 ? 17.75 -15.227 -21.109 1 96.56 345 GLU A C 1
ATOM 2712 O O . GLU A 1 345 ? 18.453 -15.672 -20.203 1 96.56 345 GLU A O 1
ATOM 2717 N N . GLU A 1 346 ? 17.859 -14.039 -21.562 1 96.56 346 GLU A N 1
ATOM 2718 C CA . GLU A 1 346 ? 18.719 -13.062 -20.891 1 96.56 346 GLU A CA 1
ATOM 2719 C C . GLU A 1 346 ? 18.281 -12.852 -19.438 1 96.56 346 GLU A C 1
ATOM 2721 O O . GLU A 1 346 ? 19.125 -12.75 -18.547 1 96.56 346 GLU A O 1
ATOM 2726 N N . LEU A 1 347 ? 17.047 -12.797 -19.219 1 97 347 LEU A N 1
ATOM 2727 C CA . LEU A 1 347 ? 16.5 -12.602 -17.891 1 97 347 LEU A CA 1
ATOM 2728 C C . LEU A 1 347 ? 16.812 -13.805 -17 1 97 347 LEU A C 1
ATOM 2730 O O . LEU A 1 347 ? 17.188 -13.648 -15.836 1 97 347 LEU A O 1
ATOM 2734 N N . LYS A 1 348 ? 16.641 -14.977 -17.578 1 98 348 LYS A N 1
ATOM 2735 C CA . LYS A 1 348 ? 17 -16.188 -16.844 1 98 348 LYS A CA 1
ATOM 2736 C C . LYS A 1 348 ? 18.469 -16.172 -16.438 1 98 348 LYS A C 1
ATOM 2738 O O . LYS A 1 348 ? 18.797 -16.5 -15.289 1 98 348 LYS A O 1
ATOM 2743 N N . ASP A 1 349 ? 19.25 -15.781 -17.344 1 97.56 349 ASP A N 1
ATOM 2744 C CA . ASP A 1 349 ? 20.688 -15.742 -17.094 1 97.56 349 ASP A CA 1
ATOM 2745 C C . ASP A 1 349 ? 21.031 -14.742 -15.984 1 97.56 349 ASP A C 1
ATOM 2747 O O . ASP A 1 349 ? 21.891 -15.008 -15.141 1 97.56 349 ASP A O 1
ATOM 2751 N N . LEU A 1 350 ? 20.422 -13.68 -16.078 1 96.62 350 LEU A N 1
ATOM 2752 C CA . LEU A 1 350 ? 20.625 -12.664 -15.055 1 96.62 350 LEU A CA 1
ATOM 2753 C C . LEU A 1 350 ? 20.25 -13.188 -13.672 1 96.62 350 LEU A C 1
ATOM 2755 O O . LEU A 1 350 ? 20.969 -12.961 -12.695 1 96.62 350 LEU A O 1
ATOM 2759 N N . ALA A 1 351 ? 19.125 -13.844 -13.547 1 97.5 351 ALA A N 1
ATOM 2760 C CA . ALA A 1 351 ? 18.672 -14.422 -12.281 1 97.5 351 ALA A CA 1
ATOM 2761 C C . ALA A 1 351 ? 19.672 -15.453 -11.766 1 97.5 351 ALA A C 1
ATOM 2763 O O . ALA A 1 351 ? 20.016 -15.453 -10.578 1 97.5 351 ALA A O 1
ATOM 2764 N N . ARG A 1 352 ? 20.156 -16.266 -12.672 1 97.5 352 ARG A N 1
ATOM 2765 C CA . ARG A 1 352 ? 21.141 -17.266 -12.289 1 97.5 352 ARG A CA 1
ATOM 2766 C C . ARG A 1 352 ? 22.438 -16.625 -11.789 1 97.5 352 ARG A C 1
ATOM 2768 O O . ARG A 1 352 ? 23 -17.062 -10.781 1 97.5 352 ARG A O 1
ATOM 2775 N N . LYS A 1 353 ? 22.859 -15.625 -12.477 1 96.38 353 LYS A N 1
ATOM 2776 C CA . LYS A 1 353 ? 24.078 -14.914 -12.094 1 96.38 353 LYS A CA 1
ATOM 2777 C C . LYS A 1 353 ? 23.922 -14.242 -10.727 1 96.38 353 LYS A C 1
ATOM 2779 O O . LYS A 1 353 ? 24.859 -14.219 -9.93 1 96.38 353 LYS A O 1
ATOM 2784 N N . THR A 1 354 ? 22.734 -13.727 -10.547 1 94.94 354 THR A N 1
ATOM 2785 C CA . THR A 1 354 ? 22.453 -13.094 -9.266 1 94.94 354 THR A CA 1
ATOM 2786 C C . THR A 1 354 ? 22.562 -14.102 -8.125 1 94.94 354 THR A C 1
ATOM 2788 O O . THR A 1 354 ? 23.156 -13.812 -7.086 1 94.94 354 THR A O 1
ATOM 2791 N N . MET A 1 355 ? 22.078 -15.266 -8.305 1 96.31 355 MET A N 1
ATOM 2792 C CA . MET A 1 355 ? 22.078 -16.297 -7.273 1 96.31 355 MET A CA 1
ATOM 2793 C C . MET A 1 355 ? 23.453 -16.906 -7.105 1 96.31 355 MET A C 1
ATOM 2795 O O . MET A 1 355 ? 23.812 -17.375 -6.02 1 96.31 355 MET A O 1
ATOM 2799 N N . ALA A 1 356 ? 24.266 -16.797 -8.117 1 95.75 356 ALA A N 1
ATOM 2800 C CA . ALA A 1 356 ? 25.594 -17.391 -8.094 1 95.75 356 ALA A CA 1
ATOM 2801 C C . ALA A 1 356 ? 26.641 -16.375 -7.617 1 95.75 356 ALA A C 1
ATOM 2803 O O . ALA A 1 356 ? 27.781 -16.734 -7.367 1 95.75 356 ALA A O 1
ATOM 2804 N N . ASP A 1 357 ? 26.234 -15.102 -7.57 1 94.88 357 ASP A N 1
ATOM 2805 C CA . ASP A 1 357 ? 27.172 -14.062 -7.168 1 94.88 357 ASP A CA 1
ATOM 2806 C C . ASP A 1 357 ? 27.859 -14.422 -5.855 1 94.88 357 ASP A C 1
ATOM 2808 O O . ASP A 1 357 ? 27.203 -14.57 -4.82 1 94.88 357 ASP A O 1
ATOM 2812 N N . PRO A 1 358 ? 29.234 -14.484 -5.82 1 93.19 358 PRO A N 1
ATOM 2813 C CA . PRO A 1 358 ? 29.953 -14.969 -4.645 1 93.19 358 PRO A CA 1
ATOM 2814 C C . PRO A 1 358 ? 30.062 -13.914 -3.539 1 93.19 358 PRO A C 1
ATOM 2816 O O . PRO A 1 358 ? 30.594 -14.195 -2.467 1 93.19 358 PRO A O 1
ATOM 2819 N N . ASN A 1 359 ? 29.516 -12.758 -3.895 1 93.12 359 ASN A N 1
ATOM 2820 C CA . ASN A 1 359 ? 29.484 -11.742 -2.844 1 93.12 359 ASN A CA 1
ATOM 2821 C C . ASN A 1 359 ? 28.953 -12.305 -1.531 1 93.12 359 ASN A C 1
ATOM 2823 O O . ASN A 1 359 ? 27.875 -12.898 -1.502 1 93.12 359 ASN A O 1
ATOM 2827 N N . GLU A 1 360 ? 29.656 -12.047 -0.428 1 91.94 360 GLU A N 1
ATOM 2828 C CA . GLU A 1 360 ? 29.344 -12.664 0.859 1 91.94 360 GLU A CA 1
ATOM 2829 C C . GLU A 1 360 ? 27.984 -12.219 1.371 1 91.94 360 GLU A C 1
ATOM 2831 O O . GLU A 1 360 ? 27.25 -13.016 1.957 1 91.94 360 GLU A O 1
ATOM 2836 N N . THR A 1 361 ? 27.719 -11.008 1.177 1 90.81 361 THR A N 1
ATOM 2837 C CA . THR A 1 361 ? 26.422 -10.508 1.627 1 90.81 361 THR A CA 1
ATOM 2838 C C . THR A 1 361 ? 25.297 -11.18 0.866 1 90.81 361 THR A C 1
ATOM 2840 O O . THR A 1 361 ? 24.266 -11.555 1.458 1 90.81 361 THR A O 1
ATOM 2843 N N . ASN A 1 362 ? 25.484 -11.312 -0.415 1 92.75 362 ASN A N 1
ATOM 2844 C CA . ASN A 1 362 ? 24.484 -11.977 -1.247 1 92.75 362 ASN A CA 1
ATOM 2845 C C . ASN A 1 362 ? 24.266 -13.43 -0.821 1 92.75 362 ASN A C 1
ATOM 2847 O O . ASN A 1 362 ? 23.141 -13.859 -0.611 1 92.75 362 ASN A O 1
ATOM 2851 N N . GLN A 1 363 ? 25.359 -14.148 -0.648 1 94.81 363 GLN A N 1
ATOM 2852 C CA . GLN A 1 363 ? 25.266 -15.562 -0.28 1 94.81 363 GLN A CA 1
ATOM 2853 C C . GLN A 1 363 ? 24.703 -15.719 1.13 1 94.81 363 GLN A C 1
ATOM 2855 O O . GLN A 1 363 ? 23.984 -16.688 1.411 1 94.81 363 GLN A O 1
ATOM 2860 N N . TYR A 1 364 ? 25.047 -14.766 1.968 1 94.94 364 TYR A N 1
ATOM 2861 C CA . TYR A 1 364 ? 24.484 -14.781 3.316 1 94.94 364 TYR A CA 1
ATOM 2862 C C . TYR A 1 364 ? 22.953 -14.734 3.277 1 94.94 364 TYR A C 1
ATOM 2864 O O . TYR A 1 364 ? 22.297 -15.539 3.928 1 94.94 364 TYR A O 1
ATOM 2872 N N . TRP A 1 365 ? 22.406 -13.898 2.502 1 93.56 365 TRP A N 1
ATOM 2873 C CA . TRP A 1 365 ? 20.953 -13.734 2.465 1 93.56 365 TRP A CA 1
ATOM 2874 C C . TRP A 1 365 ? 20.281 -14.922 1.785 1 93.56 365 TRP A C 1
ATOM 2876 O O . TRP A 1 365 ? 19.172 -15.305 2.152 1 93.56 365 TRP A O 1
ATOM 2886 N N . ILE A 1 366 ? 20.938 -15.469 0.778 1 96.62 366 ILE A N 1
ATOM 2887 C CA . ILE A 1 366 ? 20.406 -16.672 0.145 1 96.62 366 ILE A CA 1
ATOM 2888 C C . ILE A 1 366 ? 20.359 -17.812 1.16 1 96.62 366 ILE A C 1
ATOM 2890 O O . ILE A 1 366 ? 19.359 -18.516 1.266 1 96.62 366 ILE A O 1
ATOM 2894 N N . GLU A 1 367 ? 21.391 -17.906 1.947 1 95.94 367 GLU A N 1
ATOM 2895 C CA . GLU A 1 367 ? 21.438 -18.938 2.973 1 95.94 367 GLU A CA 1
ATOM 2896 C C . GLU A 1 367 ? 20.391 -18.703 4.051 1 95.94 367 GLU A C 1
ATOM 2898 O O . GLU A 1 367 ? 19.781 -19.641 4.551 1 95.94 367 GLU A O 1
ATOM 2903 N N . GLN A 1 368 ? 20.203 -17.453 4.43 1 96.31 368 GLN A N 1
ATOM 2904 C CA . GLN A 1 368 ? 19.172 -17.125 5.398 1 96.31 368 GLN A CA 1
ATOM 2905 C C . GLN A 1 368 ? 17.781 -17.5 4.879 1 96.31 368 GLN A C 1
ATOM 2907 O O . GLN A 1 368 ? 16.938 -17.969 5.645 1 96.31 368 GLN A O 1
ATOM 2912 N N . ALA A 1 369 ? 17.594 -17.312 3.566 1 97.88 369 ALA A N 1
ATOM 2913 C CA . ALA A 1 369 ? 16.312 -17.672 2.965 1 97.88 369 ALA A CA 1
ATOM 2914 C C . ALA A 1 369 ? 16.094 -19.188 3.018 1 97.88 369 ALA A C 1
ATOM 2916 O O . ALA A 1 369 ? 15.023 -19.641 3.4 1 97.88 369 ALA A O 1
ATOM 2917 N N . VAL A 1 370 ? 17.125 -19.922 2.67 1 97.88 370 VAL A N 1
ATOM 2918 C CA . VAL A 1 370 ? 17.031 -21.375 2.672 1 97.88 370 VAL A CA 1
ATOM 2919 C C . VAL A 1 370 ? 16.766 -21.875 4.09 1 97.88 370 VAL A C 1
ATOM 2921 O O . VAL A 1 370 ? 15.906 -22.734 4.305 1 97.88 370 VAL A O 1
ATOM 2924 N N . ASP A 1 371 ? 17.438 -21.297 5.094 1 96.75 371 ASP A N 1
ATOM 2925 C CA . ASP A 1 371 ? 17.234 -21.656 6.496 1 96.75 371 ASP A CA 1
ATOM 2926 C C . ASP A 1 371 ? 15.812 -21.359 6.945 1 96.75 371 ASP A C 1
ATOM 2928 O O . ASP A 1 371 ? 15.211 -22.141 7.691 1 96.75 371 ASP A O 1
ATOM 2932 N N . ALA A 1 372 ? 15.336 -20.281 6.5 1 97.25 372 ALA A N 1
ATOM 2933 C CA . ALA A 1 372 ? 14.008 -19.844 6.922 1 97.25 372 ALA A CA 1
ATOM 2934 C C . ALA A 1 372 ? 12.914 -20.672 6.254 1 97.25 372 ALA A C 1
ATOM 2936 O O . ALA A 1 372 ? 11.789 -20.75 6.75 1 97.25 372 ALA A O 1
ATOM 2937 N N . ILE A 1 373 ? 13.25 -21.281 5.094 1 97.62 373 ILE A N 1
ATOM 2938 C CA . ILE A 1 373 ? 12.305 -22.141 4.379 1 97.62 373 ILE A CA 1
ATOM 2939 C C . ILE A 1 373 ? 12.312 -23.547 4.98 1 97.62 373 ILE A C 1
ATOM 2941 O O . ILE A 1 373 ? 11.258 -24.141 5.191 1 97.62 373 ILE A O 1
ATOM 2945 N N . CYS A 1 374 ? 13.484 -24.156 5.301 1 93.56 374 CYS A N 1
ATOM 2946 C CA . CYS A 1 374 ? 13.477 -25.578 5.633 1 93.56 374 CYS A CA 1
ATOM 2947 C C . CYS A 1 374 ? 14.219 -25.844 6.938 1 93.56 374 CYS A C 1
ATOM 2949 O O . CYS A 1 374 ? 14.312 -26.984 7.387 1 93.56 374 CYS A O 1
ATOM 2951 N N . ASP A 1 375 ? 14.422 -24.891 7.746 1 81.5 375 ASP A N 1
ATOM 2952 C CA . ASP A 1 375 ? 15.078 -25.031 9.039 1 81.5 375 ASP A CA 1
ATOM 2953 C C . ASP A 1 375 ? 16.406 -25.766 8.906 1 81.5 375 ASP A C 1
ATOM 2955 O O . ASP A 1 375 ? 16.656 -26.438 7.898 1 81.5 375 ASP A O 1
ATOM 2959 N N . THR A 1 376 ? 17.547 -25.328 9.594 1 64.62 376 THR A N 1
ATOM 2960 C CA . THR A 1 376 ? 18.891 -25.906 9.531 1 64.62 376 THR A CA 1
ATOM 2961 C C . THR A 1 376 ? 18.891 -27.312 10.125 1 64.62 376 THR A C 1
ATOM 2963 O O . THR A 1 376 ? 19.844 -28.062 9.938 1 64.62 376 THR A O 1
ATOM 2966 N N . LYS A 1 377 ? 17.906 -27.672 10.945 1 50 377 LYS A N 1
ATOM 2967 C CA . LYS A 1 377 ? 18.125 -28.938 11.633 1 50 377 LYS A CA 1
ATOM 2968 C C . LYS A 1 377 ? 17.391 -30.078 10.922 1 50 377 LYS A C 1
ATOM 2970 O O . LYS A 1 377 ? 16.312 -29.875 10.367 1 50 377 LYS A O 1
ATOM 2975 N N . MET B 1 1 ? 11.961 16.312 25.125 1 69.06 1 MET B N 1
ATOM 2976 C CA . MET B 1 1 ? 10.984 15.25 24.891 1 6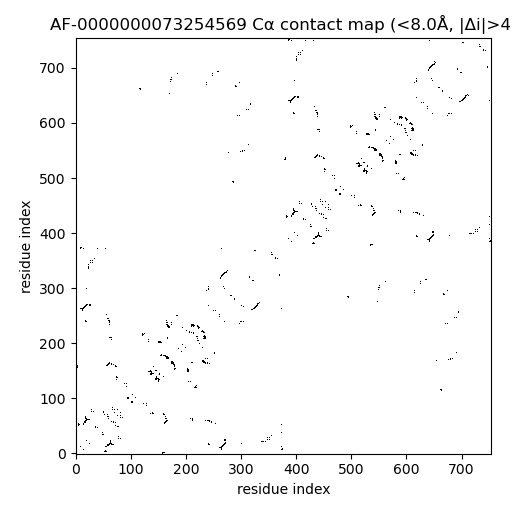9.06 1 MET B CA 1
ATOM 2977 C C . MET B 1 1 ? 9.867 15.727 23.969 1 69.06 1 MET B C 1
ATOM 2979 O O . MET B 1 1 ? 9.453 16.891 24.047 1 69.06 1 MET B O 1
ATOM 2983 N N . VAL B 1 2 ? 9.453 14.898 22.953 1 84.44 2 VAL B N 1
ATOM 2984 C CA . VAL B 1 2 ? 8.406 15.242 22.016 1 84.44 2 VAL B CA 1
ATOM 2985 C C . VAL B 1 2 ? 7.07 15.383 22.75 1 84.44 2 VAL B C 1
ATOM 2987 O O . VAL B 1 2 ? 6.832 14.695 23.75 1 84.44 2 VAL B O 1
ATOM 2990 N N . TYR B 1 3 ? 6.344 16.344 22.344 1 86.25 3 TYR B N 1
ATOM 2991 C CA . TYR B 1 3 ? 5.043 16.578 22.953 1 86.25 3 TYR B CA 1
ATOM 2992 C C . TYR B 1 3 ? 4.207 15.305 22.953 1 86.25 3 TYR B C 1
ATOM 2994 O O . TYR B 1 3 ? 4.105 14.617 21.938 1 86.25 3 TYR B O 1
ATOM 3002 N N . GLN B 1 4 ? 3.67 14.984 24.109 1 88.44 4 GLN B N 1
ATOM 3003 C CA . GLN B 1 4 ? 2.75 13.867 24.25 1 88.44 4 GLN B CA 1
ATOM 3004 C C . GLN B 1 4 ? 1.315 14.352 24.453 1 88.44 4 GLN B C 1
ATOM 3006 O O . GLN B 1 4 ? 1.072 15.305 25.188 1 88.44 4 GLN B O 1
ATOM 3011 N N . ALA B 1 5 ? 0.452 13.727 23.75 1 90.19 5 ALA B N 1
ATOM 3012 C CA . ALA B 1 5 ? -0.952 14.07 23.969 1 90.19 5 ALA B CA 1
ATOM 3013 C C . ALA B 1 5 ? -1.285 14.094 25.453 1 90.19 5 ALA B C 1
ATOM 3015 O O . ALA B 1 5 ? -0.924 13.172 26.188 1 90.19 5 ALA B O 1
ATOM 3016 N N . ILE B 1 6 ? -2.014 15.102 25.781 1 89.06 6 ILE B N 1
ATOM 3017 C CA . ILE B 1 6 ? -2.242 15.312 27.219 1 89.06 6 ILE B CA 1
ATOM 3018 C C . ILE B 1 6 ? -3.355 14.391 27.703 1 89.06 6 ILE B C 1
ATOM 3020 O O . ILE B 1 6 ? -3.527 14.195 28.906 1 89.06 6 ILE B O 1
ATOM 3024 N N . THR B 1 7 ? -4.141 13.906 26.766 1 90.56 7 THR B N 1
ATOM 3025 C CA . THR B 1 7 ? -5.199 12.961 27.125 1 90.56 7 THR B CA 1
ATOM 3026 C C . THR B 1 7 ? -4.777 11.531 26.812 1 90.56 7 THR B C 1
ATOM 3028 O O . THR B 1 7 ? -3.844 11.312 26.031 1 90.56 7 THR B O 1
ATOM 3031 N N . ARG B 1 8 ? -5.402 10.602 27.531 1 92.94 8 ARG B N 1
ATOM 3032 C CA . ARG B 1 8 ? -5.207 9.18 27.266 1 92.94 8 ARG B CA 1
ATOM 3033 C C . ARG B 1 8 ? -6.543 8.469 27.094 1 92.94 8 ARG B C 1
ATOM 3035 O O . ARG B 1 8 ? -7.574 8.945 27.578 1 92.94 8 ARG B O 1
ATOM 3042 N N . HIS B 1 9 ? -6.535 7.438 26.375 1 93.94 9 HIS B N 1
ATOM 3043 C CA . HIS B 1 9 ? -7.691 6.562 26.234 1 93.94 9 HIS B CA 1
ATOM 3044 C C . HIS B 1 9 ? -7.418 5.195 26.859 1 93.94 9 HIS B C 1
ATOM 3046 O O . HIS B 1 9 ? -6.328 4.641 26.703 1 93.94 9 HIS B O 1
ATOM 3052 N N . PRO B 1 10 ? -8.391 4.672 27.547 1 93.62 10 PRO B N 1
ATOM 3053 C CA . PRO B 1 10 ? -8.172 3.389 28.219 1 93.62 10 PRO B CA 1
ATOM 3054 C C . PRO B 1 10 ? -7.859 2.258 27.234 1 93.62 10 PRO B C 1
ATOM 3056 O O . PRO B 1 10 ? -7.172 1.299 27.594 1 93.62 10 PRO B O 1
ATOM 3059 N N . ASN B 1 11 ? -8.297 2.416 26.031 1 94.31 11 ASN B N 1
ATOM 3060 C CA . ASN B 1 11 ? -8.086 1.351 25.047 1 94.31 11 ASN B CA 1
ATOM 3061 C C . ASN B 1 11 ? -6.75 1.511 24.328 1 94.31 11 ASN B C 1
ATOM 3063 O O . ASN B 1 11 ? -6.352 0.64 23.547 1 94.31 11 ASN B O 1
ATOM 3067 N N . GLY B 1 12 ? -6.082 2.646 24.5 1 96.19 12 GLY B N 1
ATOM 3068 C CA . GLY B 1 12 ? -4.758 2.762 23.906 1 96.19 12 GLY B CA 1
ATOM 3069 C C . GLY B 1 12 ? -4.57 4.039 23.109 1 96.19 12 GLY B C 1
ATOM 3070 O O . GLY B 1 12 ? -5.242 5.043 23.375 1 96.19 12 GLY B O 1
ATOM 3071 N N . LYS B 1 13 ? -3.586 4.047 22.25 1 97.69 13 LYS B N 1
ATOM 3072 C CA . LYS B 1 13 ? -3.18 5.219 21.484 1 97.69 13 LYS B CA 1
ATOM 3073 C C . LYS B 1 13 ? -4.184 5.52 20.359 1 97.69 13 LYS B C 1
ATOM 3075 O O . LYS B 1 13 ? -4.867 4.617 19.875 1 97.69 13 LYS B O 1
ATOM 3080 N N . ARG B 1 14 ? -4.293 6.73 20.016 1 98.38 14 ARG B N 1
ATOM 3081 C CA . ARG B 1 14 ? -5.129 7.215 18.922 1 98.38 14 ARG B CA 1
ATOM 3082 C C . ARG B 1 14 ? -4.277 7.73 17.766 1 98.38 14 ARG B C 1
ATOM 3084 O O . ARG B 1 14 ? -3.365 8.539 17.969 1 98.38 14 ARG B O 1
ATOM 3091 N N . LEU B 1 15 ? -4.609 7.254 16.516 1 98.75 15 LEU B N 1
ATOM 3092 C CA . LEU B 1 15 ? -3.859 7.602 15.32 1 98.75 15 LEU B CA 1
ATOM 3093 C C . LEU B 1 15 ? -4.742 8.352 14.328 1 98.75 15 LEU B C 1
ATOM 3095 O O . LEU B 1 15 ? -5.938 8.062 14.211 1 98.75 15 LEU B O 1
ATOM 3099 N N . LEU B 1 16 ? -4.156 9.352 13.602 1 98.88 16 LEU B N 1
ATOM 3100 C CA . LEU B 1 16 ? -4.895 10.133 12.617 1 98.88 16 LEU B CA 1
ATOM 3101 C C . LEU B 1 16 ? -4.207 10.086 11.258 1 98.88 16 LEU B C 1
ATOM 3103 O O . LEU B 1 16 ? -3.025 10.414 11.141 1 98.88 16 LEU B O 1
ATOM 3107 N N . ALA B 1 17 ? -4.91 9.586 10.258 1 98.81 17 ALA B N 1
ATOM 3108 C CA . ALA B 1 17 ? -4.418 9.57 8.875 1 98.81 17 ALA B CA 1
ATOM 3109 C C . ALA B 1 17 ? -5.062 10.688 8.055 1 98.81 17 ALA B C 1
ATOM 3111 O O . ALA B 1 17 ? -6.285 10.836 8.055 1 98.81 17 ALA B O 1
ATOM 3112 N N . LEU B 1 18 ? -4.246 11.461 7.34 1 98.56 18 LEU B N 1
ATOM 3113 C CA . LEU B 1 18 ? -4.691 12.578 6.512 1 98.56 18 LEU B CA 1
ATOM 3114 C C . LEU B 1 18 ? -4.285 12.367 5.055 1 98.56 18 LEU B C 1
ATOM 3116 O O . LEU B 1 18 ? -3.104 12.453 4.719 1 98.56 18 LEU B O 1
ATOM 3120 N N . ASP B 1 19 ? -5.277 12.203 4.16 1 97.5 19 ASP B N 1
ATOM 3121 C CA . ASP B 1 19 ? -5.055 11.867 2.756 1 97.5 19 ASP B CA 1
ATOM 3122 C C . ASP B 1 19 ? -4.48 13.055 1.991 1 97.5 19 ASP B C 1
ATOM 3124 O O . ASP B 1 19 ? -4.648 14.211 2.404 1 97.5 19 ASP B O 1
ATOM 3128 N N . GLY B 1 20 ? -3.826 12.711 0.879 1 94.75 20 GLY B N 1
ATOM 3129 C CA . GLY B 1 20 ? -3.613 13.703 -0.159 1 94.75 20 GLY B CA 1
ATOM 3130 C C . GLY B 1 20 ? -4.848 13.961 -1.004 1 94.75 20 GLY B C 1
ATOM 3131 O O . GLY B 1 20 ? -5.723 13.102 -1.105 1 94.75 20 GLY B O 1
ATOM 3132 N N . GLY B 1 21 ? -4.871 15.195 -1.587 1 91.62 21 GLY B N 1
ATOM 3133 C CA . GLY B 1 21 ? -6.031 15.469 -2.416 1 91.62 21 GLY B CA 1
ATOM 3134 C C . GLY B 1 21 ? -6.215 16.953 -2.721 1 91.62 21 GLY B C 1
ATOM 3135 O O . GLY B 1 21 ? -7.332 17.391 -2.996 1 91.62 21 GLY B O 1
ATOM 3136 N N . GLY B 1 22 ? -5.168 17.734 -2.652 1 90.88 22 GLY B N 1
ATOM 3137 C CA . GLY B 1 22 ? -5.246 19.141 -2.971 1 90.88 22 GLY B CA 1
ATOM 3138 C C . GLY B 1 22 ? -6.254 19.891 -2.117 1 90.88 22 GLY B C 1
ATOM 3139 O O . GLY B 1 22 ? -6.332 19.672 -0.907 1 90.88 22 GLY B O 1
ATOM 3140 N N . VAL B 1 23 ? -6.969 20.734 -2.768 1 92.56 23 VAL B N 1
ATOM 3141 C CA . VAL B 1 23 ? -7.863 21.625 -2.029 1 92.56 23 VAL B CA 1
ATOM 3142 C C . VAL B 1 23 ? -8.992 20.812 -1.405 1 92.56 23 VAL B C 1
ATOM 3144 O O . VAL B 1 23 ? -9.703 21.297 -0.518 1 92.56 23 VAL B O 1
ATOM 3147 N N . ARG B 1 24 ? -9.195 19.625 -1.832 1 95.19 24 ARG B N 1
ATOM 3148 C CA . ARG B 1 24 ? -10.25 18.781 -1.287 1 95.19 24 ARG B CA 1
ATOM 3149 C C . ARG B 1 24 ? -9.945 18.391 0.155 1 95.19 24 ARG B C 1
ATOM 3151 O O . ARG B 1 24 ? -10.828 17.906 0.872 1 95.19 24 ARG B O 1
ATOM 3158 N N . GLY B 1 25 ? -8.703 18.578 0.57 1 96.25 25 GLY B N 1
ATOM 3159 C CA . GLY B 1 25 ? -8.305 18.312 1.944 1 96.25 25 GLY B CA 1
ATOM 3160 C C . GLY B 1 25 ? -9.117 19.094 2.961 1 96.25 25 GLY B C 1
ATOM 3161 O O . GLY B 1 25 ? -9.242 18.672 4.113 1 96.25 25 GLY B O 1
ATOM 3162 N N . ILE B 1 26 ? -9.766 20.172 2.49 1 97.62 26 ILE B N 1
ATOM 3163 C CA . ILE B 1 26 ? -10.555 21 3.387 1 97.62 26 ILE B CA 1
ATOM 3164 C C . ILE B 1 26 ? -11.695 20.188 3.984 1 97.62 26 ILE B C 1
ATOM 3166 O O . ILE B 1 26 ? -12.117 20.438 5.117 1 97.62 26 ILE B O 1
ATOM 3170 N N . MET B 1 27 ? -12.172 19.219 3.279 1 97.62 27 MET B N 1
ATOM 3171 C CA . MET B 1 27 ? -13.242 18.375 3.807 1 97.62 27 MET B CA 1
ATOM 3172 C C . MET B 1 27 ? -12.773 17.609 5.043 1 97.62 27 MET B C 1
ATOM 3174 O O . MET B 1 27 ? -13.508 17.5 6.027 1 97.62 27 MET B O 1
ATOM 3178 N N . GLY B 1 28 ? -11.539 17.094 4.953 1 97.88 28 GLY B N 1
ATOM 3179 C CA . GLY B 1 28 ? -10.977 16.406 6.109 1 97.88 28 GLY B CA 1
ATOM 3180 C C . GLY B 1 28 ? -10.891 17.297 7.336 1 97.88 28 GLY B C 1
ATOM 3181 O O . GLY B 1 28 ? -11.188 16.859 8.445 1 97.88 28 GLY B O 1
ATOM 3182 N N . LEU B 1 29 ? -10.531 18.531 7.141 1 98.5 29 LEU B N 1
ATOM 3183 C CA . LEU B 1 29 ? -10.414 19.469 8.25 1 98.5 29 LEU B CA 1
ATOM 3184 C C . LEU B 1 29 ? -11.781 19.766 8.859 1 98.5 29 LEU B C 1
ATOM 3186 O O . LEU B 1 29 ? -11.922 19.828 10.078 1 98.5 29 LEU B O 1
ATOM 3190 N N . VAL B 1 30 ? -12.75 19.938 8.016 1 98.56 30 VAL B N 1
ATOM 3191 C CA . VAL B 1 30 ? -14.094 20.234 8.492 1 98.56 30 VAL B CA 1
ATOM 3192 C C . VAL B 1 30 ? -14.641 19.047 9.273 1 98.56 30 VAL B C 1
ATOM 3194 O O . VAL B 1 30 ? -15.266 19.219 10.328 1 98.56 30 VAL B O 1
ATOM 3197 N N . ILE B 1 31 ? -14.406 17.891 8.797 1 98.62 31 ILE B N 1
ATOM 3198 C CA . ILE B 1 31 ? -14.844 16.672 9.492 1 98.62 31 ILE B CA 1
ATOM 3199 C C . ILE B 1 31 ? -14.125 16.578 10.836 1 98.62 31 ILE B C 1
ATOM 3201 O O . ILE B 1 31 ? -14.758 16.281 11.859 1 98.62 31 ILE B O 1
ATOM 3205 N N . LEU B 1 32 ? -12.836 16.812 10.82 1 98.81 32 LEU B N 1
ATOM 3206 C CA . LEU B 1 32 ? -12.078 16.781 12.07 1 98.81 32 LEU B CA 1
ATOM 3207 C C . LEU B 1 32 ? -12.633 17.781 13.07 1 98.81 32 LEU B C 1
ATOM 3209 O O . LEU B 1 32 ? -12.742 17.484 14.258 1 98.81 32 LEU B O 1
ATOM 3213 N N . LYS B 1 33 ? -12.945 18.969 12.57 1 98.62 33 LYS B N 1
ATOM 3214 C CA . LYS B 1 33 ? -13.531 19.984 13.438 1 98.62 33 LYS B CA 1
ATOM 3215 C C . LYS B 1 33 ? -14.82 19.484 14.078 1 98.62 33 LYS B C 1
ATOM 3217 O O . LYS B 1 33 ? -15.031 19.688 15.281 1 98.62 33 LYS B O 1
ATOM 3222 N N . GLU B 1 34 ? -15.664 18.844 13.281 1 98.19 34 GLU B N 1
ATOM 3223 C CA . GLU B 1 34 ? -16.922 18.328 13.805 1 98.19 34 GLU B CA 1
ATOM 3224 C C . GLU B 1 34 ? -16.688 17.25 14.852 1 98.19 34 GLU B C 1
ATOM 3226 O O . GLU B 1 34 ? -17.391 17.188 15.859 1 98.19 34 GLU B O 1
ATOM 3231 N N . LEU B 1 35 ? -15.742 16.375 14.609 1 98.38 35 LEU B N 1
ATOM 3232 C CA . LEU B 1 35 ? -15.406 15.336 15.586 1 98.38 35 LEU B CA 1
ATOM 3233 C C . LEU B 1 35 ? -14.914 15.953 16.891 1 98.38 35 LEU B C 1
ATOM 3235 O O . LEU B 1 35 ? -15.367 15.57 17.969 1 98.38 35 LEU B O 1
ATOM 3239 N N . MET B 1 36 ? -14 16.953 16.797 1 98.44 36 MET B N 1
ATOM 3240 C CA . MET B 1 36 ? -13.43 17.578 17.984 1 98.44 36 MET B CA 1
ATOM 3241 C C . MET B 1 36 ? -14.484 18.391 18.719 1 98.44 36 MET B C 1
ATOM 3243 O O . MET B 1 36 ? -14.445 18.5 19.953 1 98.44 36 MET B O 1
ATOM 3247 N N . HIS B 1 37 ? -15.422 18.922 17.938 1 98.12 37 HIS B N 1
ATOM 3248 C CA . HIS B 1 37 ? -16.547 19.609 18.562 1 98.12 37 HIS B CA 1
ATOM 3249 C C . HIS B 1 37 ? -17.391 18.672 19.406 1 98.12 37 HIS B C 1
ATOM 3251 O O . HIS B 1 37 ? -17.828 19.031 20.5 1 98.12 37 HIS B O 1
ATOM 3257 N N . ARG B 1 38 ? -17.625 17.562 18.938 1 97.19 38 ARG B N 1
ATOM 3258 C CA . ARG B 1 38 ? -18.375 16.562 19.688 1 97.19 38 ARG B CA 1
ATOM 3259 C C . ARG B 1 38 ? -17.578 16.094 20.922 1 97.19 38 ARG B C 1
ATOM 3261 O O . ARG B 1 38 ? -18.172 15.805 21.969 1 97.19 38 ARG B O 1
ATOM 3268 N N . VAL B 1 39 ? -16.297 15.984 20.797 1 97.69 39 VAL B N 1
ATOM 3269 C CA . VAL B 1 39 ? -15.445 15.688 21.938 1 97.69 39 VAL B CA 1
ATOM 3270 C C . VAL B 1 39 ? -15.578 16.797 22.984 1 97.69 39 VAL B C 1
ATOM 3272 O O . VAL B 1 39 ? -15.68 16.5 24.188 1 97.69 39 VAL B O 1
ATOM 3275 N N . GLN B 1 40 ? -15.57 18.047 22.531 1 97.75 40 GLN B N 1
ATOM 3276 C CA . GLN B 1 40 ? -15.75 19.188 23.422 1 97.75 40 GLN B CA 1
ATOM 3277 C C . GLN B 1 40 ? -17.031 19.031 24.234 1 97.75 40 GLN B C 1
ATOM 3279 O O . GLN B 1 40 ? -17.016 19.219 25.453 1 97.75 40 GLN B O 1
ATOM 3284 N N . LYS B 1 41 ? -18.062 18.719 23.531 1 96.69 41 LYS B N 1
ATOM 3285 C CA . LYS B 1 41 ? -19.359 18.578 24.188 1 96.69 41 LYS B CA 1
ATOM 3286 C C . LYS B 1 41 ? -19.375 17.406 25.156 1 96.69 41 LYS B C 1
ATOM 3288 O O . LYS B 1 41 ? -19.844 17.516 26.297 1 96.69 41 LYS B O 1
ATOM 3293 N N . ARG B 1 42 ? -18.844 16.297 24.703 1 95.31 42 ARG B N 1
ATOM 3294 C CA . ARG B 1 42 ? -18.828 15.086 25.5 1 95.31 42 ARG B CA 1
ATOM 3295 C C . ARG B 1 42 ? -18.031 15.273 26.781 1 95.31 42 ARG B C 1
ATOM 3297 O O . ARG B 1 42 ? -18.406 14.766 27.844 1 95.31 42 ARG B O 1
ATOM 3304 N N . LYS B 1 43 ? -16.984 16.016 26.703 1 96.06 43 LYS B N 1
ATOM 3305 C CA . LYS B 1 43 ? -16.078 16.188 27.828 1 96.06 43 LYS B CA 1
ATOM 3306 C C . LYS B 1 43 ? -16.328 17.5 28.547 1 96.06 43 LYS B C 1
ATOM 3308 O O . LYS B 1 43 ? -15.617 17.844 29.5 1 96.06 43 LYS B O 1
ATOM 3313 N N . ASN B 1 44 ? -17.281 18.297 28.156 1 96.06 44 ASN B N 1
ATOM 3314 C CA . ASN B 1 44 ? -17.641 19.594 28.719 1 96.06 44 ASN B CA 1
ATOM 3315 C C . ASN B 1 44 ? -16.438 20.516 28.828 1 96.06 44 ASN B C 1
ATOM 3317 O O . ASN B 1 44 ? -16.141 21.047 29.891 1 96.06 44 ASN B O 1
ATOM 3321 N N . LEU B 1 45 ? -15.781 20.594 27.719 1 96.81 45 LEU B N 1
ATOM 3322 C CA . LEU B 1 45 ? -14.609 21.469 27.641 1 96.81 45 LEU B CA 1
ATOM 3323 C C . LEU B 1 45 ? -15.008 22.875 27.25 1 96.81 45 LEU B C 1
ATOM 3325 O O . LEU B 1 45 ? -15.984 23.078 26.516 1 96.81 45 LEU B O 1
ATOM 3329 N N . PRO B 1 46 ? -14.273 23.906 27.656 1 97.38 46 PRO B N 1
ATOM 3330 C CA . PRO B 1 46 ? -14.625 25.297 27.359 1 97.38 46 PRO B CA 1
ATOM 3331 C C . PRO B 1 46 ? -14.422 25.672 25.891 1 97.38 46 PRO B C 1
ATOM 3333 O O . PRO B 1 46 ? -15.07 26.578 25.391 1 97.38 46 PRO B O 1
ATOM 3336 N N . GLU B 1 47 ? -13.484 24.984 25.203 1 97.62 47 GLU B N 1
ATOM 3337 C CA . GLU B 1 47 ? -13.211 25.219 23.781 1 97.62 47 GLU B CA 1
ATOM 3338 C C . GLU B 1 47 ? -12.953 23.891 23.047 1 97.62 47 GLU B C 1
ATOM 3340 O O . GLU B 1 47 ? -12.742 22.859 23.688 1 97.62 47 GLU B O 1
ATOM 3345 N N . ILE B 1 48 ? -13.047 23.969 21.766 1 97.69 48 ILE B N 1
ATOM 3346 C CA . ILE B 1 48 ? -12.719 22.781 20.953 1 97.69 48 ILE B CA 1
ATOM 3347 C C . ILE B 1 48 ? -11.258 22.406 21.188 1 97.69 48 ILE B C 1
ATOM 3349 O O . ILE B 1 48 ? -10.352 23.219 21 1 97.69 48 ILE B O 1
ATOM 3353 N N . PRO B 1 49 ? -11.031 21.219 21.656 1 98 49 PRO B N 1
ATOM 3354 C CA . PRO B 1 49 ? -9.648 20.844 21.953 1 98 49 PRO B CA 1
ATOM 3355 C C . PRO B 1 49 ? -8.812 20.641 20.688 1 98 49 PRO B C 1
ATOM 3357 O O . PRO B 1 49 ? -9.367 20.391 19.609 1 98 49 PRO B O 1
ATOM 3360 N N . ARG B 1 50 ? -7.516 20.703 20.828 1 98.31 50 ARG B N 1
ATOM 3361 C CA . ARG B 1 50 ? -6.594 20.469 19.734 1 98.31 50 ARG B CA 1
ATOM 3362 C C . ARG B 1 50 ? -6.496 18.969 19.422 1 98.31 50 ARG B C 1
ATOM 3364 O O . ARG B 1 50 ? -6.461 18.141 20.344 1 98.31 50 ARG B O 1
ATOM 3371 N N . PRO B 1 51 ? -6.461 18.609 18.109 1 98.56 51 PRO B N 1
ATOM 3372 C CA . PRO B 1 51 ? -6.266 17.203 17.766 1 98.56 51 PRO B CA 1
ATOM 3373 C C . PRO B 1 51 ? -5 16.609 18.391 1 98.56 51 PRO B C 1
ATOM 3375 O O . PRO B 1 51 ? -4.988 15.445 18.781 1 98.56 51 PRO B O 1
ATOM 3378 N N . SER B 1 52 ? -3.92 17.453 18.516 1 98.38 52 SER B N 1
ATOM 3379 C CA . SER B 1 52 ? -2.645 17 19.047 1 98.38 52 SER B CA 1
ATOM 3380 C C . SER B 1 52 ? -2.764 16.641 20.531 1 98.38 52 SER B C 1
ATOM 3382 O O . SER B 1 52 ? -1.881 15.977 21.094 1 98.38 52 SER B O 1
ATOM 3384 N N . ASP B 1 53 ? -3.822 17.062 21.172 1 97.88 53 ASP B N 1
ATOM 3385 C CA . ASP B 1 53 ? -4.039 16.734 22.578 1 97.88 53 ASP B CA 1
ATOM 3386 C C . ASP B 1 53 ? -4.707 15.367 22.734 1 97.88 53 ASP B C 1
ATOM 3388 O O . ASP B 1 53 ? -4.777 14.828 23.828 1 97.88 53 ASP B O 1
ATOM 3392 N N . TYR B 1 54 ? -5.156 14.812 21.656 1 98.06 54 TYR B N 1
ATOM 3393 C CA . TYR B 1 54 ? -5.902 13.562 21.719 1 98.06 54 TYR B CA 1
ATOM 3394 C C . TYR B 1 54 ? -5.227 12.484 20.891 1 98.06 54 TYR B C 1
ATOM 3396 O O . TYR B 1 54 ? -5.16 11.32 21.297 1 98.06 54 TYR B O 1
ATOM 3404 N N . PHE B 1 55 ? -4.746 12.789 19.781 1 98.56 55 PHE B N 1
ATOM 3405 C CA . PHE B 1 55 ? -4.086 11.82 18.906 1 98.56 55 PHE B CA 1
ATOM 3406 C C . PHE B 1 55 ? -2.594 11.75 19.219 1 98.56 55 PHE B C 1
ATOM 3408 O O . PHE B 1 55 ? -1.912 12.781 19.25 1 98.56 55 PHE B O 1
ATOM 3415 N N . GLU B 1 56 ? -2.057 10.578 19.375 1 98.12 56 GLU B N 1
ATOM 3416 C CA . GLU B 1 56 ? -0.657 10.398 19.75 1 98.12 56 GLU B CA 1
ATOM 3417 C C . GLU B 1 56 ? 0.251 10.422 18.531 1 98.12 56 GLU B C 1
ATOM 3419 O O . GLU B 1 56 ? 1.456 10.656 18.641 1 98.12 56 GLU B O 1
ATOM 3424 N N . LEU B 1 57 ? -0.327 10.164 17.312 1 98.38 57 LEU B N 1
ATOM 3425 C CA . LEU B 1 57 ? 0.449 10.156 16.078 1 98.38 57 LEU B CA 1
ATOM 3426 C C . LEU B 1 57 ? -0.441 10.438 14.883 1 98.38 57 LEU B C 1
ATOM 3428 O O . LEU B 1 57 ? -1.543 9.898 14.773 1 98.38 57 LEU B O 1
ATOM 3432 N N . ALA B 1 58 ? 0.048 11.297 14.031 1 98.75 58 ALA B N 1
ATOM 3433 C CA . ALA B 1 58 ? -0.644 11.555 12.773 1 98.75 58 ALA B CA 1
ATOM 3434 C C . ALA B 1 58 ? 0.279 11.32 11.578 1 98.75 58 ALA B C 1
ATOM 3436 O O . ALA B 1 58 ? 1.493 11.516 11.68 1 98.75 58 ALA B O 1
ATOM 3437 N N . GLY B 1 59 ? -0.205 10.797 10.516 1 98.56 59 GLY B N 1
ATOM 3438 C CA . GLY B 1 59 ? 0.451 10.711 9.219 1 98.56 59 GLY B CA 1
ATOM 3439 C C . GLY B 1 59 ? -0.3 11.438 8.125 1 98.56 59 GLY B C 1
ATOM 3440 O O . GLY B 1 59 ? -1.528 11.367 8.055 1 98.56 59 GLY B O 1
ATOM 3441 N N . GLY B 1 60 ? 0.404 12.141 7.293 1 98.44 60 GLY B N 1
ATOM 3442 C CA . GLY B 1 60 ? -0.245 12.898 6.234 1 98.44 60 GLY B CA 1
ATOM 3443 C C . GLY B 1 60 ? 0.514 12.859 4.922 1 98.44 60 GLY B C 1
ATOM 3444 O O . GLY B 1 60 ? 1.734 12.688 4.91 1 98.44 60 GLY B O 1
ATOM 3445 N N . THR B 1 61 ? -0.199 13.008 3.871 1 97.12 61 THR B N 1
ATOM 3446 C CA . THR B 1 61 ? 0.365 13.039 2.525 1 97.12 61 THR B CA 1
ATOM 3447 C C . THR B 1 61 ? -0.141 14.258 1.756 1 97.12 61 THR B C 1
ATOM 3449 O O . THR B 1 61 ? -1.342 14.539 1.742 1 97.12 61 THR B O 1
ATOM 3452 N N . SER B 1 62 ? 0.79 14.938 0.993 1 94.81 62 SER B N 1
ATOM 3453 C CA . SER B 1 62 ? 0.406 16.109 0.209 1 94.81 62 SER B CA 1
ATOM 3454 C C . SER B 1 62 ? -0.342 17.125 1.063 1 94.81 62 SER B C 1
ATOM 3456 O O . SER B 1 62 ? 0.154 17.547 2.109 1 94.81 62 SER B O 1
ATOM 3458 N N . THR B 1 63 ? -1.528 17.5 0.697 1 95.19 63 THR B N 1
ATOM 3459 C CA . THR B 1 63 ? -2.279 18.438 1.515 1 95.19 63 THR B CA 1
ATOM 3460 C C . THR B 1 63 ? -2.445 17.906 2.938 1 95.19 63 THR B C 1
ATOM 3462 O O . THR B 1 63 ? -2.461 18.688 3.895 1 95.19 63 THR B O 1
ATOM 3465 N N . GLY B 1 64 ? -2.568 16.562 3.074 1 97.62 64 GLY B N 1
ATOM 3466 C CA . GLY B 1 64 ? -2.635 15.969 4.398 1 97.62 64 GLY B CA 1
ATOM 3467 C C . GLY B 1 64 ? -1.366 16.172 5.207 1 97.62 64 GLY B C 1
ATOM 3468 O O . GLY B 1 64 ? -1.417 16.281 6.434 1 97.62 64 GLY B O 1
ATOM 3469 N N . GLY B 1 65 ? -0.224 16.109 4.531 1 98.12 65 GLY B N 1
ATOM 3470 C CA . GLY B 1 65 ? 1.03 16.438 5.199 1 98.12 65 GLY B CA 1
ATOM 3471 C C . GLY B 1 65 ? 1.095 17.859 5.707 1 98.12 65 GLY B C 1
ATOM 3472 O O . GLY B 1 65 ? 1.517 18.109 6.84 1 98.12 65 GLY B O 1
ATOM 3473 N N . ILE B 1 66 ? 0.637 18.781 4.902 1 96.88 66 ILE B N 1
ATOM 3474 C CA . ILE B 1 66 ? 0.624 20.188 5.266 1 96.88 66 ILE B CA 1
ATOM 3475 C C . ILE B 1 66 ? -0.301 20.406 6.465 1 96.88 66 ILE B C 1
ATOM 3477 O O . ILE B 1 66 ? 0.076 21.062 7.438 1 96.88 66 ILE B O 1
ATOM 3481 N N . MET B 1 67 ? -1.448 19.812 6.43 1 98.12 67 MET B N 1
ATOM 3482 C CA . MET B 1 67 ? -2.383 19.891 7.547 1 98.12 67 MET B CA 1
ATOM 3483 C C . MET B 1 67 ? -1.767 19.281 8.805 1 98.12 67 MET B C 1
ATOM 3485 O O . MET B 1 67 ? -1.94 19.828 9.906 1 98.12 67 MET B O 1
ATOM 3489 N N . GLY B 1 68 ? -1.111 18.156 8.578 1 98.62 68 GLY B N 1
ATOM 3490 C CA . GLY B 1 68 ? -0.465 17.5 9.711 1 98.62 68 GLY B CA 1
ATOM 3491 C C . GLY B 1 68 ? 0.562 18.375 10.398 1 98.62 68 GLY B C 1
ATOM 3492 O O . GLY B 1 68 ? 0.635 18.406 11.625 1 98.62 68 GLY B O 1
ATOM 3493 N N . ILE B 1 69 ? 1.342 19.125 9.609 1 98.56 69 ILE B N 1
ATOM 3494 C CA . ILE B 1 69 ? 2.328 20.031 10.172 1 98.56 69 ILE B CA 1
ATOM 3495 C C . ILE B 1 69 ? 1.623 21.109 11.008 1 98.56 69 ILE B C 1
ATOM 3497 O O . ILE B 1 69 ? 2.027 21.375 12.141 1 98.56 69 ILE B O 1
ATOM 3501 N N . MET B 1 70 ? 0.56 21.656 10.516 1 98.75 70 MET B N 1
ATOM 3502 C CA . MET B 1 70 ? -0.158 22.703 11.227 1 98.75 70 MET B CA 1
ATOM 3503 C C . MET B 1 70 ? -0.794 22.172 12.508 1 98.75 70 MET B C 1
ATOM 3505 O O . MET B 1 70 ? -0.625 22.75 13.578 1 98.75 70 MET B O 1
ATOM 3509 N N . LEU B 1 71 ? -1.412 21.031 12.461 1 98.81 71 LEU B N 1
ATOM 3510 C CA . LEU B 1 71 ? -2.211 20.484 13.555 1 98.81 71 LEU B CA 1
ATOM 3511 C C . LEU B 1 71 ? -1.317 19.875 14.633 1 98.81 71 LEU B C 1
ATOM 3513 O O . LEU B 1 71 ? -1.681 19.859 15.812 1 98.81 71 LEU B O 1
ATOM 3517 N N . PHE B 1 72 ? -0.144 19.391 14.25 1 98.75 72 PHE B N 1
ATOM 3518 C CA . PHE B 1 72 ? 0.617 18.578 15.203 1 98.75 72 PHE B CA 1
ATOM 3519 C C . PHE B 1 72 ? 1.976 19.219 15.477 1 98.75 72 PHE B C 1
ATOM 3521 O O . PHE B 1 72 ? 2.305 19.516 16.625 1 98.75 72 PHE B O 1
ATOM 3528 N N . ARG B 1 73 ? 2.758 19.5 14.414 1 98.5 73 ARG B N 1
ATOM 3529 C CA . ARG B 1 73 ? 4.055 20.125 14.656 1 98.5 73 ARG B CA 1
ATOM 3530 C C . ARG B 1 73 ? 3.885 21.516 15.273 1 98.5 73 ARG B C 1
ATOM 3532 O O . ARG B 1 73 ? 4.656 21.906 16.156 1 98.5 73 ARG B O 1
ATOM 3539 N N . LEU B 1 74 ? 2.883 22.266 14.797 1 98.62 74 LEU B N 1
ATOM 3540 C CA . LEU B 1 74 ? 2.641 23.625 15.289 1 98.62 74 LEU B CA 1
ATOM 3541 C C . LEU B 1 74 ? 1.517 23.625 16.312 1 98.62 74 LEU B C 1
ATOM 3543 O O . LEU B 1 74 ? 1.222 24.672 16.906 1 98.62 74 LEU B O 1
ATOM 3547 N N . ARG B 1 75 ? 0.818 22.516 16.484 1 98.5 75 ARG B N 1
ATOM 3548 C CA . ARG B 1 75 ? -0.248 22.297 17.453 1 98.5 75 ARG B CA 1
ATOM 3549 C C . ARG B 1 75 ? -1.325 23.375 17.328 1 98.5 75 ARG B C 1
ATOM 3551 O O . ARG B 1 75 ? -1.765 23.938 18.328 1 98.5 75 ARG B O 1
ATOM 3558 N N . MET B 1 76 ? -1.668 23.672 16.141 1 98.62 76 MET B N 1
ATOM 3559 C CA . MET B 1 76 ? -2.725 24.641 15.875 1 98.62 76 MET B CA 1
ATOM 3560 C C . MET B 1 76 ? -4.098 24.062 16.188 1 98.62 76 MET B C 1
ATOM 3562 O O . MET B 1 76 ? -4.273 22.844 16.188 1 98.62 76 MET B O 1
ATOM 3566 N N . THR B 1 77 ? -5.07 24.969 16.484 1 98.44 77 THR B N 1
ATOM 3567 C CA . THR B 1 77 ? -6.461 24.547 16.547 1 98.44 77 THR B CA 1
ATOM 3568 C C . THR B 1 77 ? -6.98 24.172 15.156 1 98.44 77 THR B C 1
ATOM 3570 O O . THR B 1 77 ? -6.418 24.594 14.148 1 98.44 77 THR B O 1
ATOM 3573 N N . VAL B 1 78 ? -8 23.375 15.156 1 98.62 78 VAL B N 1
ATOM 3574 C CA . VAL B 1 78 ? -8.578 23.016 13.867 1 98.62 78 VAL B CA 1
ATOM 3575 C C . VAL B 1 78 ? -9.109 24.266 13.172 1 98.62 78 VAL B C 1
ATOM 3577 O O . VAL B 1 78 ? -8.977 24.422 11.953 1 98.62 78 VAL B O 1
ATOM 3580 N N . ASP B 1 79 ? -9.695 25.219 13.922 1 98.19 79 ASP B N 1
ATOM 3581 C CA . ASP B 1 79 ? -10.219 26.453 13.352 1 98.19 79 ASP B CA 1
ATOM 3582 C C . ASP B 1 79 ? -9.109 27.281 12.719 1 98.19 79 ASP B C 1
ATOM 3584 O O . ASP B 1 79 ? -9.266 27.781 11.594 1 98.19 79 ASP B O 1
ATOM 3588 N N . ASP B 1 80 ? -8.055 27.469 13.43 1 98.38 80 ASP B N 1
ATOM 3589 C CA . ASP B 1 80 ? -6.922 28.203 12.883 1 98.38 80 ASP B CA 1
ATOM 3590 C C . ASP B 1 80 ? -6.375 27.516 11.633 1 98.38 80 ASP B C 1
ATOM 3592 O O . ASP B 1 80 ? -5.969 28.188 10.68 1 98.38 80 ASP B O 1
ATOM 3596 N N . THR B 1 81 ? -6.344 26.219 11.68 1 98.56 81 THR B N 1
ATOM 3597 C CA . THR B 1 81 ? -5.844 25.469 10.539 1 98.56 81 THR B CA 1
ATOM 3598 C C . THR B 1 81 ? -6.734 25.672 9.32 1 98.56 81 THR B C 1
ATOM 3600 O O . THR B 1 81 ? -6.238 25.875 8.211 1 98.56 81 THR B O 1
ATOM 3603 N N . ILE B 1 82 ? -8.055 25.625 9.523 1 98.31 82 ILE B N 1
ATOM 3604 C CA . ILE B 1 82 ? -8.992 25.844 8.43 1 98.31 82 ILE B CA 1
ATOM 3605 C C . ILE B 1 82 ? -8.789 27.25 7.852 1 98.31 82 ILE B C 1
ATOM 3607 O O . ILE B 1 82 ? -8.734 27.422 6.633 1 98.31 82 ILE B O 1
ATOM 3611 N N . THR B 1 83 ? -8.648 28.219 8.672 1 97.69 83 THR B N 1
ATOM 3612 C CA . THR B 1 83 ? -8.461 29.594 8.25 1 97.69 83 THR B CA 1
ATOM 3613 C C . THR B 1 83 ? -7.188 29.75 7.426 1 97.69 83 THR B C 1
ATOM 3615 O O . THR B 1 83 ? -7.207 30.328 6.344 1 97.69 83 THR B O 1
ATOM 3618 N N . GLU B 1 84 ? -6.086 29.25 7.941 1 96.94 84 GLU B N 1
ATOM 3619 C CA . GLU B 1 84 ? -4.812 29.344 7.23 1 96.94 84 GLU B CA 1
ATOM 3620 C C . GLU B 1 84 ? -4.832 28.516 5.949 1 96.94 84 GLU B C 1
ATOM 3622 O O . GLU B 1 84 ? -4.23 28.906 4.945 1 96.94 84 GLU B O 1
ATOM 3627 N N . TYR B 1 85 ? -5.492 27.375 6.035 1 96.25 85 TYR B N 1
ATOM 3628 C CA . TYR B 1 85 ? -5.629 26.531 4.855 1 96.25 85 TYR B CA 1
ATOM 3629 C C . TYR B 1 85 ? -6.328 27.281 3.727 1 96.25 85 TYR B C 1
ATOM 3631 O O . TYR B 1 85 ? -5.895 27.219 2.572 1 96.25 85 TYR B O 1
ATOM 3639 N N . ASP B 1 86 ? -7.402 27.953 3.998 1 94.56 86 ASP B N 1
ATOM 3640 C CA . ASP B 1 86 ? -8.125 28.766 3.021 1 94.56 86 ASP B CA 1
ATOM 3641 C C . ASP B 1 86 ? -7.211 29.812 2.404 1 94.56 86 ASP B C 1
ATOM 3643 O O . ASP B 1 86 ? -7.199 30 1.186 1 94.56 86 ASP B O 1
ATOM 3647 N N . ARG B 1 87 ? -6.523 30.422 3.213 1 92.38 87 ARG B N 1
ATOM 3648 C CA . ARG B 1 87 ? -5.629 31.484 2.766 1 92.38 87 ARG B CA 1
ATOM 3649 C C . ARG B 1 87 ? -4.535 30.922 1.86 1 92.38 87 ARG B C 1
ATOM 3651 O O . ARG B 1 87 ? -4.258 31.484 0.798 1 92.38 87 ARG B O 1
ATOM 3658 N N . ILE B 1 88 ? -3.908 29.844 2.275 1 90.38 88 ILE B N 1
ATOM 3659 C CA . ILE B 1 88 ? -2.82 29.234 1.529 1 90.38 88 ILE B CA 1
ATOM 3660 C C . ILE B 1 88 ? -3.328 28.766 0.167 1 90.38 88 ILE B C 1
ATOM 3662 O O . ILE B 1 88 ? -2.68 28.984 -0.856 1 90.38 88 ILE B O 1
ATOM 3666 N N . ALA B 1 89 ? -4.449 28.078 0.193 1 88.56 89 ALA B N 1
ATOM 3667 C CA . ALA B 1 89 ? -5.023 27.578 -1.054 1 88.56 89 ALA B CA 1
ATOM 3668 C C . ALA B 1 89 ? -5.25 28.703 -2.047 1 88.56 89 ALA B C 1
ATOM 3670 O O . ALA B 1 89 ? -4.93 28.578 -3.23 1 88.56 89 ALA B O 1
ATOM 3671 N N . LYS B 1 90 ? -5.781 29.766 -1.579 1 85.5 90 LYS B N 1
ATOM 3672 C CA . LYS B 1 90 ? -6.023 30.938 -2.426 1 85.5 90 LYS B CA 1
ATOM 3673 C C . LYS B 1 90 ? -4.715 31.5 -2.963 1 85.5 90 LYS B C 1
ATOM 3675 O O . LYS B 1 90 ? -4.629 31.875 -4.137 1 85.5 90 LYS B O 1
ATOM 3680 N N . SER B 1 91 ? -3.742 31.531 -2.146 1 82.06 91 SER B N 1
ATOM 3681 C CA . SER B 1 91 ? -2.463 32.125 -2.518 1 82.06 91 SER B CA 1
ATOM 3682 C C . SER B 1 91 ? -1.723 31.25 -3.527 1 82.06 91 SER B C 1
ATOM 3684 O O . SER B 1 91 ? -1.064 31.766 -4.434 1 82.06 91 SER B O 1
ATOM 3686 N N . ILE B 1 92 ? -1.8 29.953 -3.361 1 79.94 92 ILE B N 1
ATOM 3687 C CA . ILE B 1 92 ? -0.997 29.016 -4.145 1 79.94 92 ILE B CA 1
ATOM 3688 C C . ILE B 1 92 ? -1.702 28.719 -5.465 1 79.94 92 ILE B C 1
ATOM 3690 O O . ILE B 1 92 ? -1.053 28.562 -6.504 1 79.94 92 ILE B O 1
ATOM 3694 N N . PHE B 1 93 ? -2.969 28.688 -5.531 1 72.44 93 PHE B N 1
ATOM 3695 C CA . PHE B 1 93 ? -3.654 28.156 -6.703 1 72.44 93 PHE B CA 1
ATOM 3696 C C . PHE B 1 93 ? -4.32 29.281 -7.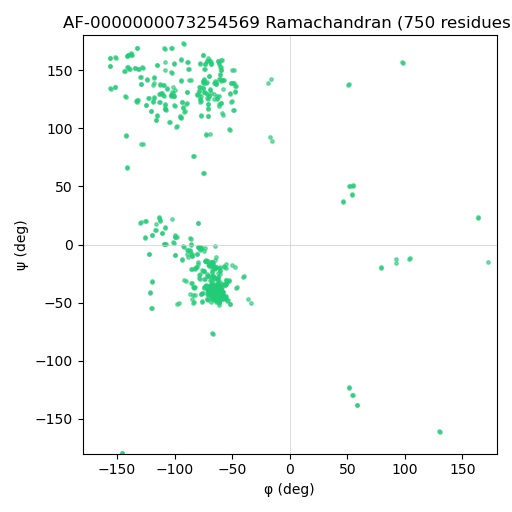492 1 72.44 93 PHE B C 1
ATOM 3698 O O . PHE B 1 93 ? -4.93 29.031 -8.539 1 72.44 93 PHE B O 1
ATOM 3705 N N . SER B 1 94 ? -4.211 30.453 -7.094 1 67.75 94 SER B N 1
ATOM 3706 C CA . SER B 1 94 ? -4.723 31.578 -7.875 1 67.75 94 SER B CA 1
ATOM 3707 C C . SER B 1 94 ? -3.875 31.812 -9.117 1 67.75 94 SER B C 1
ATOM 3709 O O . SER B 1 94 ? -2.646 31.719 -9.07 1 67.75 94 SER B O 1
ATOM 3711 N N . PRO B 1 95 ? -4.625 31.719 -10.344 1 57.06 95 PRO B N 1
ATOM 3712 C CA . PRO B 1 95 ? -3.887 31.969 -11.586 1 57.06 95 PRO B CA 1
ATOM 3713 C C . PRO B 1 95 ? -3.061 33.25 -11.531 1 57.06 95 PRO B C 1
ATOM 3715 O O . PRO B 1 95 ? -3.494 34.25 -10.953 1 57.06 95 PRO B O 1
ATOM 3718 N N . LYS B 1 96 ? -1.665 33.125 -11.617 1 50.06 96 LYS B N 1
ATOM 3719 C CA . LYS B 1 96 ? -0.815 34.281 -11.703 1 50.06 96 LYS B CA 1
ATOM 3720 C C . LYS B 1 96 ? -0.404 34.562 -13.148 1 50.06 96 LYS B C 1
ATOM 3722 O O . LYS B 1 96 ? -0.148 33.656 -13.914 1 50.06 96 LYS B O 1
ATOM 3727 N N . PHE B 1 97 ? -0.976 35.469 -13.812 1 41.94 97 PHE B N 1
ATOM 3728 C CA . PHE B 1 97 ? -0.396 36 -15.039 1 41.94 97 PHE B CA 1
ATOM 3729 C C . PHE B 1 97 ? 0.825 36.844 -14.734 1 41.94 97 PHE B C 1
ATOM 3731 O O . PHE B 1 97 ? 0.712 37.875 -14.07 1 41.94 97 PHE B O 1
ATOM 3738 N N . TRP B 1 98 ? 2.023 36.625 -15.297 1 40.31 98 TRP B N 1
ATOM 3739 C CA . TRP B 1 98 ? 3.305 37.312 -15.148 1 40.31 98 TRP B CA 1
ATOM 3740 C C . TRP B 1 98 ? 3.605 37.562 -13.68 1 40.31 98 TRP B C 1
ATOM 3742 O O . TRP B 1 98 ? 4.023 38.688 -13.312 1 40.31 98 TRP B O 1
ATOM 3752 N N . GLY B 1 99 ? 3.277 36.688 -12.734 1 43.56 99 GLY B N 1
ATOM 3753 C CA . GLY B 1 99 ? 3.547 36.844 -11.312 1 43.56 99 GLY B CA 1
ATOM 3754 C C . GLY B 1 99 ? 2.396 37.5 -10.57 1 43.56 99 GLY B C 1
ATOM 3755 O O . GLY B 1 99 ? 2.408 37.562 -9.336 1 43.56 99 GLY B O 1
ATOM 3756 N N . TYR B 1 100 ? 1.44 38.062 -11.406 1 42.94 100 TYR B N 1
ATOM 3757 C CA . TYR B 1 100 ? 0.318 38.812 -10.828 1 42.94 100 TYR B CA 1
ATOM 3758 C C . TYR B 1 100 ? -0.95 37.969 -10.852 1 42.94 100 TYR B C 1
ATOM 3760 O O . TYR B 1 100 ? -1.216 37.25 -11.82 1 42.94 100 TYR B O 1
ATOM 3768 N N . ASP B 1 101 ? -1.62 37.812 -9.805 1 46.16 101 ASP B N 1
ATOM 3769 C CA . ASP B 1 101 ? -2.898 37.125 -9.633 1 46.16 101 ASP B CA 1
ATOM 3770 C C . ASP B 1 101 ? -3.938 37.656 -10.625 1 46.16 101 ASP B C 1
ATOM 3772 O O . ASP B 1 101 ? -4.293 38.812 -10.594 1 46.16 101 ASP B O 1
ATOM 3776 N N . ILE B 1 102 ? -4.246 37.062 -11.742 1 42.88 102 ILE B N 1
ATOM 3777 C CA . ILE B 1 102 ? -5.184 37.562 -12.742 1 42.88 102 ILE B CA 1
ATOM 3778 C C . ILE B 1 102 ? -6.539 36.906 -12.562 1 42.88 102 ILE B C 1
ATOM 3780 O O . ILE B 1 102 ? -7.352 36.875 -13.492 1 42.88 102 ILE B O 1
ATOM 3784 N N . SER B 1 103 ? -6.73 36.094 -11.477 1 50.22 103 SER B N 1
ATOM 3785 C CA . SER B 1 103 ? -7.961 35.375 -11.227 1 50.22 103 SER B CA 1
ATOM 3786 C C . SER B 1 103 ? -9.188 36.25 -11.367 1 50.22 103 SER B C 1
ATOM 3788 O O . SER B 1 103 ? -10.297 35.781 -11.602 1 50.22 103 SER B O 1
ATOM 3790 N N . TRP B 1 104 ? -8.891 37.531 -11.289 1 46.38 104 TRP B N 1
ATOM 3791 C CA . TRP B 1 104 ? -9.977 38.5 -11.359 1 46.38 104 TRP B CA 1
ATOM 3792 C C . TRP B 1 104 ? -10.414 38.719 -12.805 1 46.38 104 TRP B C 1
ATOM 3794 O O . TRP B 1 104 ? -11.477 39.312 -13.062 1 46.38 104 TRP B O 1
ATOM 3804 N N . LEU B 1 105 ? -9.648 38.344 -13.797 1 46.12 105 LEU B N 1
ATOM 3805 C CA . LEU B 1 105 ? -10.047 38.562 -15.188 1 46.12 105 LEU B CA 1
ATOM 3806 C C . LEU B 1 105 ? -11.078 37.531 -15.625 1 46.12 105 LEU B C 1
ATOM 3808 O O . LEU B 1 105 ? -10.977 36.344 -15.273 1 46.12 105 LEU B O 1
ATOM 3812 N N . PRO B 1 106 ? -12.141 37.875 -16.297 1 43.31 106 PRO B N 1
ATOM 3813 C CA . PRO B 1 106 ? -13.156 37.031 -16.922 1 43.31 106 PRO B CA 1
ATOM 3814 C C . PRO B 1 106 ? -12.57 36.094 -17.969 1 43.31 106 PRO B C 1
ATOM 3816 O O . PRO B 1 106 ? -11.727 36.5 -18.781 1 43.31 106 PRO B O 1
ATOM 3819 N N . GLY B 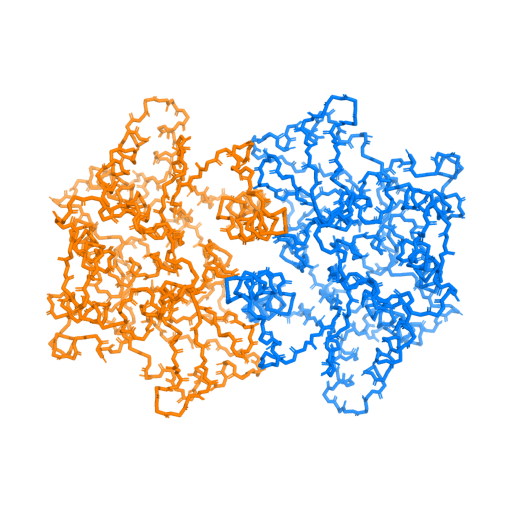1 107 ? -12.719 34.688 -17.875 1 44.91 107 GLY B N 1
ATOM 3820 C CA . GLY B 1 107 ? -12.211 33.656 -18.766 1 44.91 107 GLY B CA 1
ATOM 3821 C C . GLY B 1 107 ? -11.008 32.938 -18.203 1 44.91 107 GLY B C 1
ATOM 3822 O O . GLY B 1 107 ? -10.453 32.031 -18.844 1 44.91 107 GLY B O 1
ATOM 3823 N N . ALA B 1 108 ? -10.398 33.438 -17.141 1 39.47 108 ALA B N 1
ATOM 3824 C CA . ALA B 1 108 ? -9.211 32.812 -16.562 1 39.47 108 ALA B CA 1
ATOM 3825 C C . ALA B 1 108 ? -9.477 31.359 -16.219 1 39.47 108 ALA B C 1
ATOM 3827 O O . ALA B 1 108 ? -8.555 30.531 -16.219 1 39.47 108 ALA B O 1
ATOM 3828 N N . LYS B 1 109 ? -10.648 31 -16.156 1 45 109 LYS B N 1
ATOM 3829 C CA . LYS B 1 109 ? -11.023 29.609 -15.859 1 45 109 LYS B CA 1
ATOM 3830 C C . LYS B 1 109 ? -10.695 28.688 -17.031 1 45 109 LYS B C 1
ATOM 3832 O O . LYS B 1 109 ? -10.328 27.531 -16.828 1 45 109 LYS B O 1
ATOM 3837 N N . GLY B 1 110 ? -11.094 29.125 -18.188 1 41.16 110 GLY B N 1
ATOM 3838 C CA . GLY B 1 110 ? -10.836 28.359 -19.391 1 41.16 110 GLY B CA 1
ATOM 3839 C C . GLY B 1 110 ? -9.352 28.109 -19.625 1 41.16 110 GLY B C 1
ATOM 3840 O O . GLY B 1 110 ? -8.984 27.172 -20.344 1 41.16 110 GLY B O 1
ATOM 3841 N N . ILE B 1 111 ? -8.492 28.984 -19.344 1 37.06 111 ILE B N 1
ATOM 3842 C CA . ILE B 1 111 ? -7.066 28.828 -19.625 1 37.06 111 ILE B CA 1
ATOM 3843 C C . ILE B 1 111 ? -6.453 27.828 -18.656 1 37.06 111 ILE B C 1
ATOM 3845 O O . ILE B 1 111 ? -5.336 27.344 -18.875 1 37.06 111 ILE B O 1
ATOM 3849 N N . ASN B 1 112 ? -7.023 27.469 -17.656 1 38.38 112 ASN B N 1
ATOM 3850 C CA . ASN B 1 112 ? -6.488 26.547 -16.656 1 38.38 112 ASN B CA 1
ATOM 3851 C C . ASN B 1 112 ? -6.395 25.125 -17.203 1 38.38 112 ASN B C 1
ATOM 3853 O O . ASN B 1 112 ? -5.574 24.328 -16.734 1 38.38 112 ASN B O 1
ATOM 3857 N N . ASN B 1 113 ? -7.27 24.844 -18.156 1 36.03 113 ASN B N 1
ATOM 3858 C CA . ASN B 1 113 ? -7.258 23.469 -18.672 1 36.03 113 ASN B CA 1
ATOM 3859 C C . ASN B 1 113 ? -6.027 23.219 -19.531 1 36.03 113 ASN B C 1
ATOM 3861 O O . ASN B 1 113 ? -5.738 22.062 -19.891 1 36.03 113 ASN B O 1
ATOM 3865 N N . SER B 1 114 ? -5.492 24.188 -20.344 1 33.22 114 SER B N 1
ATOM 3866 C CA . SER B 1 114 ? -4.367 24 -21.25 1 33.22 114 SER B CA 1
ATOM 3867 C C . SER B 1 114 ? -3.049 23.922 -20.484 1 33.22 114 SER B C 1
ATOM 3869 O O . SER B 1 114 ? -1.975 23.953 -21.094 1 33.22 114 SER B O 1
ATOM 3871 N N . LYS B 1 115 ? -2.957 24.094 -19.344 1 34.66 115 LYS B N 1
ATOM 3872 C CA . LYS B 1 115 ? -1.806 24.188 -18.438 1 34.66 115 LYS B CA 1
ATOM 3873 C C . LYS B 1 115 ? -1.054 22.859 -18.375 1 34.66 115 LYS B C 1
ATOM 3875 O O . LYS B 1 115 ? -0.058 22.75 -17.656 1 34.66 115 LYS B O 1
ATOM 3880 N N . ALA B 1 116 ? -1.521 21.891 -18.797 1 35.91 116 ALA B N 1
ATOM 3881 C CA . ALA B 1 116 ? -0.76 20.656 -18.766 1 35.91 116 ALA B CA 1
ATOM 3882 C C . ALA B 1 116 ? 0.489 20.75 -19.641 1 35.91 116 ALA B C 1
ATOM 3884 O O . ALA B 1 116 ? 1.425 19.969 -19.484 1 35.91 116 ALA B O 1
ATOM 3885 N N . LEU B 1 117 ? 0.442 21.188 -20.875 1 33.34 117 LEU B N 1
ATOM 3886 C CA . LEU B 1 117 ? 1.511 21.078 -21.859 1 33.34 117 LEU B CA 1
ATOM 3887 C C . LEU B 1 117 ? 2.711 21.938 -21.469 1 33.34 117 LEU B C 1
ATOM 3889 O O . LEU B 1 117 ? 3.857 21.531 -21.688 1 33.34 117 LEU B O 1
ATOM 3893 N N . VAL B 1 118 ? 2.744 23.344 -21.625 1 31.73 118 VAL B N 1
ATOM 3894 C CA . VAL B 1 118 ? 3.902 24.234 -21.734 1 31.73 118 VAL B CA 1
ATOM 3895 C C . VAL B 1 118 ? 4.402 24.594 -20.344 1 31.73 118 VAL B C 1
ATOM 3897 O O . VAL B 1 118 ? 5.461 25.219 -20.188 1 31.73 118 VAL B O 1
ATOM 3900 N N . GLN B 1 119 ? 3.568 25 -19.297 1 35.28 119 GLN B N 1
ATOM 3901 C CA . GLN B 1 119 ? 4.02 25.891 -18.234 1 35.28 119 GLN B CA 1
ATOM 3902 C C . GLN B 1 119 ? 4.852 25.141 -17.203 1 35.28 119 GLN B C 1
ATOM 3904 O O . GLN B 1 119 ? 4.535 24 -16.844 1 35.28 119 GLN B O 1
ATOM 3909 N N . ASP B 1 120 ? 6.133 25.578 -16.781 1 40.75 120 ASP B N 1
ATOM 3910 C CA . ASP B 1 120 ? 6.977 25.484 -15.586 1 40.75 120 ASP B CA 1
ATOM 3911 C C . ASP B 1 120 ? 6.156 25.062 -14.367 1 40.75 120 ASP B C 1
ATOM 3913 O O . ASP B 1 120 ? 4.941 25.266 -14.336 1 40.75 120 ASP B O 1
ATOM 3917 N N . SER B 1 121 ? 6.637 24.281 -13.492 1 50.31 121 SER B N 1
ATOM 3918 C CA . SER B 1 121 ? 5.879 24.078 -12.266 1 50.31 121 SER B CA 1
ATOM 3919 C C . SER B 1 121 ? 4.832 25.156 -12.07 1 50.31 121 SER B C 1
ATOM 3921 O O . SER B 1 121 ? 5.16 26.344 -12.062 1 50.31 121 SER B O 1
ATOM 3923 N N . ARG B 1 122 ? 3.553 24.875 -12.57 1 51.03 122 ARG B N 1
ATOM 3924 C CA . ARG B 1 122 ? 2.406 25.781 -12.672 1 51.03 122 ARG B CA 1
ATOM 3925 C C . ARG B 1 122 ? 2.35 26.734 -11.477 1 51.03 122 ARG B C 1
ATOM 3927 O O . ARG B 1 122 ? 2.031 27.906 -11.633 1 51.03 122 ARG B O 1
ATOM 3934 N N . PHE B 1 123 ? 2.529 26.031 -10.258 1 56.38 123 PHE B N 1
ATOM 3935 C CA . PHE B 1 123 ? 2.422 26.859 -9.062 1 56.38 123 PHE B CA 1
ATOM 3936 C C . PHE B 1 123 ? 3.803 27.188 -8.508 1 56.38 123 PHE B C 1
ATOM 3938 O O . PHE B 1 123 ? 4.734 26.391 -8.633 1 56.38 123 PHE B O 1
ATOM 3945 N N . ASP B 1 124 ? 4.012 28.344 -8.164 1 60.19 124 ASP B N 1
ATOM 3946 C CA . ASP B 1 124 ? 5.285 28.938 -7.758 1 60.19 124 ASP B CA 1
ATOM 3947 C C . ASP B 1 124 ? 5.719 28.422 -6.387 1 60.19 124 ASP B C 1
ATOM 3949 O O . ASP B 1 124 ? 4.98 28.547 -5.41 1 60.19 124 ASP B O 1
ATOM 3953 N N . ALA B 1 125 ? 6.758 27.641 -6.348 1 71.44 125 ALA B N 1
ATOM 3954 C CA . ALA B 1 125 ? 7.477 27.234 -5.141 1 71.44 125 ALA B CA 1
ATOM 3955 C C . ALA B 1 125 ? 7.625 28.406 -4.176 1 71.44 125 ALA B C 1
ATOM 3957 O O . ALA B 1 125 ? 7.566 28.234 -2.957 1 71.44 125 ALA B O 1
ATOM 3958 N N . LEU B 1 126 ? 7.641 29.531 -4.715 1 77.81 126 LEU B N 1
ATOM 3959 C CA . LEU B 1 126 ? 7.852 30.719 -3.893 1 77.81 126 LEU B CA 1
ATOM 3960 C C . LEU B 1 126 ? 6.598 31.062 -3.098 1 77.81 126 LEU B C 1
ATOM 3962 O O . LEU B 1 126 ? 6.684 31.453 -1.929 1 77.81 126 LEU B O 1
ATOM 3966 N N . SER B 1 127 ? 5.516 30.938 -3.76 1 81.62 127 SER B N 1
ATOM 3967 C CA . SER B 1 127 ? 4.262 31.219 -3.068 1 81.62 127 SER B CA 1
ATOM 3968 C C . SER B 1 127 ? 4.035 30.234 -1.917 1 81.62 127 SER B C 1
ATOM 3970 O O . SER B 1 127 ? 3.564 30.641 -0.848 1 81.62 127 SER B O 1
ATOM 3972 N N . MET B 1 128 ? 4.391 29.047 -2.125 1 86.31 128 MET B N 1
ATOM 3973 C CA . MET B 1 128 ? 4.266 28.047 -1.072 1 86.31 128 MET B CA 1
ATOM 3974 C C . MET B 1 128 ? 5.211 28.344 0.085 1 86.31 128 MET B C 1
ATOM 3976 O O . MET B 1 128 ? 4.809 28.312 1.249 1 86.31 128 MET B O 1
ATOM 3980 N N . SER B 1 129 ? 6.406 28.672 -0.263 1 89 129 SER B N 1
ATOM 3981 C CA . SER B 1 129 ? 7.391 28.984 0.767 1 89 129 SER B CA 1
ATOM 3982 C C . SER B 1 129 ? 6.957 30.188 1.596 1 89 129 SER B C 1
ATOM 3984 O O . SER B 1 129 ? 7.105 30.188 2.82 1 89 129 SER B O 1
ATOM 3986 N N . LYS B 1 130 ? 6.461 31.156 0.927 1 90.75 130 LYS B N 1
ATOM 3987 C CA . LYS B 1 130 ? 6.004 32.344 1.623 1 90.75 130 LYS B CA 1
ATOM 3988 C C . LYS B 1 130 ? 4.82 32.031 2.537 1 90.75 130 LYS B C 1
ATOM 3990 O O . LYS B 1 130 ? 4.75 32.531 3.66 1 90.75 130 LYS B O 1
ATOM 3995 N N . ALA B 1 131 ? 3.947 31.281 2.035 1 90.75 131 ALA B N 1
ATOM 3996 C CA . ALA B 1 131 ? 2.787 30.891 2.832 1 90.75 131 ALA B CA 1
ATOM 3997 C C . ALA B 1 131 ? 3.213 30.125 4.082 1 90.75 131 ALA B C 1
ATOM 3999 O O . ALA B 1 131 ? 2.678 30.359 5.172 1 90.75 131 ALA B O 1
ATOM 4000 N N . ILE B 1 132 ? 4.145 29.297 3.943 1 93.31 132 ILE B N 1
ATOM 4001 C CA . ILE B 1 132 ? 4.668 28.516 5.062 1 93.31 132 ILE B CA 1
ATOM 4002 C C . ILE B 1 132 ? 5.324 29.453 6.078 1 93.31 132 ILE B C 1
ATOM 4004 O O . ILE B 1 132 ? 5.09 29.328 7.281 1 93.31 132 ILE B O 1
ATOM 4008 N N . ASP B 1 133 ? 6.086 30.359 5.539 1 96.25 133 ASP B N 1
ATOM 4009 C CA . ASP B 1 133 ? 6.758 31.312 6.406 1 96.25 133 ASP B CA 1
ATOM 4010 C C . ASP B 1 133 ? 5.746 32.062 7.27 1 96.25 133 ASP B C 1
ATOM 4012 O O . ASP B 1 133 ? 5.941 32.219 8.477 1 96.25 133 ASP B O 1
ATOM 4016 N N . GLU B 1 134 ? 4.711 32.5 6.676 1 96.88 134 GLU B N 1
ATOM 4017 C CA . GLU B 1 134 ? 3.703 33.281 7.375 1 96.88 134 GLU B CA 1
ATOM 4018 C C . GLU B 1 134 ? 3.02 32.469 8.469 1 96.88 134 GLU B C 1
ATOM 4020 O O . GLU B 1 134 ? 2.779 33 9.57 1 96.88 134 GLU B O 1
ATOM 4025 N N . VAL B 1 135 ? 2.756 31.25 8.211 1 97.44 135 VAL B N 1
ATOM 4026 C CA . VAL B 1 135 ? 2.082 30.391 9.18 1 97.44 135 VAL B CA 1
ATOM 4027 C C . VAL B 1 135 ? 3.004 30.125 10.367 1 97.44 135 VAL B C 1
ATOM 4029 O O . VAL B 1 135 ? 2.578 30.219 11.523 1 97.44 135 VAL B O 1
ATOM 4032 N N . VAL B 1 136 ? 4.246 29.828 10.109 1 98.31 136 VAL B N 1
ATOM 4033 C CA . VAL B 1 136 ? 5.18 29.484 11.18 1 98.31 136 VAL B CA 1
ATOM 4034 C C . VAL B 1 136 ? 5.508 30.734 12 1 98.31 136 VAL B C 1
ATOM 4036 O O . VAL B 1 136 ? 5.68 30.656 13.219 1 98.31 136 VAL B O 1
ATOM 4039 N N . GLU B 1 137 ? 5.586 31.844 11.32 1 98.38 137 GLU B N 1
ATOM 4040 C CA . GLU B 1 137 ? 5.809 33.094 12.023 1 98.38 137 GLU B CA 1
ATOM 4041 C C . GLU B 1 137 ? 4.691 33.375 13.031 1 98.38 137 GLU B C 1
ATOM 4043 O O . GLU B 1 137 ? 4.949 33.844 14.141 1 98.38 137 GLU B O 1
ATOM 4048 N N . LYS B 1 138 ? 3.553 33.094 12.688 1 98.25 138 LYS B N 1
ATOM 4049 C CA . LYS B 1 138 ? 2.383 33.406 13.5 1 98.25 138 LYS B CA 1
ATOM 4050 C C . LYS B 1 138 ? 2.146 32.344 14.562 1 98.25 138 LYS B C 1
ATOM 4052 O O . LYS B 1 138 ? 1.755 32.656 15.688 1 98.25 138 LYS B O 1
ATOM 4057 N N . TYR B 1 139 ? 2.414 31.062 14.195 1 98.38 139 TYR B N 1
ATOM 4058 C CA . TYR B 1 139 ? 1.948 29.984 15.055 1 98.38 139 TYR B CA 1
ATOM 4059 C C . TYR B 1 139 ? 3.117 29.141 15.57 1 98.38 139 TYR B C 1
ATOM 4061 O O . TYR B 1 139 ? 2.92 28.078 16.156 1 98.38 139 TYR B O 1
ATOM 4069 N N . GLY B 1 140 ? 4.348 29.578 15.328 1 98.25 140 GLY B N 1
ATOM 4070 C CA . GLY B 1 140 ? 5.496 28.859 15.867 1 98.25 140 GLY B CA 1
ATOM 4071 C C . GLY B 1 140 ? 5.371 28.562 17.359 1 98.25 140 GLY B C 1
ATOM 4072 O O . GLY B 1 140 ? 4.754 29.328 18.094 1 98.25 140 GLY B O 1
ATOM 4073 N N . LEU B 1 141 ? 5.969 27.484 17.797 1 97.94 141 LEU B N 1
ATOM 4074 C CA . LEU B 1 141 ? 5.793 27.016 19.156 1 97.94 141 LEU B CA 1
ATOM 4075 C C . LEU B 1 141 ? 6.629 27.828 20.141 1 97.94 141 LEU B C 1
ATOM 4077 O O . LEU B 1 141 ? 6.367 27.828 21.344 1 97.94 141 LEU B O 1
ATOM 4081 N N . ASP B 1 142 ? 7.727 28.422 19.672 1 97.75 142 ASP B N 1
ATOM 4082 C CA . ASP B 1 142 ? 8.578 29.297 20.484 1 97.75 142 ASP B CA 1
ATOM 4083 C C . ASP B 1 142 ? 9.18 30.422 19.641 1 97.75 142 ASP B C 1
ATOM 4085 O O . ASP B 1 142 ? 8.859 30.562 18.469 1 97.75 142 ASP B O 1
ATOM 4089 N N . GLU B 1 143 ? 9.938 31.219 20.25 1 97.69 143 GLU B N 1
ATOM 4090 C CA . GLU B 1 143 ? 10.508 32.375 19.562 1 97.69 143 GLU B CA 1
ATOM 4091 C C . GLU B 1 143 ? 11.43 31.969 18.438 1 97.69 143 GLU B C 1
ATOM 4093 O O . GLU B 1 143 ? 11.516 32.656 17.406 1 97.69 143 GLU B O 1
ATOM 4098 N N . ASN B 1 144 ? 12.109 30.891 18.641 1 97.31 144 ASN B N 1
ATOM 4099 C CA . ASN B 1 144 ? 12.984 30.391 17.578 1 97.31 144 ASN B CA 1
ATOM 4100 C C . ASN B 1 144 ? 12.203 30.016 16.328 1 97.31 144 ASN B C 1
ATOM 4102 O O . ASN B 1 144 ? 12.602 30.344 15.211 1 97.31 144 ASN B O 1
ATOM 4106 N N . ASP B 1 145 ? 11.109 29.266 16.5 1 97.75 145 ASP B N 1
ATOM 4107 C CA . ASP B 1 145 ? 10.211 28.953 15.383 1 97.75 145 ASP B CA 1
ATOM 4108 C C . ASP B 1 145 ? 9.789 30.234 14.648 1 97.75 145 ASP B C 1
ATOM 4110 O O . ASP B 1 145 ? 9.891 30.312 13.43 1 97.75 145 ASP B O 1
ATOM 4114 N N . LYS B 1 146 ? 9.32 31.188 15.414 1 97.94 146 LYS B N 1
ATOM 4115 C CA . LYS B 1 146 ? 8.773 32.406 14.836 1 97.94 146 LYS B CA 1
ATOM 4116 C C . LYS B 1 146 ? 9.852 33.188 14.07 1 97.94 146 LYS B C 1
ATOM 4118 O O . LYS B 1 146 ? 9.578 33.719 12.992 1 97.94 146 LYS B O 1
ATOM 4123 N N . LYS B 1 147 ? 11.016 33.188 14.57 1 98.19 147 LYS B N 1
ATOM 4124 C CA . LYS B 1 147 ? 12.125 33.875 13.938 1 98.19 147 LYS B CA 1
ATOM 4125 C C . LYS B 1 147 ? 12.57 33.188 12.656 1 98.19 147 LYS B C 1
ATOM 4127 O O . LYS B 1 147 ? 12.828 33.812 11.641 1 98.19 147 LYS B O 1
ATOM 4132 N N . LEU B 1 148 ? 12.625 31.891 12.75 1 97.94 148 LEU B N 1
ATOM 4133 C CA . LEU B 1 148 ? 13.156 31.109 11.641 1 97.94 148 LEU B CA 1
ATOM 4134 C C . LEU B 1 148 ? 12.086 30.875 10.578 1 97.94 148 LEU B C 1
ATOM 4136 O O . LEU B 1 148 ? 12.406 30.516 9.438 1 97.94 148 LEU B O 1
ATOM 4140 N N . LYS B 1 149 ? 10.82 31 10.93 1 98.19 149 LYS B N 1
ATOM 4141 C CA . LYS B 1 149 ? 9.695 30.797 10.016 1 98.19 149 LYS B CA 1
ATOM 4142 C C . LYS B 1 149 ? 9.781 29.438 9.352 1 98.19 149 LYS B C 1
ATOM 4144 O O . LYS B 1 149 ? 9.945 28.406 10.023 1 98.19 149 LYS B O 1
ATOM 4149 N N . GLY B 1 150 ? 9.68 29.344 8.109 1 97.12 150 GLY B N 1
ATOM 4150 C CA . GLY B 1 150 ? 9.703 28.078 7.41 1 97.12 150 GLY B CA 1
ATOM 4151 C C . GLY B 1 150 ? 11 27.312 7.609 1 97.12 150 GLY B C 1
ATOM 4152 O O . GLY B 1 150 ? 11.039 26.094 7.438 1 97.12 150 GLY B O 1
ATOM 4153 N N . ASN B 1 151 ? 12.062 27.969 8.008 1 97.06 151 ASN B N 1
ATOM 4154 C CA . ASN B 1 151 ? 13.367 27.344 8.203 1 97.06 151 ASN B CA 1
ATOM 4155 C C . ASN B 1 151 ? 13.492 26.734 9.594 1 97.06 151 ASN B C 1
ATOM 4157 O O . ASN B 1 151 ? 14.508 26.125 9.914 1 97.06 151 ASN B O 1
ATOM 4161 N N . ALA B 1 152 ? 12.414 26.859 10.391 1 98 152 ALA B N 1
ATOM 4162 C CA . ALA B 1 152 ? 12.406 26.156 11.672 1 98 152 ALA B CA 1
ATOM 4163 C C . ALA B 1 152 ? 12.5 24.656 11.461 1 98 152 ALA B C 1
ATOM 4165 O O . ALA B 1 152 ? 11.922 24.109 10.516 1 98 152 ALA B O 1
ATOM 4166 N N . PRO B 1 153 ? 13.25 23.969 12.375 1 97.06 153 PRO B N 1
ATOM 4167 C CA . PRO B 1 153 ? 13.352 22.516 12.266 1 97.06 153 PRO B CA 1
ATOM 4168 C C . PRO B 1 153 ? 11.992 21.828 12.344 1 97.06 153 PRO B C 1
ATOM 4170 O O . PRO B 1 153 ? 11.125 22.25 13.117 1 97.06 153 PRO B O 1
ATOM 4173 N N . LEU B 1 154 ? 11.867 20.812 11.539 1 97.5 154 LEU B N 1
ATOM 4174 C CA . LEU B 1 154 ? 10.648 20.016 11.625 1 97.5 154 LEU B CA 1
ATOM 4175 C C . LEU B 1 154 ? 10.523 19.359 13.008 1 97.5 154 LEU B C 1
ATOM 4177 O O . LEU B 1 154 ? 9.43 19.297 13.57 1 97.5 154 LEU B O 1
ATOM 4181 N N . MET B 1 155 ? 11.656 18.922 13.508 1 95.75 155 MET B N 1
ATOM 4182 C CA . MET B 1 155 ? 11.672 18.344 14.844 1 95.75 155 MET B CA 1
ATOM 4183 C C . MET B 1 155 ? 11.648 19.438 15.906 1 95.75 155 MET B C 1
ATOM 4185 O O . MET B 1 155 ? 12.352 20.438 15.781 1 95.75 155 MET B O 1
ATOM 4189 N N . HIS B 1 156 ? 10.781 19.25 16.844 1 95.44 156 HIS B N 1
ATOM 4190 C CA . HIS B 1 156 ? 10.656 20.172 17.969 1 95.44 156 HIS B CA 1
ATOM 4191 C C . HIS B 1 156 ? 10.141 19.469 19.203 1 95.44 156 HIS B C 1
ATOM 4193 O O . HIS B 1 156 ? 9.203 18.672 19.125 1 95.44 156 HIS B O 1
ATOM 4199 N N . GLU B 1 157 ? 10.711 19.703 20.375 1 93.62 157 GLU B N 1
ATOM 4200 C CA . GLU B 1 157 ? 10.312 19.078 21.625 1 93.62 157 GLU B CA 1
ATOM 4201 C C . GLU B 1 157 ? 8.867 19.406 21.984 1 93.62 157 GLU B C 1
ATOM 4203 O O . GLU B 1 157 ? 8.164 18.609 22.594 1 93.62 157 GLU B O 1
ATOM 4208 N N . GLY B 1 158 ? 8.445 20.594 21.594 1 96.25 158 GLY B N 1
ATOM 4209 C CA . GLY B 1 158 ? 7.086 21.016 21.891 1 96.25 158 GLY B CA 1
ATOM 4210 C C . GLY B 1 158 ? 6.094 20.609 20.812 1 96.25 158 GLY B C 1
ATOM 4211 O O . GLY B 1 158 ? 4.887 20.812 20.969 1 96.25 158 GLY B O 1
ATOM 4212 N N . GLY B 1 159 ? 6.582 20.031 19.75 1 97.62 159 GLY B N 1
ATOM 4213 C CA . GLY B 1 159 ? 5.715 19.578 18.672 1 97.62 159 GLY B CA 1
ATOM 4214 C C . GLY B 1 159 ? 5.164 18.188 18.891 1 97.62 159 GLY B C 1
ATOM 4215 O O . GLY B 1 159 ? 5.859 17.312 19.406 1 97.62 159 GLY B O 1
ATOM 4216 N N . ALA B 1 160 ? 3.895 18 18.516 1 98.06 160 ALA B N 1
ATOM 4217 C CA . ALA B 1 160 ? 3.289 16.672 18.594 1 98.06 160 ALA B CA 1
ATOM 4218 C C . ALA B 1 160 ? 3.795 15.773 17.469 1 98.06 160 ALA B C 1
ATOM 4220 O O . ALA B 1 160 ? 4.344 16.25 16.469 1 98.06 160 ALA B O 1
ATOM 4221 N N . ARG B 1 161 ? 3.605 14.508 17.609 1 97.81 161 ARG B N 1
ATOM 4222 C CA . ARG B 1 161 ? 4.164 13.531 16.672 1 97.81 161 ARG B CA 1
ATOM 4223 C C . ARG B 1 161 ? 3.346 13.469 15.391 1 97.81 161 ARG B C 1
ATOM 4225 O O . ARG B 1 161 ? 2.131 13.273 15.43 1 97.81 161 ARG B O 1
ATOM 4232 N N . MET B 1 162 ? 4.055 13.664 14.336 1 98.31 162 MET B N 1
ATOM 4233 C CA . MET B 1 162 ? 3.48 13.469 13.008 1 98.31 162 MET B CA 1
ATOM 4234 C C . MET B 1 162 ? 4.57 13.172 11.984 1 98.31 162 MET B C 1
ATOM 4236 O O . MET B 1 162 ? 5.754 13.383 12.25 1 98.31 162 MET B O 1
ATOM 4240 N N . PHE B 1 163 ? 4.184 12.586 10.836 1 97.81 163 PHE B N 1
ATOM 4241 C CA . PHE B 1 163 ? 5.109 12.484 9.711 1 97.81 163 PHE B CA 1
ATOM 4242 C C . PHE B 1 163 ? 4.422 12.883 8.406 1 97.81 163 PHE B C 1
ATOM 4244 O O . PHE B 1 163 ? 3.197 12.781 8.297 1 97.81 163 PHE B O 1
ATOM 4251 N N . CYS B 1 164 ? 5.219 13.359 7.516 1 98 164 CYS B N 1
ATOM 4252 C CA . CYS B 1 164 ? 4.812 13.617 6.141 1 98 164 CYS B CA 1
ATOM 4253 C C . CYS B 1 164 ? 5.336 12.539 5.203 1 98 164 CYS B C 1
ATOM 4255 O O . CYS B 1 164 ? 6.531 12.234 5.207 1 98 164 CYS B O 1
ATOM 4257 N N . CYS B 1 165 ? 4.402 12.016 4.43 1 96.5 165 CYS B N 1
ATOM 4258 C CA . CYS B 1 165 ? 4.855 11.109 3.379 1 96.5 165 CYS B CA 1
ATOM 4259 C C . CYS B 1 165 ? 5.48 11.875 2.223 1 96.5 165 CYS B C 1
ATOM 4261 O O . CYS B 1 165 ? 4.965 12.922 1.82 1 96.5 165 CYS B O 1
ATOM 4263 N N . THR B 1 166 ? 6.609 11.398 1.759 1 94.75 166 THR B N 1
ATOM 4264 C CA . THR B 1 166 ? 7.273 11.914 0.57 1 94.75 166 THR B CA 1
ATOM 4265 C C . THR B 1 166 ? 7.793 10.773 -0.302 1 94.75 166 THR B C 1
ATOM 4267 O O . THR B 1 166 ? 7.777 9.617 0.112 1 94.75 166 THR B O 1
ATOM 4270 N N . THR B 1 167 ? 8.086 11.109 -1.535 1 89.88 167 THR B N 1
ATOM 4271 C CA . THR B 1 167 ? 8.703 10.156 -2.449 1 89.88 167 THR B CA 1
ATOM 4272 C C . THR B 1 167 ? 10.102 10.617 -2.846 1 89.88 167 THR B C 1
ATOM 4274 O O . THR B 1 167 ? 10.266 11.648 -3.504 1 89.88 167 THR B O 1
ATOM 4277 N N . ALA B 1 168 ? 11.094 9.852 -2.348 1 90.19 168 ALA B N 1
ATOM 4278 C CA . ALA B 1 168 ? 12.43 10.07 -2.896 1 90.19 168 ALA B CA 1
ATOM 4279 C C . ALA B 1 168 ? 12.531 9.523 -4.316 1 90.19 168 ALA B C 1
ATOM 4281 O O . ALA B 1 168 ? 12.828 8.344 -4.52 1 90.19 168 ALA B O 1
ATOM 4282 N N . GLN B 1 169 ? 12.32 10.414 -5.195 1 83.75 169 GLN B N 1
ATOM 4283 C CA . GLN B 1 169 ? 12.117 9.984 -6.574 1 83.75 169 GLN B CA 1
ATOM 4284 C C . GLN B 1 169 ? 13.406 9.414 -7.168 1 83.75 169 GLN B C 1
ATOM 4286 O O . GLN B 1 169 ? 13.359 8.484 -7.977 1 83.75 169 GLN B O 1
ATOM 4291 N N . ASN B 1 170 ? 14.547 9.922 -6.805 1 83.88 170 ASN B N 1
ATOM 4292 C CA . ASN B 1 170 ? 15.812 9.461 -7.371 1 83.88 170 ASN B CA 1
ATOM 4293 C C . ASN B 1 170 ? 16.25 8.133 -6.762 1 83.88 170 ASN B C 1
ATOM 4295 O O . ASN B 1 170 ? 17.234 7.543 -7.195 1 83.88 170 ASN B O 1
ATOM 4299 N N . ARG B 1 171 ? 15.484 7.676 -5.789 1 83.06 171 ARG B N 1
ATOM 4300 C CA . ARG B 1 171 ? 15.75 6.387 -5.156 1 83.06 171 ARG B CA 1
ATOM 4301 C C . ARG B 1 171 ? 14.539 5.465 -5.273 1 83.06 171 ARG B C 1
ATOM 4303 O O . ARG B 1 171 ? 14.617 4.285 -4.922 1 83.06 171 ARG B O 1
ATOM 4310 N N . ALA B 1 172 ? 13.469 5.969 -5.734 1 80.12 172 ALA B N 1
ATOM 4311 C CA . ALA B 1 172 ? 12.211 5.246 -5.883 1 80.12 172 ALA B CA 1
ATOM 4312 C C . ALA B 1 172 ? 11.781 4.613 -4.559 1 80.12 172 ALA B C 1
ATOM 4314 O O . ALA B 1 172 ? 11.484 3.42 -4.504 1 80.12 172 ALA B O 1
ATOM 4315 N N . GLU B 1 173 ? 11.812 5.492 -3.559 1 87.12 173 GLU B N 1
ATOM 4316 C CA . GLU B 1 173 ? 11.477 5.02 -2.217 1 87.12 173 GLU B CA 1
ATOM 4317 C C . GLU B 1 173 ? 10.609 6.035 -1.475 1 87.12 173 GLU B C 1
ATOM 4319 O O . GLU B 1 173 ? 10.68 7.234 -1.741 1 87.12 173 GLU B O 1
ATOM 4324 N N . SER B 1 174 ? 9.781 5.445 -0.556 1 90.19 174 SER B N 1
ATOM 4325 C CA . SER B 1 174 ? 9.07 6.32 0.363 1 90.19 174 SER B CA 1
ATOM 4326 C C . SER B 1 174 ? 9.992 6.855 1.453 1 90.19 174 SER B C 1
ATOM 4328 O O . SER B 1 174 ? 10.875 6.141 1.926 1 90.19 174 SER B O 1
ATOM 4330 N N . MET B 1 175 ? 9.82 8.07 1.798 1 92.56 175 MET B N 1
ATOM 4331 C CA . MET B 1 175 ? 10.516 8.648 2.943 1 92.56 175 MET B CA 1
ATOM 4332 C C . MET B 1 175 ? 9.547 9.414 3.842 1 92.56 175 MET B C 1
ATOM 4334 O O . MET B 1 175 ? 8.805 10.273 3.367 1 92.56 175 MET B O 1
ATOM 4338 N N . LEU B 1 176 ? 9.547 9.016 5.086 1 94.81 176 LEU B N 1
ATOM 4339 C CA . LEU B 1 176 ? 8.734 9.711 6.074 1 94.81 176 LEU B CA 1
ATOM 4340 C C . LEU B 1 176 ? 9.539 10.805 6.773 1 94.81 176 LEU B C 1
ATOM 4342 O O . LEU B 1 176 ? 10.586 10.531 7.363 1 94.81 176 LEU B O 1
ATOM 4346 N N . MET B 1 177 ? 9.086 12.039 6.613 1 96.38 177 MET B N 1
ATOM 4347 C CA . MET B 1 177 ? 9.688 13.141 7.363 1 96.38 177 MET B CA 1
ATOM 4348 C C . MET B 1 177 ? 8.953 13.367 8.68 1 96.38 177 MET B C 1
ATOM 4350 O O . MET B 1 177 ? 7.801 13.789 8.688 1 96.38 177 MET B O 1
ATOM 4354 N N . ARG B 1 178 ? 9.641 13.125 9.75 1 95.81 178 ARG B N 1
ATOM 4355 C CA . ARG B 1 178 ? 9.031 13.055 11.07 1 95.81 178 ARG B CA 1
ATOM 4356 C C . ARG B 1 178 ? 9.289 14.328 11.867 1 95.81 178 ARG B C 1
ATOM 4358 O O . ARG B 1 178 ? 10.359 14.93 11.766 1 95.81 178 ARG B O 1
ATOM 4365 N N . SER B 1 179 ? 8.289 14.711 12.75 1 96.75 179 SER B N 1
ATOM 4366 C CA . SER B 1 179 ? 8.445 15.836 13.664 1 96.75 179 SER B CA 1
ATOM 4367 C C . SER B 1 179 ? 9.141 15.406 14.953 1 96.75 179 SER B C 1
ATOM 4369 O O . SER B 1 179 ? 9.234 16.188 15.906 1 96.75 179 SER B O 1
ATOM 4371 N N . TYR B 1 180 ? 9.578 14.203 15.039 1 93.88 180 TYR B N 1
ATOM 4372 C CA . TYR B 1 180 ? 10.195 13.617 16.219 1 93.88 180 TYR B CA 1
ATOM 4373 C C . TYR B 1 180 ? 11.359 12.711 15.828 1 93.88 180 TYR B C 1
ATOM 4375 O O . TYR B 1 180 ? 11.508 12.352 14.664 1 93.88 180 TYR B O 1
ATOM 4383 N N . LYS B 1 181 ? 12.148 12.461 16.797 1 87.44 181 LYS B N 1
ATOM 4384 C CA . LYS B 1 181 ? 13.305 11.594 16.547 1 87.44 181 LYS B CA 1
ATOM 4385 C C . LYS B 1 181 ? 12.883 10.133 16.484 1 87.44 181 LYS B C 1
ATOM 4387 O O . LYS B 1 181 ? 12.133 9.656 17.344 1 87.44 181 LYS B O 1
ATOM 4392 N N . ASP B 1 182 ? 13.211 9.516 15.352 1 78.81 182 ASP B N 1
ATOM 4393 C CA . ASP B 1 182 ? 13.039 8.07 15.18 1 78.81 182 ASP B CA 1
ATOM 4394 C C . ASP B 1 182 ? 14.289 7.316 15.617 1 78.81 182 ASP B C 1
ATOM 4396 O O . ASP B 1 182 ? 15.367 7.523 15.062 1 78.81 182 ASP B O 1
ATOM 4400 N N . SER B 1 183 ? 14.164 6.449 16.547 1 75 183 SER B N 1
ATOM 4401 C CA . SER B 1 183 ? 15.32 5.734 17.078 1 75 183 SER B CA 1
ATOM 4402 C C . SER B 1 183 ? 15.438 4.34 16.469 1 75 183 SER B C 1
ATOM 4404 O O . SER B 1 183 ? 16.266 3.535 16.906 1 75 183 SER B O 1
ATOM 4406 N N . THR B 1 184 ? 14.617 4.113 15.547 1 75.06 184 THR B N 1
ATOM 4407 C CA . THR B 1 184 ? 14.656 2.793 14.922 1 75.06 184 THR B CA 1
ATOM 4408 C C . THR B 1 184 ? 15.898 2.643 14.047 1 75.06 184 THR B C 1
ATOM 4410 O O . THR B 1 184 ? 16.297 3.582 13.359 1 75.06 184 THR B O 1
ATOM 4413 N N . ILE B 1 185 ? 16.531 1.489 14.078 1 68.19 185 ILE B N 1
ATOM 4414 C CA . ILE B 1 185 ? 17.688 1.17 13.242 1 68.19 185 ILE B CA 1
ATOM 4415 C C . ILE B 1 185 ? 17.219 0.434 11.984 1 68.19 185 ILE B C 1
ATOM 4417 O O . ILE B 1 185 ? 16.797 -0.722 12.062 1 68.19 185 ILE B O 1
ATOM 4421 N N . TYR B 1 186 ? 17.344 1.122 10.961 1 72.94 186 TYR B N 1
ATOM 4422 C CA . TYR B 1 186 ? 16.891 0.557 9.695 1 72.94 186 TYR B CA 1
ATOM 4423 C C . TYR B 1 186 ? 18.031 -0.111 8.945 1 72.94 186 TYR B C 1
ATOM 4425 O O . TYR B 1 186 ? 19.203 0.122 9.258 1 72.94 186 TYR B O 1
ATOM 4433 N N . SER B 1 187 ? 17.594 -1.025 8.031 1 70.56 187 SER B N 1
ATOM 4434 C CA . SER B 1 187 ? 18.578 -1.575 7.102 1 70.56 187 SER B CA 1
ATOM 4435 C C . SER B 1 187 ? 19.219 -0.476 6.27 1 70.56 187 SER B C 1
ATOM 4437 O O . SER B 1 187 ? 18.609 0.562 6.016 1 70.56 187 SER B O 1
ATOM 4439 N N . LYS B 1 188 ? 20.438 -0.744 5.914 1 72.12 188 LYS B N 1
ATOM 4440 C CA . LYS B 1 188 ? 21.188 0.236 5.137 1 72.12 188 LYS B CA 1
ATOM 4441 C C . LYS B 1 188 ? 20.531 0.482 3.781 1 72.12 188 LYS B C 1
ATOM 4443 O O . LYS B 1 188 ? 20.094 -0.459 3.119 1 72.12 188 LYS B O 1
ATOM 4448 N N . SER B 1 189 ? 20.266 1.774 3.52 1 77.19 189 SER B N 1
ATOM 4449 C CA . SER B 1 189 ? 19.812 2.277 2.225 1 77.19 189 SER B CA 1
ATOM 4450 C C . SER B 1 189 ? 20.25 3.723 2.012 1 77.19 189 SER B C 1
ATOM 4452 O O . SER B 1 189 ? 20.609 4.414 2.965 1 77.19 189 SER B O 1
ATOM 4454 N N . LYS B 1 190 ? 20.219 4.109 0.711 1 78.31 190 LYS B N 1
ATOM 4455 C CA . LYS B 1 190 ? 20.641 5.477 0.409 1 78.31 190 LYS B CA 1
ATOM 4456 C C . LYS B 1 190 ? 19.734 6.492 1.106 1 78.31 190 LYS B C 1
ATOM 4458 O O . LYS B 1 190 ? 20.203 7.531 1.573 1 78.31 190 LYS B O 1
ATOM 4463 N N . VAL B 1 191 ? 18.5 6.18 1.237 1 82.75 191 VAL B N 1
ATOM 4464 C CA . VAL B 1 191 ? 17.547 7.082 1.872 1 82.75 191 VAL B CA 1
ATOM 4465 C C . VAL B 1 191 ? 17.797 7.129 3.377 1 82.75 191 VAL B C 1
ATOM 4467 O O . VAL B 1 191 ? 17.891 8.203 3.967 1 82.75 191 VAL B O 1
ATOM 4470 N N . ASN B 1 192 ? 17.953 5.98 3.955 1 80.5 192 ASN B N 1
ATOM 4471 C CA . ASN B 1 192 ? 18.234 5.926 5.391 1 80.5 192 ASN B CA 1
ATOM 4472 C C . ASN B 1 192 ? 19.547 6.602 5.734 1 80.5 192 ASN B C 1
ATOM 4474 O O . ASN B 1 192 ? 19.656 7.293 6.75 1 80.5 192 ASN B O 1
ATOM 4478 N N . ASP B 1 193 ? 20.469 6.426 4.863 1 83.75 193 ASP B N 1
ATOM 4479 C CA . ASP B 1 193 ? 21.781 7.043 5.07 1 83.75 193 ASP B CA 1
ATOM 4480 C C . ASP B 1 193 ? 21.688 8.57 5.004 1 83.75 193 ASP B C 1
ATOM 4482 O O . ASP B 1 193 ? 22.297 9.273 5.805 1 83.75 193 ASP B O 1
ATOM 4486 N N . ALA B 1 194 ? 20.938 8.992 4.066 1 86.25 194 ALA B N 1
ATOM 4487 C CA . ALA B 1 194 ? 20.75 10.43 3.916 1 86.25 194 ALA B CA 1
ATOM 4488 C C . ALA B 1 194 ? 20.078 11.031 5.148 1 86.25 194 ALA B C 1
ATOM 4490 O O . ALA B 1 194 ? 20.438 12.125 5.59 1 86.25 194 ALA B O 1
ATOM 4491 N N . LEU B 1 195 ? 19.172 10.344 5.719 1 83.88 195 LEU B N 1
ATOM 4492 C CA . LEU B 1 195 ? 18.453 10.836 6.887 1 83.88 195 LEU B CA 1
ATOM 4493 C C . LEU B 1 195 ? 19.344 10.844 8.117 1 83.88 195 LEU B C 1
ATOM 4495 O O . LEU B 1 195 ? 19.25 11.742 8.953 1 83.88 195 LEU B O 1
ATOM 4499 N N . LEU B 1 196 ? 20.141 9.828 8.227 1 81.44 196 LEU B N 1
ATOM 4500 C CA . LEU B 1 196 ? 21.078 9.773 9.336 1 81.44 196 LEU B CA 1
ATOM 4501 C C . LEU B 1 196 ? 22.078 10.914 9.25 1 81.44 196 LEU B C 1
ATOM 4503 O O . LEU B 1 196 ? 22.438 11.508 10.273 1 81.44 196 LEU B O 1
ATOM 4507 N N . LYS B 1 197 ? 22.422 11.234 8.055 1 85.31 197 LYS B N 1
ATOM 4508 C CA . LYS B 1 197 ? 23.469 12.242 7.832 1 85.31 197 LYS B CA 1
ATOM 4509 C C . LYS B 1 197 ? 22.891 13.648 7.914 1 85.31 197 LYS B C 1
ATOM 4511 O O . LYS B 1 197 ? 23.547 14.562 8.438 1 85.31 197 LYS B O 1
ATOM 4516 N N . HIS B 1 198 ? 21.641 13.781 7.395 1 88.5 198 HIS B N 1
ATOM 4517 C CA . HIS B 1 198 ? 21.156 15.141 7.176 1 88.5 198 HIS B CA 1
ATOM 4518 C C . HIS B 1 198 ? 19.812 15.367 7.871 1 88.5 198 HIS B C 1
ATOM 4520 O O . HIS B 1 198 ? 19.219 16.438 7.734 1 88.5 198 HIS B O 1
ATOM 4526 N N . GLY B 1 199 ? 19.328 14.469 8.625 1 85.75 199 GLY B N 1
ATOM 4527 C CA . GLY B 1 199 ? 18 14.531 9.203 1 85.75 199 GLY B CA 1
ATOM 4528 C C . GLY B 1 199 ? 17.75 15.789 10.008 1 85.75 199 GLY B C 1
ATOM 4529 O O . GLY B 1 199 ? 16.625 16.297 10.055 1 85.75 199 GLY B O 1
ATOM 4530 N N . ASP B 1 200 ? 18.75 16.312 10.594 1 84.62 200 ASP B N 1
ATOM 4531 C CA . ASP B 1 200 ? 18.641 17.516 11.422 1 84.62 200 ASP B CA 1
ATOM 4532 C C . ASP B 1 200 ? 18.375 18.75 10.57 1 84.62 200 ASP B C 1
ATOM 4534 O O . ASP B 1 200 ? 17.984 19.797 11.094 1 84.62 200 ASP B O 1
ATOM 4538 N N . LYS B 1 201 ? 18.562 18.625 9.32 1 90.75 201 LYS B N 1
ATOM 4539 C CA . LYS B 1 201 ? 18.406 19.766 8.414 1 90.75 201 LYS B CA 1
ATOM 4540 C C . LYS B 1 201 ? 16.984 19.828 7.855 1 90.75 201 LYS B C 1
ATOM 4542 O O . LYS B 1 201 ? 16.641 20.766 7.137 1 90.75 201 LYS B O 1
ATOM 4547 N N . LEU B 1 202 ? 16.188 18.891 8.234 1 94.94 202 LEU B N 1
ATOM 4548 C CA . LEU B 1 202 ? 14.805 18.938 7.766 1 94.94 202 LEU B CA 1
ATOM 4549 C C . LEU B 1 202 ? 14.039 20.078 8.438 1 94.94 202 LEU B C 1
ATOM 4551 O O . LEU B 1 202 ? 13.914 20.109 9.664 1 94.94 202 LEU B O 1
ATOM 4555 N N . THR B 1 203 ? 13.594 21 7.625 1 97.31 203 THR B N 1
ATOM 4556 C CA . THR B 1 203 ? 12.812 22.125 8.125 1 97.31 203 THR B CA 1
ATOM 4557 C C . THR B 1 203 ? 11.328 21.938 7.816 1 97.31 203 THR B C 1
ATOM 4559 O O . THR B 1 203 ? 10.961 21.062 7.043 1 97.31 203 THR B O 1
ATOM 4562 N N . ILE B 1 204 ? 10.547 22.766 8.406 1 98.12 204 ILE B N 1
ATOM 4563 C CA . ILE B 1 204 ? 9.109 22.766 8.141 1 98.12 204 ILE B CA 1
ATOM 4564 C C . ILE B 1 204 ? 8.852 23.031 6.664 1 98.12 204 ILE B C 1
ATOM 4566 O O . ILE B 1 204 ? 8.031 22.375 6.035 1 98.12 204 ILE B O 1
ATOM 4570 N N . SER B 1 205 ? 9.594 23.922 6.086 1 96.56 205 SER B N 1
ATOM 4571 C CA . SER B 1 205 ? 9.445 24.281 4.68 1 96.56 205 SER B CA 1
ATOM 4572 C C . SER B 1 205 ? 9.797 23.109 3.768 1 96.56 205 SER B C 1
ATOM 4574 O O . SER B 1 205 ? 9.062 22.812 2.824 1 96.56 205 SER B O 1
ATOM 4576 N N . ILE B 1 206 ? 10.891 22.484 4.023 1 95.62 206 ILE B N 1
ATOM 4577 C CA . ILE B 1 206 ? 11.32 21.344 3.203 1 95.62 206 ILE B CA 1
ATOM 4578 C C . ILE B 1 206 ? 10.266 20.25 3.264 1 95.62 206 ILE B C 1
ATOM 4580 O O . ILE B 1 206 ? 9.883 19.688 2.232 1 95.62 206 ILE B O 1
ATOM 4584 N N . ALA B 1 207 ? 9.781 19.938 4.434 1 97.25 207 ALA B N 1
ATOM 4585 C CA . ALA B 1 207 ? 8.797 18.875 4.605 1 97.25 207 ALA B CA 1
ATOM 4586 C C . ALA B 1 207 ? 7.496 19.203 3.871 1 97.25 207 ALA B C 1
ATOM 4588 O O . ALA B 1 207 ? 6.949 18.359 3.156 1 97.25 207 ALA B O 1
ATOM 4589 N N . ALA B 1 208 ? 7.016 20.422 4.039 1 96.62 208 ALA B N 1
ATOM 4590 C CA . ALA B 1 208 ? 5.762 20.844 3.414 1 96.62 208 ALA B CA 1
ATOM 4591 C C . ALA B 1 208 ? 5.879 20.828 1.893 1 96.62 208 ALA B C 1
ATOM 4593 O O . ALA B 1 208 ? 4.98 20.344 1.2 1 96.62 208 ALA B O 1
ATOM 4594 N N . ARG B 1 209 ? 6.961 21.328 1.397 1 94.31 209 ARG B N 1
ATOM 4595 C CA . ARG B 1 209 ? 7.176 21.375 -0.045 1 94.31 209 ARG B CA 1
ATOM 4596 C C . ARG B 1 209 ? 7.375 19.969 -0.617 1 94.31 209 ARG B C 1
ATOM 4598 O O . ARG B 1 209 ? 6.844 19.656 -1.681 1 94.31 209 ARG B O 1
ATOM 4605 N N . ALA B 1 210 ? 8.109 19.188 0.089 1 94.81 210 ALA B N 1
ATOM 4606 C CA . ALA B 1 210 ? 8.414 17.844 -0.399 1 94.81 210 ALA B CA 1
ATOM 4607 C C . ALA B 1 210 ? 7.164 16.969 -0.438 1 94.81 210 ALA B C 1
ATOM 4609 O O . ALA B 1 210 ? 6.902 16.297 -1.433 1 94.81 210 ALA B O 1
ATOM 4610 N N . THR B 1 211 ? 6.379 16.984 0.603 1 96.19 211 THR B N 1
ATOM 4611 C CA . THR B 1 211 ? 5.199 16.125 0.68 1 96.19 211 THR B CA 1
ATOM 4612 C C . THR B 1 211 ? 4.172 16.531 -0.375 1 96.19 211 THR B C 1
ATOM 4614 O O . THR B 1 211 ? 3.303 15.734 -0.737 1 96.19 211 THR B O 1
ATOM 4617 N N . SER B 1 212 ? 4.258 17.766 -0.916 1 91.94 212 SER B N 1
ATOM 4618 C CA . SER B 1 212 ? 3.238 18.266 -1.833 1 91.94 212 SER B CA 1
ATOM 4619 C C . SER B 1 212 ? 3.822 18.531 -3.217 1 91.94 212 SER B C 1
ATOM 4621 O O . SER B 1 212 ? 3.184 19.172 -4.051 1 91.94 212 SER B O 1
ATOM 4623 N N . ALA B 1 213 ? 5.035 18.062 -3.479 1 88.81 213 ALA B N 1
ATOM 4624 C CA . ALA B 1 213 ? 5.707 18.297 -4.75 1 88.81 213 ALA B CA 1
ATOM 4625 C C . ALA B 1 213 ? 5.109 17.438 -5.859 1 88.81 213 ALA B C 1
ATOM 4627 O O . ALA B 1 213 ? 5.801 16.609 -6.457 1 88.81 213 ALA B O 1
ATOM 4628 N N . ALA B 1 214 ? 3.865 17.641 -6.117 1 78.19 214 ALA B N 1
ATOM 4629 C CA . ALA B 1 214 ? 3.18 16.891 -7.16 1 78.19 214 ALA B CA 1
ATOM 4630 C C . ALA B 1 214 ? 3.691 17.281 -8.547 1 78.19 214 ALA B C 1
ATOM 4632 O O . ALA B 1 214 ? 3.766 18.469 -8.875 1 78.19 214 ALA B O 1
ATOM 4633 N N . PRO B 1 215 ? 3.934 16.25 -9.266 1 72 215 PRO B N 1
ATOM 4634 C CA . PRO B 1 215 ? 4.414 16.562 -10.617 1 72 215 PRO B CA 1
ATOM 4635 C C . PRO B 1 215 ? 3.443 17.438 -11.406 1 72 215 PRO B C 1
ATOM 4637 O O . PRO B 1 215 ? 2.227 17.266 -11.297 1 72 215 PRO B O 1
ATOM 4640 N N . THR B 1 216 ? 3.885 18.312 -12.133 1 66.31 216 THR B N 1
ATOM 4641 C CA . THR B 1 216 ? 3.176 19.25 -12.992 1 66.31 216 THR B CA 1
ATOM 4642 C C . THR B 1 216 ? 2.609 20.406 -12.172 1 66.31 216 THR B C 1
ATOM 4644 O O . THR B 1 216 ? 2.254 21.453 -12.719 1 66.31 216 THR B O 1
ATOM 4647 N N . PHE B 1 217 ? 2.451 20.234 -10.789 1 69.31 217 PHE B N 1
ATOM 4648 C CA . PHE B 1 217 ? 1.912 21.297 -9.961 1 69.31 217 PHE B CA 1
ATOM 4649 C C . PHE B 1 217 ? 3.035 22.078 -9.289 1 69.31 217 PHE B C 1
ATOM 4651 O O . PHE B 1 217 ? 3.072 23.312 -9.367 1 69.31 217 PHE B O 1
ATOM 4658 N N . PHE B 1 218 ? 3.879 21.344 -8.68 1 76.75 218 PHE B N 1
ATOM 4659 C CA . PHE B 1 218 ? 4.941 21.969 -7.906 1 76.75 218 PHE B CA 1
ATOM 4660 C C . PHE B 1 218 ? 6.297 21.359 -8.25 1 76.75 218 PHE B C 1
ATOM 4662 O O . PHE B 1 218 ? 6.379 20.188 -8.617 1 76.75 218 PHE B O 1
ATOM 4669 N N . PRO B 1 219 ? 7.32 22.188 -8.102 1 80.88 219 PRO B N 1
ATOM 4670 C CA . PRO B 1 219 ? 8.656 21.672 -8.422 1 80.88 219 PRO B CA 1
ATOM 4671 C C . PRO B 1 219 ? 9.125 20.609 -7.438 1 80.88 219 PRO B C 1
ATOM 4673 O O . PRO B 1 219 ? 8.688 20.578 -6.285 1 80.88 219 PRO B O 1
ATOM 4676 N N . GLU B 1 220 ? 9.992 19.812 -7.941 1 86.19 220 GLU B N 1
ATOM 4677 C CA . GLU B 1 220 ? 10.656 18.844 -7.074 1 86.19 220 GLU B CA 1
ATOM 4678 C C . GLU B 1 220 ? 11.477 19.547 -5.992 1 86.19 220 GLU B C 1
ATOM 4680 O O . GLU B 1 220 ? 11.859 20.719 -6.156 1 86.19 220 GLU B O 1
ATOM 4685 N N . VAL B 1 221 ? 11.742 18.844 -4.898 1 90.69 221 VAL B N 1
ATOM 4686 C CA . VAL B 1 221 ? 12.484 19.406 -3.77 1 90.69 221 VAL B CA 1
ATOM 4687 C C . VAL B 1 221 ? 13.781 18.609 -3.568 1 90.69 221 VAL B C 1
ATOM 4689 O O . VAL B 1 221 ? 13.75 17.391 -3.451 1 90.69 221 VAL B O 1
ATOM 4692 N N . LYS B 1 222 ? 14.844 19.297 -3.539 1 92.25 222 LYS B N 1
ATOM 4693 C CA . LYS B 1 222 ? 16.156 18.672 -3.322 1 92.25 222 LYS B CA 1
ATOM 4694 C C . LYS B 1 222 ? 16.547 18.719 -1.85 1 92.25 222 LYS B C 1
ATOM 4696 O O . LYS B 1 222 ? 16.266 19.703 -1.156 1 92.25 222 LYS B O 1
ATOM 4701 N N . PHE B 1 223 ? 17.141 17.656 -1.359 1 92.38 223 PHE B N 1
ATOM 4702 C CA . PHE B 1 223 ? 17.562 17.594 0.034 1 92.38 223 PHE B CA 1
ATOM 4703 C C . PHE B 1 223 ? 18.891 16.859 0.165 1 92.38 223 PHE B C 1
ATOM 4705 O O . PHE B 1 223 ? 19.031 15.727 -0.31 1 92.38 223 PHE B O 1
ATOM 4712 N N . PRO B 1 224 ? 20.016 17.438 0.854 1 91.06 224 PRO B N 1
ATOM 4713 C CA . PRO B 1 224 ? 20.078 18.859 1.204 1 91.06 224 PRO B CA 1
ATOM 4714 C C . PRO B 1 224 ? 20.047 19.781 -0.02 1 91.06 224 PRO B C 1
ATOM 4716 O O . PRO B 1 224 ? 20.281 19.312 -1.141 1 91.06 224 PRO B O 1
ATOM 4719 N N . GLU B 1 225 ? 19.594 20.984 0.206 1 85.81 225 GLU B N 1
ATOM 4720 C CA . GLU B 1 225 ? 19.344 21.891 -0.913 1 85.81 225 GLU B CA 1
ATOM 4721 C C . GLU B 1 225 ? 20.625 22.266 -1.634 1 85.81 225 GLU B C 1
ATOM 4723 O O . GLU B 1 225 ? 20.625 22.484 -2.846 1 85.81 225 GLU B O 1
ATOM 4728 N N . ASP B 1 226 ? 21.812 22.297 -1.037 1 85.62 226 ASP B N 1
ATOM 4729 C CA . ASP B 1 226 ? 23.078 22.703 -1.636 1 85.62 226 ASP B CA 1
ATOM 4730 C C . ASP B 1 226 ? 23.719 21.562 -2.416 1 85.62 226 ASP B C 1
ATOM 4732 O O . ASP B 1 226 ? 24.156 21.75 -3.557 1 85.62 226 ASP B O 1
ATOM 4736 N N . LYS B 1 227 ? 23.859 20.344 -1.869 1 88.06 227 LYS B N 1
ATOM 4737 C CA . LYS B 1 227 ? 24.375 19.109 -2.463 1 88.06 227 LYS B CA 1
ATOM 4738 C C . LYS B 1 227 ? 23.406 17.953 -2.248 1 88.06 227 LYS B C 1
ATOM 4740 O O . LYS B 1 227 ? 23.609 17.141 -1.346 1 88.06 227 LYS B O 1
ATOM 4745 N N . PRO B 1 228 ? 22.531 17.875 -3.129 1 89.25 228 PRO B N 1
ATOM 4746 C CA . PRO B 1 228 ? 21.391 17 -2.834 1 89.25 228 PRO B CA 1
ATOM 4747 C C . PRO B 1 228 ? 21.734 15.516 -2.936 1 89.25 228 PRO B C 1
ATOM 4749 O O . PRO B 1 228 ? 22.359 15.086 -3.914 1 89.25 228 PRO B O 1
ATOM 4752 N N . ASP B 1 229 ? 21.359 14.766 -1.927 1 90.19 229 ASP B N 1
ATOM 4753 C CA . ASP B 1 229 ? 21.375 13.305 -1.929 1 90.19 229 ASP B CA 1
ATOM 4754 C C . ASP B 1 229 ? 20.031 12.75 -2.396 1 90.19 229 ASP B C 1
ATOM 4756 O O . ASP B 1 229 ? 19.969 11.656 -2.967 1 90.19 229 ASP B O 1
ATOM 4760 N N . LEU B 1 230 ? 19.047 13.539 -2.078 1 92.56 230 LEU B N 1
ATOM 4761 C CA . LEU B 1 230 ? 17.672 13.102 -2.363 1 92.56 230 LEU B CA 1
ATOM 4762 C C . LEU B 1 230 ? 16.906 14.188 -3.109 1 92.56 230 LEU B C 1
ATOM 4764 O O . LEU B 1 230 ? 17.156 15.375 -2.922 1 92.56 230 LEU B O 1
ATOM 4768 N N . VAL B 1 231 ? 16.062 13.766 -4.008 1 91.12 231 VAL B N 1
ATOM 4769 C CA . VAL B 1 231 ? 15.109 14.609 -4.719 1 91.12 231 VAL B CA 1
ATOM 4770 C C . VAL B 1 231 ? 13.695 14.094 -4.484 1 91.12 231 VAL B C 1
ATOM 4772 O O . VAL B 1 231 ? 13.406 12.914 -4.719 1 91.12 231 VAL B O 1
ATOM 4775 N N . PHE B 1 232 ? 12.82 15.016 -4.02 1 90.69 232 PHE B N 1
ATOM 4776 C CA . PHE B 1 232 ? 11.523 14.555 -3.541 1 90.69 232 PHE B CA 1
ATOM 4777 C C . PHE B 1 232 ? 10.414 14.984 -4.496 1 90.69 232 PHE B C 1
ATOM 4779 O O . PHE B 1 232 ? 10.445 16.094 -5.031 1 90.69 232 PHE B O 1
ATOM 4786 N N . TRP B 1 233 ? 9.516 14.031 -4.738 1 88.69 233 TRP B N 1
ATOM 4787 C CA . TRP B 1 233 ? 8.18 14.281 -5.27 1 88.69 233 TRP B CA 1
ATOM 4788 C C . TRP B 1 233 ? 7.113 14.055 -4.203 1 88.69 233 TRP B C 1
ATOM 4790 O O . TRP B 1 233 ? 7.41 13.562 -3.113 1 88.69 233 TRP B O 1
ATOM 4800 N N . ASP B 1 234 ? 5.926 14.477 -4.523 1 89.75 234 ASP B N 1
ATOM 4801 C CA . ASP B 1 234 ? 4.781 14.32 -3.635 1 89.75 234 ASP B CA 1
ATOM 4802 C C . ASP B 1 234 ? 4.684 12.883 -3.119 1 89.75 234 ASP B C 1
ATOM 4804 O O . ASP B 1 234 ? 4.891 11.93 -3.873 1 89.75 234 ASP B O 1
ATOM 4808 N N . GLY B 1 235 ? 4.359 12.766 -1.813 1 90.88 235 GLY B N 1
ATOM 4809 C CA . GLY B 1 235 ? 4.211 11.453 -1.198 1 90.88 235 GLY B CA 1
ATOM 4810 C C . GLY B 1 235 ? 3.068 10.648 -1.783 1 90.88 235 GLY B C 1
ATOM 4811 O O . GLY B 1 235 ? 3.006 9.43 -1.602 1 90.88 235 GLY B O 1
ATOM 4812 N N . GLY B 1 236 ? 2.16 11.242 -2.418 1 88.69 236 GLY B N 1
ATOM 4813 C CA . GLY B 1 236 ? 0.958 10.609 -2.938 1 88.69 236 GLY B CA 1
ATOM 4814 C C . GLY B 1 236 ? 1.241 9.609 -4.043 1 88.69 236 GLY B C 1
ATOM 4815 O O . GLY B 1 236 ? 0.39 8.781 -4.367 1 88.69 236 GLY B O 1
ATOM 4816 N N . LEU B 1 237 ? 2.412 9.68 -4.602 1 82.81 237 LEU B N 1
ATOM 4817 C CA . LEU B 1 237 ? 2.764 8.742 -5.664 1 82.81 237 LEU B CA 1
ATOM 4818 C C . LEU B 1 237 ? 2.863 7.316 -5.121 1 82.81 237 LEU B C 1
ATOM 4820 O O . LEU B 1 237 ? 2.609 6.352 -5.844 1 82.81 237 LEU B O 1
ATOM 4824 N N . LEU B 1 238 ? 3.184 7.242 -3.818 1 84.12 238 LEU B N 1
ATOM 4825 C CA . LEU B 1 238 ? 3.352 5.918 -3.225 1 84.12 238 LEU B CA 1
ATOM 4826 C C . LEU B 1 238 ? 2.361 5.707 -2.084 1 84.12 238 LEU B C 1
ATOM 4828 O O . LEU B 1 238 ? 1.949 4.574 -1.817 1 84.12 238 LEU B O 1
ATOM 4832 N N . ASN B 1 239 ? 2.047 6.805 -1.438 1 90.38 239 ASN B N 1
ATOM 4833 C CA . ASN B 1 239 ? 1.246 6.719 -0.222 1 90.38 239 ASN B CA 1
ATOM 4834 C C . ASN B 1 239 ? 0.244 7.863 -0.127 1 90.38 239 ASN B C 1
ATOM 4836 O O . ASN B 1 239 ? 0.256 8.625 0.842 1 90.38 239 ASN B O 1
ATOM 4840 N N . ASN B 1 240 ? -0.705 7.867 -1.05 1 90.94 240 ASN B N 1
ATOM 4841 C CA . ASN B 1 240 ? -1.673 8.961 -1.022 1 90.94 240 ASN B CA 1
ATOM 4842 C C . ASN B 1 240 ? -2.6 8.852 0.186 1 90.94 240 ASN B C 1
ATOM 4844 O O . ASN B 1 240 ? -3.096 9.867 0.682 1 90.94 240 ASN B O 1
ATOM 4848 N N . ASN B 1 241 ? -2.99 7.676 0.516 1 94.69 241 ASN B N 1
ATOM 4849 C CA . ASN B 1 241 ? -3.502 7.316 1.834 1 94.69 241 ASN B CA 1
ATOM 4850 C C . ASN B 1 241 ? -2.398 6.758 2.729 1 94.69 241 ASN B C 1
ATOM 4852 O O . ASN B 1 241 ? -1.89 5.664 2.484 1 94.69 241 ASN B O 1
ATOM 4856 N N . PRO B 1 242 ? -2.008 7.559 3.764 1 96.44 242 PRO B N 1
ATOM 4857 C CA . PRO B 1 242 ? -0.827 7.168 4.539 1 96.44 242 PRO B CA 1
ATOM 4858 C C . PRO B 1 242 ? -1.133 6.086 5.57 1 96.44 242 PRO B C 1
ATOM 4860 O O . PRO B 1 242 ? -0.324 5.84 6.469 1 96.44 242 PRO B O 1
ATOM 4863 N N . ILE B 1 243 ? -2.225 5.336 5.492 1 96.5 243 ILE B N 1
ATOM 4864 C CA . ILE B 1 243 ? -2.752 4.496 6.562 1 96.5 243 ILE B CA 1
ATOM 4865 C C . ILE B 1 243 ? -1.772 3.361 6.859 1 96.5 243 ILE B C 1
ATOM 4867 O O . ILE B 1 243 ? -1.551 3.012 8.023 1 96.5 243 ILE B O 1
ATOM 4871 N N . ASP B 1 244 ? -1.167 2.756 5.848 1 93.94 244 ASP B N 1
ATOM 4872 C CA . ASP B 1 244 ? -0.213 1.68 6.102 1 93.94 244 ASP B CA 1
ATOM 4873 C C . ASP B 1 244 ? 1.04 2.207 6.793 1 93.94 244 ASP B C 1
ATOM 4875 O O . ASP B 1 244 ? 1.536 1.595 7.742 1 93.94 244 ASP B O 1
ATOM 4879 N N . GLN B 1 245 ? 1.534 3.352 6.266 1 95.31 245 GLN B N 1
ATOM 4880 C CA . GLN B 1 245 ? 2.701 3.959 6.898 1 95.31 245 GLN B CA 1
ATOM 4881 C C . GLN B 1 245 ? 2.41 4.324 8.352 1 95.31 245 GLN B C 1
ATOM 4883 O O . GLN B 1 245 ? 3.268 4.16 9.219 1 95.31 245 GLN B O 1
ATOM 4888 N N . LEU B 1 246 ? 1.216 4.816 8.562 1 97.69 246 LEU B N 1
ATOM 4889 C CA . LEU B 1 246 ? 0.803 5.176 9.914 1 97.69 246 LEU B CA 1
ATOM 4890 C C . LEU B 1 246 ? 0.749 3.943 10.812 1 97.69 246 LEU B C 1
ATOM 4892 O O . LEU B 1 246 ? 1.235 3.975 11.945 1 97.69 246 LEU B O 1
ATOM 4896 N N . TRP B 1 247 ? 0.18 2.898 10.266 1 96.5 247 TRP B N 1
ATOM 4897 C CA . TRP B 1 247 ? 0.071 1.66 11.031 1 96.5 247 TRP B CA 1
ATOM 4898 C C . TRP B 1 247 ? 1.45 1.085 11.336 1 96.5 247 TRP B C 1
ATOM 4900 O O . TRP B 1 247 ? 1.695 0.598 12.438 1 96.5 247 TRP B O 1
ATOM 4910 N N . TYR B 1 248 ? 2.379 1.162 10.406 1 93.38 248 TYR B N 1
ATOM 4911 C CA . TYR B 1 248 ? 3.742 0.681 10.602 1 93.38 248 TYR B CA 1
ATOM 4912 C C . TYR B 1 248 ? 4.477 1.529 11.633 1 93.38 248 TYR B C 1
ATOM 4914 O O . TYR B 1 248 ? 5.23 1.005 12.453 1 93.38 248 TYR B O 1
ATOM 4922 N N . THR B 1 249 ? 4.254 2.812 11.625 1 94.62 249 THR B N 1
ATOM 4923 C CA . THR B 1 249 ? 4.996 3.768 12.445 1 94.62 249 THR B CA 1
ATOM 4924 C C . THR B 1 249 ? 4.465 3.789 13.875 1 94.62 249 THR B C 1
ATOM 4926 O O . THR B 1 249 ? 5.117 4.32 14.773 1 94.62 249 THR B O 1
ATOM 4929 N N . ARG B 1 250 ? 3.322 3.092 14.109 1 95.44 250 ARG B N 1
ATOM 4930 C CA . ARG B 1 250 ? 2.754 3.084 15.453 1 95.44 250 ARG B CA 1
ATOM 4931 C C . ARG B 1 250 ? 3.736 2.49 16.453 1 95.44 250 ARG B C 1
ATOM 4933 O O . ARG B 1 250 ? 3.709 2.84 17.641 1 95.44 250 ARG B O 1
ATOM 4940 N N . PHE B 1 251 ? 4.637 1.72 15.969 1 93.75 251 PHE B N 1
ATOM 4941 C CA . PHE B 1 251 ? 5.605 1.063 16.844 1 93.75 251 PHE B CA 1
ATOM 4942 C C . PHE B 1 251 ? 6.594 2.074 17.406 1 93.75 251 PHE B C 1
ATOM 4944 O O . PHE B 1 251 ? 7.285 1.79 18.391 1 93.75 251 PHE B O 1
ATOM 4951 N N . GLU B 1 252 ? 6.656 3.217 16.812 1 92.69 252 GLU B N 1
ATOM 4952 C CA . GLU B 1 252 ? 7.57 4.258 17.266 1 92.69 252 GLU B CA 1
ATOM 4953 C C . GLU B 1 252 ? 7.008 4.98 18.484 1 92.69 252 GLU B C 1
ATOM 4955 O O . GLU B 1 252 ? 7.688 5.816 19.094 1 92.69 252 GLU B O 1
ATOM 4960 N N . LEU B 1 253 ? 5.777 4.609 18.922 1 93.88 253 LEU B N 1
ATOM 4961 C CA . LEU B 1 253 ? 5.141 5.219 20.078 1 93.88 253 LEU B CA 1
ATOM 4962 C C . LEU B 1 253 ? 5.586 4.531 21.375 1 93.88 253 LEU B C 1
ATOM 4964 O O . LEU B 1 253 ? 5.254 4.988 22.469 1 93.88 253 LEU B O 1
ATOM 4968 N N . VAL B 1 254 ? 6.301 3.441 21.203 1 92.06 254 VAL B N 1
ATOM 4969 C CA . VAL B 1 254 ? 6.844 2.711 22.344 1 92.06 254 VAL B CA 1
ATOM 4970 C C . VAL B 1 254 ? 8.32 2.391 22.109 1 92.06 254 VAL B C 1
ATOM 4972 O O . VAL B 1 254 ? 8.812 2.543 20.984 1 92.06 254 VAL B O 1
ATOM 4975 N N . ASP B 1 255 ? 8.984 1.942 23.109 1 88 255 ASP B N 1
ATOM 4976 C CA . ASP B 1 255 ? 10.375 1.521 22.953 1 88 255 ASP B CA 1
ATOM 4977 C C . ASP B 1 255 ? 10.469 0.228 22.141 1 88 255 ASP B C 1
ATOM 4979 O O . ASP B 1 255 ? 9.578 -0.626 22.234 1 88 255 ASP B O 1
ATOM 4983 N N . PRO B 1 256 ? 11.461 0.034 21.328 1 82.5 256 PRO B N 1
ATOM 4984 C CA . PRO B 1 256 ? 11.602 -1.126 20.438 1 82.5 256 PRO B CA 1
ATOM 4985 C C . PRO B 1 256 ? 11.477 -2.453 21.188 1 82.5 256 PRO B C 1
ATOM 4987 O O . PRO B 1 256 ? 11 -3.441 20.625 1 82.5 256 PRO B O 1
ATOM 4990 N N . SER B 1 257 ? 11.867 -2.508 22.406 1 82.12 257 SER B N 1
ATOM 4991 C CA . SER B 1 257 ? 11.852 -3.764 23.141 1 82.12 257 SER B CA 1
ATOM 4992 C C . SER B 1 257 ? 10.492 -4.008 23.797 1 82.12 257 SER B C 1
ATOM 4994 O O . SER B 1 257 ? 10.227 -5.105 24.297 1 82.12 257 SER B O 1
ATOM 4996 N N . GLU B 1 258 ? 9.57 -3.012 23.688 1 88 258 GLU B N 1
ATOM 4997 C CA . GLU B 1 258 ? 8.25 -3.133 24.297 1 88 258 GLU B CA 1
ATOM 4998 C C . GLU B 1 258 ? 7.262 -3.793 23.344 1 88 258 GLU B C 1
ATOM 5000 O O . GLU B 1 258 ? 7.461 -3.777 22.125 1 88 258 GLU B O 1
ATOM 5005 N N . PRO B 1 259 ? 6.223 -4.359 23.969 1 89.38 259 PRO B N 1
ATOM 5006 C CA . PRO B 1 259 ? 5.156 -4.871 23.094 1 89.38 259 PRO B CA 1
ATOM 5007 C C . PRO B 1 259 ? 4.539 -3.787 22.219 1 89.38 259 PRO B C 1
ATOM 5009 O O . PRO B 1 259 ? 4.695 -2.596 22.5 1 89.38 259 PRO B O 1
ATOM 5012 N N . ALA B 1 260 ? 3.936 -4.23 21.172 1 90.88 260 ALA B N 1
ATOM 5013 C CA . ALA B 1 260 ? 3.225 -3.297 20.312 1 90.88 260 ALA B CA 1
ATOM 5014 C C . ALA B 1 260 ? 2.273 -2.416 21.109 1 90.88 260 ALA B C 1
ATOM 5016 O O . ALA B 1 260 ? 1.633 -2.883 22.062 1 90.88 260 ALA B O 1
ATOM 5017 N N . PRO B 1 261 ? 2.199 -1.12 20.781 1 94.06 261 PRO B N 1
ATOM 5018 C CA . PRO B 1 261 ? 1.263 -0.258 21.5 1 94.06 261 PRO B CA 1
ATOM 5019 C C . PRO B 1 261 ? -0.196 -0.649 21.281 1 94.06 261 PRO B C 1
ATOM 5021 O O . PRO B 1 261 ? -0.573 -1.023 20.172 1 94.06 261 PRO B O 1
ATOM 5024 N N . SER B 1 262 ? -0.987 -0.622 22.375 1 95.5 262 SER B N 1
ATOM 5025 C CA . SER B 1 262 ? -2.432 -0.745 22.203 1 95.5 262 SER B CA 1
ATOM 5026 C C . SER B 1 262 ? -3.008 0.46 21.469 1 95.5 262 SER B C 1
ATOM 5028 O O . SER B 1 262 ? -2.59 1.596 21.703 1 95.5 262 SER B O 1
ATOM 5030 N N . ILE B 1 263 ? -3.906 0.169 20.594 1 97.75 263 ILE B N 1
ATOM 5031 C CA . ILE B 1 263 ? -4.492 1.222 19.766 1 97.75 263 ILE B CA 1
ATOM 5032 C C . ILE B 1 263 ? -5.992 1.303 20.016 1 97.75 263 ILE B C 1
ATOM 5034 O O . ILE B 1 263 ? -6.707 0.305 19.891 1 97.75 263 ILE B O 1
ATOM 5038 N N . SER B 1 264 ? -6.445 2.494 20.422 1 97.81 264 SER B N 1
ATOM 5039 C CA . SER B 1 264 ? -7.879 2.713 20.547 1 97.81 264 SER B CA 1
ATOM 5040 C C . SER B 1 264 ? -8.539 2.9 19.188 1 97.81 264 SER B C 1
ATOM 5042 O O . SER B 1 264 ? -9.539 2.248 18.875 1 97.81 264 SER B O 1
ATOM 5044 N N . CYS B 1 265 ? -7.887 3.799 18.422 1 98.12 265 CYS B N 1
ATOM 5045 C CA . CYS B 1 265 ? -8.523 4.031 17.141 1 98.12 265 CYS B CA 1
ATOM 5046 C C . CYS B 1 265 ? -7.523 4.547 16.109 1 98.12 265 CYS B C 1
ATOM 5048 O O . CYS B 1 265 ? -6.477 5.082 16.484 1 98.12 265 CYS B O 1
ATOM 5050 N N . VAL B 1 266 ? -7.844 4.266 14.883 1 98.56 266 VAL B N 1
ATOM 5051 C CA . VAL B 1 266 ? -7.281 4.91 13.703 1 98.56 266 VAL B CA 1
ATOM 5052 C C . VAL B 1 266 ? -8.375 5.664 12.953 1 98.56 266 VAL B C 1
ATOM 5054 O O . VAL B 1 266 ? -9.266 5.051 12.359 1 98.56 266 VAL B O 1
ATOM 5057 N N . ILE B 1 267 ? -8.328 6.988 13.047 1 98.75 267 ILE B N 1
ATOM 5058 C CA . ILE B 1 267 ? -9.258 7.824 12.289 1 98.75 267 ILE B CA 1
ATOM 5059 C C . ILE B 1 267 ? -8.609 8.242 10.969 1 98.75 267 ILE B C 1
ATOM 5061 O O . ILE B 1 267 ? -7.484 8.758 10.953 1 98.75 267 ILE B O 1
ATOM 5065 N N . SER B 1 268 ? -9.25 7.914 9.867 1 98.5 268 SER B N 1
ATOM 5066 C CA . SER B 1 268 ? -8.758 8.242 8.539 1 98.5 268 SER B CA 1
ATOM 5067 C C . SER B 1 268 ? -9.656 9.25 7.84 1 98.5 268 SER B C 1
ATOM 5069 O O . SER B 1 268 ? -10.859 9.023 7.688 1 98.5 268 SER B O 1
ATOM 5071 N N . LEU B 1 269 ? -9.062 10.375 7.453 1 98.31 269 LEU B N 1
ATOM 5072 C CA . LEU B 1 269 ? -9.82 11.438 6.805 1 98.31 269 LEU B CA 1
ATOM 5073 C C . LEU B 1 269 ? -9.469 11.523 5.32 1 98.31 269 LEU B C 1
ATOM 5075 O O . LEU B 1 269 ? -8.336 11.836 4.965 1 98.31 269 LEU B O 1
ATOM 5079 N N . GLY B 1 270 ? -10.484 11.273 4.504 1 96.12 270 GLY B N 1
ATOM 5080 C CA . GLY B 1 270 ? -10.305 11.305 3.061 1 96.12 270 GLY B CA 1
ATOM 5081 C C . GLY B 1 270 ? -10.625 12.656 2.451 1 96.12 270 GLY B C 1
ATOM 5082 O O . GLY B 1 270 ? -11.07 13.57 3.15 1 96.12 270 GLY B O 1
ATOM 5083 N N . THR B 1 271 ? -10.328 12.734 1.125 1 94 271 THR B N 1
ATOM 5084 C CA . THR B 1 271 ? -10.547 13.977 0.399 1 94 271 THR B CA 1
ATOM 5085 C C . THR B 1 271 ? -11.656 13.812 -0.636 1 94 271 THR B C 1
ATOM 5087 O O . THR B 1 271 ? -11.695 14.539 -1.632 1 94 271 THR B O 1
ATOM 5090 N N . GLY B 1 272 ? -12.453 12.812 -0.404 1 90.56 272 GLY B N 1
ATOM 5091 C CA . GLY B 1 272 ? -13.609 12.602 -1.26 1 90.56 272 GLY B CA 1
ATOM 5092 C C . GLY B 1 272 ? -13.367 11.562 -2.34 1 90.56 272 GLY B C 1
ATOM 5093 O O . GLY B 1 272 ? -12.219 11.258 -2.668 1 90.56 272 GLY B O 1
ATOM 5094 N N . TYR B 1 273 ? -14.461 10.969 -2.84 1 82.56 273 TYR B N 1
ATOM 5095 C CA . TYR B 1 273 ? -14.391 10.008 -3.936 1 82.56 273 TYR B CA 1
ATOM 5096 C C . TYR B 1 273 ? -15.594 10.156 -4.863 1 82.56 273 TYR B C 1
ATOM 5098 O O . TYR B 1 273 ? -16.656 10.641 -4.449 1 82.56 273 TYR B O 1
ATOM 5106 N N . VAL B 1 274 ? -15.32 9.836 -6.156 1 78.38 274 VAL B N 1
ATOM 5107 C CA . VAL B 1 274 ? -16.406 9.805 -7.145 1 78.38 274 VAL B CA 1
ATOM 5108 C C . VAL B 1 274 ? -16.703 8.352 -7.527 1 78.38 274 VAL B C 1
ATOM 5110 O O . VAL B 1 274 ? -15.836 7.48 -7.395 1 78.38 274 VAL B O 1
ATOM 5113 N N . SER B 1 275 ? -17.828 8.086 -7.984 1 74.31 275 SER B N 1
ATOM 5114 C CA . SER B 1 275 ? -18.141 6.742 -8.469 1 74.31 275 SER B CA 1
ATOM 5115 C C . SER B 1 275 ? -17.328 6.398 -9.703 1 74.31 275 SER B C 1
ATOM 5117 O O . SER B 1 275 ? -17.156 7.234 -10.594 1 74.31 275 SER B O 1
ATOM 5119 N N . PRO B 1 276 ? -16.5 5.246 -9.844 1 63.81 276 PRO B N 1
ATOM 5120 C CA . PRO B 1 276 ? -15.602 4.926 -10.945 1 63.81 276 PRO B CA 1
ATOM 5121 C C . PRO B 1 276 ? -16.297 4.938 -12.305 1 63.81 276 PRO B C 1
ATOM 5123 O O . PRO B 1 276 ? -15.672 5.242 -13.32 1 63.81 276 PRO B O 1
ATOM 5126 N N . GLY B 1 277 ? -17.547 4.602 -12.438 1 54.88 277 GLY B N 1
ATOM 5127 C CA . GLY B 1 277 ? -18.219 4.465 -13.727 1 54.88 277 GLY B CA 1
ATOM 5128 C C . GLY B 1 277 ? -18.328 5.773 -14.484 1 54.88 277 GLY B C 1
ATOM 5129 O O . GLY B 1 277 ? -18.609 5.781 -15.68 1 54.88 277 GLY B O 1
ATOM 5130 N N . LYS B 1 278 ? -17.844 6.902 -13.938 1 48.47 278 LYS B N 1
ATOM 5131 C CA . LYS B 1 278 ? -18.125 8.148 -14.641 1 48.47 278 LYS B CA 1
ATOM 5132 C C . LYS B 1 278 ? -16.844 8.797 -15.148 1 48.47 278 LYS B C 1
ATOM 5134 O O . LYS B 1 278 ? -16.797 10.016 -15.359 1 48.47 278 LYS B O 1
ATOM 5139 N N . ALA B 1 279 ? -15.742 7.988 -15.211 1 48.88 279 ALA B N 1
ATOM 5140 C CA . ALA B 1 279 ? -14.57 8.727 -15.672 1 48.88 279 ALA B CA 1
ATOM 5141 C C . ALA B 1 279 ? -14.711 9.125 -17.141 1 48.88 279 ALA B C 1
ATOM 5143 O O . ALA B 1 279 ? -15.133 8.312 -17.969 1 48.88 279 ALA B O 1
ATOM 5144 N N . LYS B 1 280 ? -14.469 10.469 -17.516 1 47.59 280 LYS B N 1
ATOM 5145 C CA . LYS B 1 280 ? -14.625 11.016 -18.859 1 47.59 280 LYS B CA 1
ATOM 5146 C C . LYS B 1 280 ? -13.664 10.352 -19.844 1 47.59 280 LYS B C 1
ATOM 5148 O O . LYS B 1 280 ? -12.492 10.133 -19.516 1 47.59 280 LYS B O 1
ATOM 5153 N N . PRO B 1 281 ? -14.219 9.836 -21 1 43.69 281 PRO B N 1
ATOM 5154 C CA . PRO B 1 281 ? -13.383 9.305 -22.078 1 43.69 281 PRO B CA 1
ATOM 5155 C C . PRO B 1 281 ? -12.414 10.344 -22.641 1 43.69 281 PRO B C 1
ATOM 5157 O O . PRO B 1 281 ? -12.75 11.531 -22.719 1 43.69 281 PRO B O 1
ATOM 5160 N N . SER B 1 282 ? -11.102 10.211 -22.484 1 44.16 282 SER B N 1
ATOM 5161 C CA . SER B 1 282 ? -10.172 11.102 -23.172 1 44.16 282 SER B CA 1
ATOM 5162 C C . SER B 1 282 ? -10.086 10.758 -24.656 1 44.16 282 SER B C 1
ATOM 5164 O O . SER B 1 282 ? -10.32 9.617 -25.047 1 44.16 282 SER B O 1
ATOM 5166 N N . TRP B 1 283 ? -9.984 11.711 -25.469 1 41.22 283 TRP B N 1
ATOM 5167 C CA . TRP B 1 283 ? -9.852 11.633 -26.922 1 41.22 283 TRP B CA 1
ATOM 5168 C C . TRP B 1 283 ? -8.648 10.773 -27.312 1 41.22 283 TRP B C 1
ATOM 5170 O O . TRP B 1 283 ? -8.594 10.25 -28.422 1 41.22 283 TRP B O 1
ATOM 5180 N N . ILE B 1 284 ? -7.477 10.766 -26.531 1 41.81 284 ILE B N 1
ATOM 5181 C CA . ILE B 1 284 ? -6.355 9.883 -26.828 1 41.81 284 ILE B CA 1
ATOM 5182 C C . ILE B 1 284 ? -6.324 8.727 -25.844 1 41.81 284 ILE B C 1
ATOM 5184 O O . ILE B 1 284 ? -6.109 8.938 -24.641 1 41.81 284 ILE B O 1
ATOM 5188 N N . LYS B 1 285 ? -6.723 7.637 -26.359 1 48.47 285 LYS B N 1
ATOM 5189 C CA . LYS B 1 285 ? -7.004 6.426 -25.594 1 48.47 285 LYS B CA 1
ATOM 5190 C C . LYS B 1 285 ? -5.887 6.133 -24.594 1 48.47 285 LYS B C 1
ATOM 5192 O O . LYS B 1 285 ? -6.152 5.809 -23.438 1 48.47 285 LYS B O 1
ATOM 5197 N N . VAL B 1 286 ? -4.578 6.438 -25.078 1 49.72 286 VAL B N 1
ATOM 5198 C CA . VAL B 1 286 ? -3.445 6.07 -24.234 1 49.72 286 VAL B CA 1
ATOM 5199 C C . VAL B 1 286 ? -3.354 7.031 -23.047 1 49.72 286 VAL B C 1
ATOM 5201 O O . VAL B 1 286 ? -3.061 6.613 -21.922 1 49.72 286 VAL B O 1
ATOM 5204 N N . VAL B 1 287 ? -3.664 8.367 -23.312 1 54.44 287 VAL B N 1
ATOM 5205 C CA . VAL B 1 287 ? -3.627 9.359 -22.234 1 54.44 287 VAL B CA 1
ATOM 5206 C C . VAL B 1 287 ? -4.742 9.078 -21.234 1 54.44 287 VAL B C 1
ATOM 5208 O O . VAL B 1 287 ? -4.543 9.203 -20.031 1 54.44 287 VAL B O 1
ATOM 5211 N N . GLY B 1 288 ? -5.793 8.656 -21.828 1 56.72 288 GLY B N 1
ATOM 5212 C CA . GLY B 1 288 ? -6.918 8.336 -20.969 1 56.72 288 GLY B CA 1
ATOM 5213 C C . GLY B 1 288 ? -6.656 7.152 -20.062 1 56.72 288 GLY B C 1
ATOM 5214 O O . GLY B 1 288 ? -6.977 7.191 -18.859 1 56.72 288 GLY B O 1
ATOM 5215 N N . VAL B 1 289 ? -5.965 6.246 -20.672 1 56.84 289 VAL B N 1
ATOM 5216 C CA . VAL B 1 289 ? -5.664 5.039 -19.906 1 56.84 289 VAL B CA 1
ATOM 5217 C C . VAL B 1 289 ? -4.648 5.363 -18.828 1 56.84 289 VAL B C 1
ATOM 5219 O O . VAL B 1 289 ? -4.816 4.957 -17.672 1 56.84 289 VAL B O 1
ATOM 5222 N N . ALA B 1 290 ? -3.652 6.129 -19.188 1 60.69 290 ALA B N 1
ATOM 5223 C CA . ALA B 1 290 ? -2.619 6.5 -18.219 1 60.69 290 ALA B CA 1
ATOM 5224 C C . ALA B 1 290 ? -3.213 7.293 -17.062 1 60.69 290 ALA B C 1
ATOM 5226 O O . ALA B 1 290 ? -2.848 7.074 -15.906 1 60.69 290 ALA B O 1
ATOM 5227 N N . SER B 1 291 ? -4.145 8.094 -17.438 1 64.31 291 SER B N 1
ATOM 5228 C CA . SER B 1 291 ? -4.797 8.898 -16.406 1 64.31 291 SER B CA 1
ATOM 5229 C C . SER B 1 291 ? -5.621 8.023 -15.477 1 64.31 291 SER B C 1
ATOM 5231 O O . SER B 1 291 ? -5.609 8.227 -14.258 1 64.31 291 SER B O 1
ATOM 5233 N N . LYS B 1 292 ? -6.254 7.129 -16.047 1 62.88 292 LYS B N 1
ATOM 5234 C CA . LYS B 1 292 ? -7.074 6.23 -15.242 1 62.88 292 LYS B CA 1
ATOM 5235 C C . LYS B 1 292 ? -6.211 5.383 -14.32 1 62.88 292 LYS B C 1
ATOM 5237 O O . LYS B 1 292 ? -6.551 5.184 -13.148 1 62.88 292 LYS B O 1
ATOM 5242 N N . VAL B 1 293 ? -5.125 5.031 -14.828 1 60.12 293 VAL B N 1
ATOM 5243 C CA . VAL B 1 293 ? -4.207 4.215 -14.047 1 60.12 293 VAL B CA 1
ATOM 5244 C C . VAL B 1 293 ? -3.674 5.027 -12.867 1 60.12 293 VAL B C 1
ATOM 5246 O O . VAL B 1 293 ? -3.588 4.52 -11.742 1 60.12 293 VAL B O 1
ATOM 5249 N N . MET B 1 294 ? -3.467 6.227 -13.125 1 62.03 294 MET B N 1
ATOM 5250 C CA . MET B 1 294 ? -2.984 7.109 -12.07 1 62.03 294 MET B CA 1
ATOM 5251 C C . MET B 1 294 ? -4.043 7.293 -10.984 1 62.03 294 MET B C 1
ATOM 5253 O O . MET B 1 294 ? -3.729 7.273 -9.797 1 62.03 294 MET B O 1
ATOM 5257 N N . ASP B 1 295 ? -5.184 7.422 -11.508 1 64.44 295 ASP B N 1
ATOM 5258 C CA . ASP B 1 295 ? -6.285 7.617 -10.57 1 64.44 295 ASP B CA 1
ATOM 5259 C C . ASP B 1 295 ? -6.445 6.406 -9.656 1 64.44 295 ASP B C 1
ATOM 5261 O O . ASP B 1 295 ? -6.684 6.555 -8.453 1 64.44 295 ASP B O 1
ATOM 5265 N N . PHE B 1 296 ? -6.16 5.363 -10.25 1 55.47 296 PHE B N 1
ATOM 5266 C CA . PHE B 1 296 ? -6.309 4.141 -9.469 1 55.47 296 PHE B CA 1
ATOM 5267 C C . PHE B 1 296 ? -5.145 3.979 -8.492 1 55.47 296 PHE B C 1
ATOM 5269 O O . PHE B 1 296 ? -5.352 3.686 -7.316 1 55.47 296 PHE B O 1
ATOM 5276 N N . ALA B 1 297 ? -4.012 4.262 -9.016 1 53.94 297 ALA B N 1
ATOM 5277 C CA . ALA B 1 297 ? -2.814 4.031 -8.211 1 53.94 297 ALA B CA 1
ATOM 5278 C C . ALA B 1 297 ? -2.787 4.949 -6.992 1 53.94 297 ALA B C 1
ATOM 5280 O O . ALA B 1 297 ? -2.176 4.625 -5.973 1 53.94 297 ALA B O 1
ATOM 5281 N N . THR B 1 298 ? -3.541 5.957 -7.168 1 61.47 298 THR B N 1
ATOM 5282 C CA . THR B 1 298 ? -3.514 6.926 -6.078 1 61.47 298 THR B CA 1
ATOM 5283 C C . THR B 1 298 ? -4.863 6.977 -5.363 1 61.47 298 THR B C 1
ATOM 5285 O O . THR B 1 298 ? -5.152 7.93 -4.637 1 61.47 298 THR B O 1
ATOM 5288 N N . ASN B 1 299 ? -5.512 5.898 -5.535 1 71.62 299 ASN B N 1
ATOM 5289 C CA . ASN B 1 299 ? -6.863 5.867 -4.984 1 71.62 299 ASN B CA 1
ATOM 5290 C C . ASN B 1 299 ? -6.848 5.664 -3.471 1 71.62 299 ASN B C 1
ATOM 5292 O O . ASN B 1 299 ? -6.598 4.559 -2.99 1 71.62 299 ASN B O 1
ATOM 5296 N N . THR B 1 300 ? -7.215 6.684 -2.803 1 85.12 300 THR B N 1
ATOM 5297 C CA . THR B 1 300 ? -7.145 6.672 -1.346 1 85.12 300 THR B CA 1
ATOM 5298 C C . THR B 1 300 ? -8.25 5.801 -0.757 1 85.12 300 THR B C 1
ATOM 5300 O O . THR B 1 300 ? -8.078 5.195 0.3 1 85.12 300 THR B O 1
ATOM 5303 N N . ASN B 1 301 ? -9.312 5.746 -1.474 1 84.88 301 ASN B N 1
ATOM 5304 C CA . ASN B 1 301 ? -10.438 4.949 -0.987 1 84.88 301 ASN B CA 1
ATOM 5305 C C . ASN B 1 301 ? -10.141 3.455 -1.063 1 84.88 301 ASN B C 1
ATOM 5307 O O . ASN B 1 301 ? -10.508 2.697 -0.166 1 84.88 301 ASN B O 1
ATOM 5311 N N . ALA B 1 302 ? -9.508 3.021 -2.129 1 85.38 302 ALA B N 1
ATOM 5312 C CA . ALA B 1 302 ? -9.133 1.619 -2.268 1 85.38 302 ALA B CA 1
ATOM 5313 C C . ALA B 1 302 ? -8.219 1.183 -1.127 1 85.38 302 ALA B C 1
ATOM 5315 O O . ALA B 1 302 ? -8.398 0.109 -0.55 1 85.38 302 ALA B O 1
ATOM 5316 N N . LYS B 1 303 ? -7.273 2.023 -0.795 1 89.62 303 LYS B N 1
ATOM 5317 C CA . LYS B 1 303 ? -6.359 1.732 0.305 1 89.62 303 LYS B CA 1
ATOM 5318 C C . LYS B 1 303 ? -7.102 1.666 1.636 1 89.62 303 LYS B C 1
ATOM 5320 O O . LYS B 1 303 ? -6.809 0.812 2.475 1 89.62 303 LYS B O 1
ATOM 5325 N N . GLY B 1 304 ? -8.023 2.586 1.836 1 92.19 304 GLY B N 1
ATOM 5326 C CA . GLY B 1 304 ? -8.844 2.537 3.031 1 92.19 304 GLY B CA 1
ATOM 5327 C C . GLY B 1 304 ? -9.617 1.238 3.17 1 92.19 304 GLY B C 1
ATOM 5328 O O . GLY B 1 304 ? -9.719 0.683 4.266 1 92.19 304 GLY B O 1
ATOM 5329 N N . LYS B 1 305 ? -10.141 0.739 2.096 1 90.12 305 LYS B N 1
ATOM 5330 C CA . LYS B 1 305 ? -10.891 -0.513 2.109 1 90.12 305 LYS B CA 1
ATOM 5331 C C . LYS B 1 305 ? -9.984 -1.698 2.406 1 90.12 305 LYS B C 1
ATOM 5333 O O . LYS B 1 305 ? -10.359 -2.611 3.143 1 90.12 305 LYS B O 1
ATOM 5338 N N . ASP B 1 306 ? -8.797 -1.706 1.802 1 89.88 306 ASP B N 1
ATOM 5339 C CA . ASP B 1 306 ? -7.812 -2.736 2.121 1 89.88 306 ASP B CA 1
ATOM 5340 C C . ASP B 1 306 ? -7.52 -2.77 3.619 1 89.88 306 ASP B C 1
ATOM 5342 O O . ASP B 1 306 ? -7.496 -3.84 4.23 1 89.88 306 ASP B O 1
ATOM 5346 N N . PHE B 1 307 ? -7.328 -1.62 4.172 1 93.75 307 PHE B N 1
ATOM 5347 C CA . PHE B 1 307 ? -7 -1.532 5.59 1 93.75 307 PHE B CA 1
ATOM 5348 C C . PHE B 1 307 ? -8.188 -1.955 6.445 1 93.75 307 PHE B C 1
ATOM 5350 O O . PHE B 1 307 ? -8.008 -2.557 7.508 1 93.75 307 PHE B O 1
ATOM 5357 N N . SER B 1 308 ? -9.398 -1.624 6.012 1 93.06 308 SER B N 1
ATOM 5358 C CA . SER B 1 308 ? -10.594 -2.062 6.727 1 93.06 308 SER B CA 1
ATOM 5359 C C . SER B 1 308 ? -10.664 -3.584 6.805 1 93.06 308 SER B C 1
ATOM 5361 O O . SER B 1 308 ? -11.062 -4.141 7.828 1 93.06 308 SER B O 1
ATOM 5363 N N . ARG B 1 309 ? -10.312 -4.254 5.734 1 89.75 309 ARG B N 1
ATOM 5364 C CA . ARG B 1 309 ? -10.289 -5.715 5.738 1 89.75 309 ARG B CA 1
ATOM 5365 C C . ARG B 1 309 ? -9.219 -6.238 6.691 1 89.75 309 ARG B C 1
ATOM 5367 O O . ARG B 1 309 ? -9.438 -7.23 7.391 1 89.75 309 ARG B O 1
ATOM 5374 N N . HIS B 1 310 ? -8.062 -5.551 6.684 1 92.31 310 HIS B N 1
ATOM 5375 C CA . HIS B 1 310 ? -7.008 -5.902 7.629 1 92.31 310 HIS B CA 1
ATOM 5376 C C . HIS B 1 310 ? -7.492 -5.754 9.07 1 92.31 310 HIS B C 1
ATOM 5378 O O . HIS B 1 310 ? -7.254 -6.637 9.898 1 92.31 310 HIS B O 1
ATOM 5384 N N . MET B 1 311 ? -8.188 -4.711 9.344 1 94.12 311 MET B N 1
ATOM 5385 C CA . MET B 1 311 ? -8.688 -4.434 10.688 1 94.12 311 MET B CA 1
ATOM 5386 C C . MET B 1 311 ? -9.68 -5.5 11.125 1 94.12 311 MET B C 1
ATOM 5388 O O . MET B 1 311 ? -9.719 -5.867 12.305 1 94.12 311 MET B O 1
ATOM 5392 N N . LYS B 1 312 ? -10.477 -6.012 10.188 1 91.44 312 LYS B N 1
ATOM 5393 C CA . LYS B 1 312 ? -11.414 -7.078 10.523 1 91.44 312 LYS B CA 1
ATOM 5394 C C . LYS B 1 312 ? -10.68 -8.312 11.031 1 91.44 312 LYS B C 1
ATOM 5396 O O . LYS B 1 312 ? -11.117 -8.961 11.984 1 91.44 312 LYS B O 1
ATOM 5401 N N . HIS B 1 313 ? -9.57 -8.641 10.422 1 91.06 313 HIS B N 1
ATOM 5402 C CA . HIS B 1 313 ? -8.75 -9.75 10.891 1 91.06 313 HIS B CA 1
ATOM 5403 C C . HIS B 1 313 ? -8.211 -9.484 12.289 1 91.06 313 HIS B C 1
ATOM 5405 O O . HIS B 1 313 ? -8.211 -10.375 13.141 1 91.06 313 HIS B O 1
ATOM 5411 N N . LEU B 1 314 ? -7.789 -8.219 12.508 1 92.69 314 LEU B N 1
ATOM 5412 C CA . LEU B 1 314 ? -7.184 -7.855 13.781 1 92.69 314 LEU B CA 1
ATOM 5413 C C . LEU B 1 314 ? -8.227 -7.84 14.898 1 92.69 314 LEU B C 1
ATOM 5415 O O . LEU B 1 314 ? -7.965 -8.305 16 1 92.69 314 LEU B O 1
ATOM 5419 N N . ASN B 1 315 ? -9.422 -7.406 14.531 1 93.56 315 ASN B N 1
ATOM 5420 C CA . ASN B 1 315 ? -10.477 -7.266 15.531 1 93.56 315 ASN B CA 1
ATOM 5421 C C . ASN B 1 315 ? -10.969 -8.625 16.031 1 93.56 315 ASN B C 1
ATOM 5423 O O . ASN B 1 315 ? -11.609 -8.711 17.078 1 93.56 315 ASN B O 1
ATOM 5427 N N . ALA B 1 316 ? -10.695 -9.641 15.312 1 90 316 ALA B N 1
ATOM 5428 C CA . ALA B 1 316 ? -11.078 -10.992 15.727 1 90 316 ALA B CA 1
ATOM 5429 C C . ALA B 1 316 ? -10.141 -11.523 16.812 1 90 316 ALA B C 1
ATOM 5431 O O . ALA B 1 316 ? -10.398 -12.562 17.406 1 90 316 ALA B O 1
ATOM 5432 N N . ARG B 1 317 ? -9.117 -10.75 17.172 1 89.44 317 ARG B N 1
ATOM 5433 C CA . ARG B 1 317 ? -8.102 -11.156 18.141 1 89.44 317 ARG B CA 1
ATOM 5434 C C . ARG B 1 317 ? -8.148 -10.281 19.375 1 89.44 317 ARG B C 1
ATOM 5436 O O . ARG B 1 317 ? -8.469 -9.094 19.297 1 89.44 317 ARG B O 1
ATOM 5443 N N . GLU B 1 318 ? -7.695 -10.82 20.453 1 87.94 318 GLU B N 1
ATOM 5444 C CA . GLU B 1 318 ? -7.82 -10.148 21.734 1 87.94 318 GLU B CA 1
ATOM 5445 C C . GLU B 1 318 ? -7.047 -8.836 21.75 1 87.94 318 GLU B C 1
ATOM 5447 O O . GLU B 1 318 ? -7.531 -7.828 22.281 1 87.94 318 GLU B O 1
ATOM 5452 N N . GLU B 1 319 ? -5.93 -8.82 21.109 1 88.38 319 GLU B N 1
ATOM 5453 C CA . GLU B 1 319 ? -5.031 -7.672 21.172 1 88.38 319 GLU B CA 1
ATOM 5454 C C . GLU B 1 319 ? -5.668 -6.449 20.516 1 88.38 319 GLU B C 1
ATOM 5456 O O . GLU B 1 319 ? -5.387 -5.312 20.906 1 88.38 319 GLU B O 1
ATOM 5461 N N . HIS B 1 320 ? -6.527 -6.672 19.531 1 93.44 320 HIS B N 1
ATOM 5462 C CA . HIS B 1 320 ? -7.082 -5.566 18.766 1 93.44 320 HIS B CA 1
ATOM 5463 C C . HIS B 1 320 ? -8.609 -5.594 18.781 1 93.44 320 HIS B C 1
ATOM 5465 O O . HIS B 1 320 ? -9.25 -5.008 17.906 1 93.44 320 HIS B O 1
ATOM 5471 N N . LYS B 1 321 ? -9.219 -6.266 19.719 1 93.38 321 LYS B N 1
ATOM 5472 C CA . LYS B 1 321 ? -10.664 -6.457 19.75 1 93.38 321 LYS B CA 1
ATOM 5473 C C . LYS B 1 321 ? -11.391 -5.125 19.875 1 93.38 321 LYS B C 1
ATOM 5475 O O . LYS B 1 321 ? -12.5 -4.969 19.359 1 93.38 321 LYS B O 1
ATOM 5480 N N . ASP B 1 322 ? -10.727 -4.141 20.5 1 94 322 ASP B N 1
ATOM 5481 C CA . ASP B 1 322 ? -11.398 -2.871 20.75 1 94 322 ASP B CA 1
ATOM 5482 C C . ASP B 1 322 ? -10.859 -1.773 19.844 1 94 322 ASP B C 1
ATOM 5484 O O . ASP B 1 322 ? -11.273 -0.617 19.938 1 94 322 ASP B O 1
ATOM 5488 N N . THR B 1 323 ? -9.883 -2.154 18.984 1 96.69 323 THR B N 1
ATOM 5489 C CA . THR B 1 323 ? -9.336 -1.159 18.062 1 96.69 323 THR B CA 1
ATOM 5490 C C . THR B 1 323 ? -10.359 -0.779 17 1 96.69 323 THR B C 1
ATOM 5492 O O . THR B 1 323 ? -10.922 -1.651 16.328 1 96.69 323 THR B O 1
ATOM 5495 N N . LYS B 1 324 ? -10.609 0.564 16.844 1 97 324 LYS B N 1
ATOM 5496 C CA . LYS B 1 324 ? -11.555 1.031 15.836 1 97 324 LYS B CA 1
ATOM 5497 C C . LYS B 1 324 ? -10.844 1.716 14.68 1 97 324 LYS B C 1
ATOM 5499 O O . LYS B 1 324 ? -10.047 2.639 14.891 1 97 324 LYS B O 1
ATOM 5504 N N . TYR B 1 325 ? -11.039 1.16 13.547 1 97.62 325 TYR B N 1
ATOM 5505 C CA . TYR B 1 325 ? -10.711 1.899 12.336 1 97.62 325 TYR B CA 1
ATOM 5506 C C . TYR B 1 325 ? -11.953 2.523 11.719 1 97.62 325 TYR B C 1
ATOM 5508 O O . TYR B 1 325 ? -12.883 1.814 11.32 1 97.62 325 TYR B O 1
ATOM 5516 N N . ILE B 1 326 ? -11.953 3.859 11.617 1 97.69 326 ILE B N 1
ATOM 5517 C CA . ILE B 1 326 ? -13.094 4.582 11.07 1 97.69 326 ILE B CA 1
ATOM 5518 C C . ILE B 1 326 ? -12.609 5.605 10.039 1 97.69 326 ILE B C 1
ATOM 5520 O O . ILE B 1 326 ? -11.773 6.457 10.352 1 97.69 326 ILE B O 1
ATOM 5524 N N . ARG B 1 327 ? -13.156 5.453 8.836 1 96.5 327 ARG B N 1
ATOM 5525 C CA . ARG B 1 327 ? -12.781 6.336 7.734 1 96.5 327 ARG B CA 1
ATOM 5526 C C . ARG B 1 327 ? -13.945 7.223 7.316 1 96.5 327 ARG B C 1
ATOM 5528 O O . ARG B 1 327 ? -15.07 6.738 7.145 1 96.5 327 ARG B O 1
ATOM 5535 N N . PHE B 1 328 ? -13.648 8.523 7.246 1 96.81 328 PHE B N 1
ATOM 5536 C CA . PHE B 1 328 ? -14.586 9.5 6.695 1 96.81 328 PHE B CA 1
ATOM 5537 C C . PHE B 1 328 ? -14.109 9.984 5.328 1 96.81 328 PHE B C 1
ATOM 5539 O O . PHE B 1 328 ? -13.031 10.57 5.211 1 96.81 328 PHE B O 1
ATOM 5546 N N . ASN B 1 329 ? -14.836 9.703 4.367 1 94.06 329 ASN B N 1
ATOM 5547 C CA . ASN B 1 329 ? -14.531 10.07 2.986 1 94.06 329 ASN B CA 1
ATOM 5548 C C . ASN B 1 329 ? -15.797 10.461 2.223 1 94.06 329 ASN B C 1
ATOM 5550 O O . ASN B 1 329 ? -16.391 9.633 1.535 1 94.06 329 ASN B O 1
ATOM 5554 N N . PRO B 1 330 ? -16.109 11.711 2.189 1 93.31 330 PRO B N 1
ATOM 5555 C CA . PRO B 1 330 ? -17.375 12.148 1.576 1 93.31 330 PRO B CA 1
ATOM 5556 C C . PRO B 1 330 ? -17.469 11.766 0.1 1 93.31 330 PRO B C 1
ATOM 5558 O O . PRO B 1 330 ? -16.469 11.789 -0.614 1 93.31 330 PRO B O 1
ATOM 5561 N N . TYR B 1 331 ? -18.703 11.477 -0.299 1 88.75 331 TYR B N 1
ATOM 5562 C CA . TYR B 1 331 ? -18.984 11.211 -1.702 1 88.75 331 TYR B CA 1
ATOM 5563 C C . TYR B 1 331 ? -19.125 12.5 -2.492 1 88.75 331 TYR B C 1
ATOM 5565 O O . TYR B 1 331 ? -19.859 13.406 -2.094 1 88.75 331 TYR B O 1
ATOM 5573 N N . LEU B 1 332 ? -18.391 12.539 -3.584 1 89.81 332 LEU B N 1
ATOM 5574 C CA . LEU B 1 332 ? -18.5 13.664 -4.512 1 89.81 332 LEU B CA 1
ATOM 5575 C C . LEU B 1 332 ? -19.344 13.297 -5.719 1 89.81 332 LEU B C 1
ATOM 5577 O O . LEU B 1 332 ? -19.094 12.289 -6.379 1 89.81 332 LEU B O 1
ATOM 5581 N N . LYS B 1 333 ? -20.297 14.07 -6.004 1 86.38 333 LYS B N 1
ATOM 5582 C CA . LYS B 1 333 ? -21.156 13.828 -7.164 1 86.38 333 LYS B CA 1
ATOM 5583 C C . LYS B 1 333 ? -20.359 13.961 -8.461 1 86.38 333 LYS B C 1
ATOM 5585 O O . LYS B 1 333 ? -20.672 13.289 -9.453 1 86.38 333 LYS B O 1
ATOM 5590 N N . GLU B 1 334 ? -19.453 14.891 -8.43 1 85.5 334 GLU B N 1
ATOM 5591 C CA . GLU B 1 334 ? -18.562 15.086 -9.578 1 85.5 334 GLU B CA 1
ATOM 5592 C C . GLU B 1 334 ? -17.125 15.328 -9.125 1 85.5 334 GLU B C 1
ATOM 5594 O O . GLU B 1 334 ? -16.891 15.688 -7.969 1 85.5 334 GLU B O 1
ATOM 5599 N N . GLU B 1 335 ? -16.359 15.156 -10.102 1 82.25 335 GLU B N 1
ATOM 5600 C CA . GLU B 1 335 ? -14.953 15.406 -9.789 1 82.25 335 GLU B CA 1
ATOM 5601 C C . GLU B 1 335 ? -14.68 16.891 -9.594 1 82.25 335 GLU B C 1
ATOM 5603 O O . GLU B 1 335 ? -15.18 17.719 -10.352 1 82.25 335 GLU B O 1
ATOM 5608 N N . ILE B 1 336 ? -14.039 17.234 -8.523 1 85.81 336 ILE B N 1
ATOM 5609 C CA . ILE B 1 336 ? -13.539 18.578 -8.266 1 85.81 336 ILE B CA 1
ATOM 5610 C C . ILE B 1 336 ? -12.016 18.594 -8.352 1 85.81 336 ILE B C 1
ATOM 5612 O O . ILE B 1 336 ? -11.336 17.781 -7.715 1 85.81 336 ILE B O 1
ATOM 5616 N N . GLY B 1 337 ? -11.5 19.469 -9.117 1 83.25 337 GLY B N 1
ATOM 5617 C CA . GLY B 1 337 ? -10.062 19.531 -9.336 1 83.25 337 GLY B CA 1
ATOM 5618 C C . GLY B 1 337 ? -9.273 19.781 -8.055 1 83.25 337 GLY B C 1
ATOM 5619 O O . GLY B 1 337 ? -9.734 20.484 -7.164 1 83.25 337 GLY B O 1
ATOM 5620 N N . LEU B 1 338 ? -8.055 19.312 -8.062 1 84.12 338 LEU B N 1
ATOM 5621 C CA . LEU B 1 338 ? -7.191 19.406 -6.887 1 84.12 338 LEU B CA 1
ATOM 5622 C C . LEU B 1 338 ? -6.824 20.859 -6.602 1 84.12 338 LEU B C 1
ATOM 5624 O O . LEU B 1 338 ? -6.449 21.203 -5.477 1 84.12 338 LEU B O 1
ATOM 5628 N N . ASP B 1 339 ? -6.887 21.688 -7.617 1 84.25 339 ASP B N 1
ATOM 5629 C CA . ASP B 1 339 ? -6.441 23.062 -7.5 1 84.25 339 ASP B CA 1
ATOM 5630 C C . ASP B 1 339 ? -7.625 24.031 -7.574 1 84.25 339 ASP B C 1
ATOM 5632 O O . ASP B 1 339 ? -7.438 25.25 -7.711 1 84.25 339 ASP B O 1
ATOM 5636 N N . ASP B 1 340 ? -8.836 23.453 -7.512 1 87.69 340 ASP B N 1
ATOM 5637 C CA . ASP B 1 340 ? -10.008 24.312 -7.664 1 87.69 340 ASP B CA 1
ATOM 5638 C C . ASP B 1 340 ? -10.391 24.969 -6.34 1 87.69 340 ASP B C 1
ATOM 5640 O O . ASP B 1 340 ? -11.43 24.656 -5.762 1 87.69 340 ASP B O 1
ATOM 5644 N N . TYR B 1 341 ? -9.617 25.969 -5.996 1 89.12 341 TYR B N 1
ATOM 5645 C CA . TYR B 1 341 ? -9.805 26.641 -4.715 1 89.12 341 TYR B CA 1
ATOM 5646 C C . TYR B 1 341 ? -11.125 27.391 -4.68 1 89.12 341 TYR B C 1
ATOM 5648 O O . TYR B 1 341 ? -11.648 27.703 -3.604 1 89.12 341 TYR B O 1
ATOM 5656 N N . THR B 1 342 ? -11.711 27.656 -5.781 1 91.38 342 THR B N 1
ATOM 5657 C CA . THR B 1 342 ? -12.953 28.406 -5.859 1 91.38 342 THR B CA 1
ATOM 5658 C C . THR B 1 342 ? -14.133 27.578 -5.367 1 91.38 342 THR B C 1
ATOM 5660 O O . THR B 1 342 ? -15.211 28.109 -5.086 1 91.38 342 THR B O 1
ATOM 5663 N N . ARG B 1 343 ? -13.922 26.344 -5.238 1 93.75 343 ARG B N 1
ATOM 5664 C CA . ARG B 1 343 ? -15.016 25.453 -4.852 1 93.75 343 ARG B CA 1
ATOM 5665 C C . ARG B 1 343 ? -14.836 24.953 -3.422 1 93.75 343 ARG B C 1
ATOM 5667 O O . ARG B 1 343 ? -15.516 24.016 -2.998 1 93.75 343 ARG B O 1
ATOM 5674 N N . MET B 1 344 ? -14.008 25.531 -2.688 1 95.12 344 MET B N 1
ATOM 5675 C CA . MET B 1 344 ? -13.695 25.062 -1.337 1 95.12 344 MET B CA 1
ATOM 5676 C C . MET B 1 344 ? -14.891 25.234 -0.411 1 95.12 344 MET B C 1
ATOM 5678 O O . MET B 1 344 ? -15.117 24.422 0.482 1 95.12 344 MET B O 1
ATOM 5682 N N . GLU B 1 345 ? -15.648 26.297 -0.633 1 96.5 345 GLU B N 1
ATOM 5683 C CA . GLU B 1 345 ? -16.844 26.469 0.198 1 96.5 345 GLU B CA 1
ATOM 5684 C C . GLU B 1 345 ? -17.844 25.344 -0.046 1 96.5 345 GLU B C 1
ATOM 5686 O O . GLU B 1 345 ? -18.516 24.891 0.885 1 96.5 345 GLU B O 1
ATOM 5691 N N . GLU B 1 346 ? -17.984 24.984 -1.257 1 96.56 346 GLU B N 1
ATOM 5692 C CA . GLU B 1 346 ? -18.844 23.844 -1.593 1 96.56 346 GLU B CA 1
ATOM 5693 C C . GLU B 1 346 ? -18.359 22.562 -0.903 1 96.56 346 GLU B C 1
ATOM 5695 O O . GLU B 1 346 ? -19.172 21.781 -0.401 1 96.56 346 GLU B O 1
ATOM 5700 N N . LEU B 1 347 ? -17.125 22.391 -0.866 1 97.06 347 LEU B N 1
ATOM 5701 C CA . LEU B 1 347 ? -16.516 21.219 -0.23 1 97.06 347 LEU B CA 1
ATOM 5702 C C . LEU B 1 347 ? -16.766 21.25 1.275 1 97.06 347 LEU B C 1
ATOM 5704 O O . LEU B 1 347 ? -17.094 20.219 1.868 1 97.06 347 LEU B O 1
ATOM 5708 N N . LYS B 1 348 ? -16.594 22.422 1.842 1 97.94 348 LYS B N 1
ATOM 5709 C CA . LYS B 1 348 ? -16.891 22.547 3.268 1 97.94 348 LYS B CA 1
ATOM 5710 C C . LYS B 1 348 ? -18.328 22.188 3.572 1 97.94 348 LYS B C 1
ATOM 5712 O O . LYS B 1 348 ? -18.609 21.469 4.531 1 97.94 348 LYS B O 1
ATOM 5717 N N . ASP B 1 349 ? -19.172 22.656 2.74 1 97.5 349 ASP B N 1
ATOM 5718 C CA . ASP B 1 349 ? -20.609 22.406 2.924 1 97.5 349 ASP B CA 1
ATOM 5719 C C . ASP B 1 349 ? -20.922 20.906 2.811 1 97.5 349 ASP B C 1
ATOM 5721 O O . ASP B 1 349 ? -21.719 20.375 3.572 1 97.5 349 ASP B O 1
ATOM 5725 N N . LEU B 1 350 ? -20.328 20.344 1.893 1 96.56 350 LEU B N 1
ATOM 5726 C CA . LEU B 1 350 ? -20.516 18.922 1.711 1 96.56 350 LEU B CA 1
ATOM 5727 C C . LEU B 1 350 ? -20.062 18.141 2.949 1 96.56 350 LEU B C 1
ATOM 5729 O O . LEU B 1 350 ? -20.734 17.219 3.387 1 96.56 350 LEU B O 1
ATOM 5733 N N . ALA B 1 351 ? -18.906 18.469 3.492 1 97.5 351 ALA B N 1
ATOM 5734 C CA . ALA B 1 351 ? -18.391 17.812 4.699 1 97.5 351 ALA B CA 1
ATOM 5735 C C . ALA B 1 351 ? -19.344 18.016 5.875 1 97.5 351 ALA B C 1
ATOM 5737 O O . ALA B 1 351 ? -19.641 17.062 6.609 1 97.5 351 ALA B O 1
ATOM 5738 N N . ARG B 1 352 ? -19.859 19.219 5.992 1 97.44 352 ARG B N 1
ATOM 5739 C CA . ARG B 1 352 ? -20.797 19.516 7.066 1 97.44 352 ARG B CA 1
ATOM 5740 C C . ARG B 1 352 ? -22.078 18.688 6.914 1 97.44 352 ARG B C 1
ATOM 5742 O O . ARG B 1 352 ? -22.594 18.141 7.891 1 97.44 352 ARG B O 1
ATOM 5749 N N . LYS B 1 353 ? -22.562 18.609 5.715 1 96.31 353 LYS B N 1
ATOM 5750 C CA . LYS B 1 353 ? -23.781 17.859 5.445 1 96.31 353 LYS B CA 1
ATOM 5751 C C . LYS B 1 353 ? -23.562 16.375 5.73 1 96.31 353 LYS B C 1
ATOM 5753 O O . LYS B 1 353 ? -24.469 15.695 6.234 1 96.31 353 LYS B O 1
ATOM 5758 N N . THR B 1 354 ? -22.391 15.938 5.383 1 94.94 354 THR B N 1
ATOM 5759 C CA . THR B 1 354 ? -22.062 14.539 5.641 1 94.94 354 THR B CA 1
ATOM 5760 C C . THR B 1 354 ? -22.094 14.242 7.141 1 94.94 354 THR B C 1
ATOM 5762 O O . THR B 1 354 ? -22.656 13.234 7.566 1 94.94 354 THR B O 1
ATOM 5765 N N . MET B 1 355 ? -21.594 15.102 7.926 1 96.25 355 MET B N 1
ATOM 5766 C CA . MET B 1 355 ? -21.516 14.906 9.367 1 96.25 355 MET B CA 1
ATOM 5767 C C . MET B 1 355 ? -22.891 15.109 10.016 1 96.25 355 MET B C 1
ATOM 5769 O O . MET B 1 355 ? -23.188 14.516 11.055 1 96.25 355 MET B O 1
ATOM 5773 N N . ALA B 1 356 ? -23.734 15.828 9.359 1 95.62 356 ALA B N 1
ATOM 5774 C CA . ALA B 1 356 ? -25.047 16.141 9.906 1 95.62 356 ALA B CA 1
ATOM 5775 C C . ALA B 1 356 ? -26.094 15.133 9.438 1 95.62 356 ALA B C 1
ATOM 5777 O O . ALA B 1 356 ? -27.234 15.125 9.93 1 95.62 356 ALA B O 1
ATOM 5778 N N . ASP B 1 357 ? -25.719 14.328 8.422 1 94.69 357 ASP B N 1
ATOM 5779 C CA . ASP B 1 357 ? -26.656 13.359 7.883 1 94.69 357 ASP B CA 1
ATOM 5780 C C . ASP B 1 357 ? -27.281 12.523 9 1 94.69 357 ASP B C 1
ATOM 5782 O O . ASP B 1 357 ? -26.578 11.805 9.711 1 94.69 357 ASP B O 1
ATOM 5786 N N . PRO B 1 358 ? -28.656 12.5 9.125 1 93.06 358 PRO B N 1
ATOM 5787 C CA . PRO B 1 358 ? -29.312 11.844 10.258 1 93.06 358 PRO B CA 1
ATOM 5788 C C . PRO B 1 358 ? -29.391 10.328 10.094 1 93.06 358 PRO B C 1
ATOM 5790 O O . PRO B 1 358 ? -29.875 9.633 10.992 1 93.06 358 PRO B O 1
ATOM 5793 N N . ASN B 1 359 ? -28.891 9.922 8.938 1 93 359 ASN B N 1
ATOM 5794 C CA . ASN B 1 359 ? -28.844 8.477 8.766 1 93 359 ASN B CA 1
ATOM 5795 C C . ASN B 1 359 ? -28.25 7.781 9.984 1 93 359 ASN B C 1
ATOM 5797 O O . ASN B 1 359 ? -27.141 8.125 10.414 1 93 359 ASN B O 1
ATOM 5801 N N . GLU B 1 360 ? -28.906 6.727 10.469 1 91.75 360 GLU B N 1
ATOM 5802 C CA . GLU B 1 360 ? -28.531 6.082 11.727 1 91.75 360 GLU B CA 1
ATOM 5803 C C . GLU B 1 360 ? -27.156 5.43 11.617 1 91.75 360 GLU B C 1
ATOM 5805 O O . GLU B 1 360 ? -26.375 5.465 12.57 1 91.75 360 GLU B O 1
ATOM 5810 N N . THR B 1 361 ? -26.922 4.848 10.531 1 90.75 361 THR B N 1
ATOM 5811 C CA . THR B 1 361 ? -25.625 4.211 10.352 1 90.75 361 THR B CA 1
ATOM 5812 C C . THR B 1 361 ? -24.5 5.25 10.375 1 90.75 361 THR B C 1
ATOM 5814 O O . THR B 1 361 ? -23.453 5.023 10.977 1 90.75 361 THR B O 1
ATOM 5817 N N . ASN B 1 362 ? -24.75 6.344 9.711 1 92.62 362 ASN B N 1
ATOM 5818 C CA . ASN B 1 362 ? -23.781 7.43 9.688 1 92.62 362 ASN B CA 1
ATOM 5819 C C . ASN B 1 362 ? -23.516 7.973 11.094 1 92.62 362 ASN B C 1
ATOM 5821 O O . ASN B 1 362 ? -22.359 8.094 11.516 1 92.62 362 ASN B O 1
ATOM 5825 N N . GLN B 1 363 ? -24.578 8.258 11.812 1 94.75 363 GLN B N 1
ATOM 5826 C CA . GLN B 1 363 ? -24.438 8.82 13.156 1 94.75 363 GLN B CA 1
ATOM 5827 C C . GLN B 1 363 ? -23.812 7.809 14.109 1 94.75 363 GLN B C 1
ATOM 5829 O O . GLN B 1 363 ? -23.062 8.18 15.008 1 94.75 363 GLN B O 1
ATOM 5834 N N . TYR B 1 364 ? -24.125 6.566 13.875 1 94.81 364 TYR B N 1
ATOM 5835 C CA . TYR B 1 364 ? -23.516 5.512 14.68 1 94.81 364 TYR B CA 1
ATOM 5836 C C . TYR B 1 364 ? -22 5.543 14.547 1 94.81 364 TYR B C 1
ATOM 5838 O O . TYR B 1 364 ? -21.281 5.527 15.555 1 94.81 364 TYR B O 1
ATOM 5846 N N . TRP B 1 365 ? -21.484 5.664 13.391 1 93.5 365 TRP B N 1
ATOM 5847 C CA . TRP B 1 365 ? -20.047 5.621 13.172 1 93.5 365 TRP B CA 1
ATOM 5848 C C . TRP B 1 365 ? -19.375 6.895 13.672 1 93.5 365 TRP B C 1
ATOM 5850 O O . TRP B 1 365 ? -18.25 6.859 14.156 1 93.5 365 TRP B O 1
ATOM 5860 N N . ILE B 1 366 ? -20.062 8.023 13.531 1 96.5 366 ILE B N 1
ATOM 5861 C CA . ILE B 1 366 ? -19.547 9.266 14.078 1 96.5 366 ILE B CA 1
ATOM 5862 C C . ILE B 1 366 ? -19.438 9.148 15.602 1 96.5 366 ILE B C 1
ATOM 5864 O O . ILE B 1 366 ? -18.406 9.523 16.188 1 96.5 366 ILE B O 1
ATOM 5868 N N . GLU B 1 367 ? -20.422 8.562 16.203 1 95.88 367 GLU B N 1
ATOM 5869 C CA . GLU B 1 367 ? -20.406 8.375 17.641 1 95.88 367 GLU B CA 1
ATOM 5870 C C . GLU B 1 367 ? -19.312 7.398 18.062 1 95.88 367 GLU B C 1
ATOM 5872 O O . GLU B 1 367 ? -18.656 7.59 19.094 1 95.88 367 GLU B O 1
ATOM 5877 N N . GLN B 1 368 ? -19.141 6.344 17.297 1 96.25 368 GLN B N 1
ATOM 5878 C CA . GLN B 1 368 ? -18.062 5.391 17.578 1 96.25 368 GLN B CA 1
ATOM 5879 C C . GLN B 1 368 ? -16.688 6.066 17.5 1 96.25 368 GLN B C 1
ATOM 5881 O O . GLN B 1 368 ? -15.805 5.762 18.297 1 96.25 368 GLN B O 1
ATOM 5886 N N . ALA B 1 369 ? -16.578 6.984 16.531 1 97.81 369 ALA B N 1
ATOM 5887 C CA . ALA B 1 369 ? -15.312 7.711 16.406 1 97.81 369 ALA B CA 1
ATOM 5888 C C . ALA B 1 369 ? -15.062 8.594 17.625 1 97.81 369 ALA B C 1
ATOM 5890 O O . ALA B 1 369 ? -13.953 8.594 18.172 1 97.81 369 ALA B O 1
ATOM 5891 N N . VAL B 1 370 ? -16.094 9.297 18.047 1 97.81 370 VAL B N 1
ATOM 5892 C CA . VAL B 1 370 ? -15.953 10.188 19.203 1 97.81 370 VAL B CA 1
ATOM 5893 C C . VAL B 1 370 ? -15.617 9.367 20.453 1 97.81 370 VAL B C 1
ATOM 5895 O O . VAL B 1 370 ? -14.734 9.742 21.219 1 97.81 370 VAL B O 1
ATOM 5898 N N . ASP B 1 371 ? -16.25 8.227 20.641 1 96.69 371 ASP B N 1
ATOM 5899 C CA . ASP B 1 371 ? -15.984 7.336 21.766 1 96.69 371 ASP B CA 1
ATOM 5900 C C . ASP B 1 371 ? -14.547 6.824 21.734 1 96.69 371 ASP B C 1
ATOM 5902 O O . ASP B 1 371 ? -13.906 6.715 22.781 1 96.69 371 ASP B O 1
ATOM 5906 N N . ALA B 1 372 ? -14.117 6.531 20.594 1 97.19 372 ALA B N 1
ATOM 5907 C CA . ALA B 1 372 ? -12.781 5.957 20.438 1 97.19 372 ALA B CA 1
ATOM 5908 C C . ALA B 1 372 ? -11.703 7.016 20.641 1 97.19 372 ALA B C 1
ATOM 5910 O O . ALA B 1 372 ? -10.555 6.688 20.953 1 97.19 372 ALA B O 1
ATOM 5911 N N . ILE B 1 373 ? -12.086 8.297 20.453 1 97.56 373 ILE B N 1
ATOM 5912 C CA . ILE B 1 373 ? -11.148 9.398 20.656 1 97.56 373 ILE B CA 1
ATOM 5913 C C . ILE B 1 373 ? -11.102 9.773 22.125 1 97.56 373 ILE B C 1
ATOM 5915 O O . ILE B 1 373 ? -10.023 9.992 22.688 1 97.56 373 ILE B O 1
ATOM 5919 N N . CYS B 1 374 ? -12.234 9.875 22.859 1 93.31 374 CYS B N 1
ATOM 5920 C CA . CYS B 1 374 ? -12.18 10.477 24.188 1 93.31 374 CYS B CA 1
ATOM 5921 C C . CYS B 1 374 ? -12.852 9.578 25.219 1 93.31 374 CYS B C 1
ATOM 5923 O O . CYS B 1 374 ? -12.906 9.922 26.406 1 93.31 374 CYS B O 1
ATOM 5925 N N . ASP B 1 375 ? -13.031 8.359 24.984 1 81.06 375 ASP B N 1
ATOM 5926 C CA . ASP B 1 375 ? -13.617 7.402 25.922 1 81.06 375 ASP B CA 1
ATOM 5927 C C . ASP B 1 375 ? -14.945 7.922 26.469 1 81.06 375 ASP B C 1
ATOM 5929 O O . ASP B 1 375 ? -15.219 9.125 26.406 1 81.06 375 ASP B O 1
ATOM 5933 N N . THR B 1 376 ? -16.062 7.078 26.625 1 64.62 376 THR B N 1
ATOM 5934 C CA . THR B 1 376 ? -17.375 7.453 27.125 1 64.62 376 THR B CA 1
ATOM 5935 C C . THR B 1 376 ? -17.312 7.828 28.594 1 64.62 376 THR B C 1
ATOM 5937 O O . THR B 1 376 ? -18.25 8.43 29.125 1 64.62 376 THR B O 1
ATOM 5940 N N . LYS B 1 377 ? -16.312 7.414 29.328 1 51.19 377 LYS B N 1
ATOM 5941 C CA . LYS B 1 377 ? -16.469 7.641 30.766 1 51.19 377 LYS B CA 1
ATOM 5942 C C . LYS B 1 377 ? -15.734 8.906 31.203 1 51.19 377 LYS B C 1
ATOM 5944 O O . LYS B 1 377 ? -14.695 9.258 30.641 1 51.19 377 LYS B O 1
#

Foldseek 3Di:
DADFQQDADPQFAEEEWQFDFFLLSLLLLLLVQVLQVVLCVLVVPPDRAQPLNFHQEYEYFAVGLLLCCVRFQLVHHSVVSSVLSLVLLCQFLQQDDVNHRVSVDPCPVVVVVVLQPDDDLRTDLVSLQVSQQVSQLVRPPDPVSNVCRQQAWLADRHTHWYWAWKAQPVQRDIDTQINHDQPDDDDDDLRVVLCVVCVRRHTNSQRNLQQNQAPSNHHWGFPPNPDGSTIIHHRLLQPSTCQVVRVVCQQSSDDVVDPRTRALEYEYEASADEDPPPQDDDPDNVVSVVVVVSCVSRPNVVVLVVVVVVLVVVCVDPRNVNYYYAYDHFYDHDDDHSSPSVCSVVSSVRSVCQCVPPPPVSVVRSVSSSCSRRNSD/DADFQQAADPQFAEEEWQFDFFLLSLLLLLLVQVLQVVLCVLVVPPDRAQPLNFHQEYEYFAVGLLLCCVRFQLVHHSVVSSVLSLVLLCQFLQQDDVNHRCNVDPCPVVVVVVLQPDDDLRTDLVSLQVSQQVSQLVRPPDPVSNVCRQQAWLADRHTHWYWAWKAQPVQRDIDTQINHDQPDDDDDDLRVVLCVVCVRRHTNSQRNLQQNQAPSNHHWGFPPNPDGSTIIHHRLLQPSTCVVVRVVCQQSSDDVVDPRTRALEYEYEASADEDLVPDDCDPDNVVSVVVSVSCVSRPNVVVLVVVVVVLVVVCVDPRCVNYYYAYDHFYDHDDDHSSPSVCSVVSSVRSVCQCVPPPPVSVVRSVSSSCSRRNSD

Nearest PDB structures (foldseek):
  4pka-assembly1_X  TM=7.661E-01  e=6.417E-14  Solanum cardiophyllum
  1oxw-assembly1_B  TM=7.613E-01  e=9.998E-14  Solanum cardiophyllum
  6aun-assembly1_A  TM=7.171E-01  e=8.251E-15  Cricetulus griseus
  4pka-assembly1_X  TM=7.677E-01  e=2.989E-13  Solanum cardiophyllum
  1oxw-assembly1_B  TM=7.572E-01  e=3.159E-13  Solanum cardiophyllum

InterPro domains:
  IPR002641 Patatin-like phospholipase domain [PF01734] (16-247)
  IPR002641 Patatin-like phospholipase domain [PS51635] (16-247)
  IPR016035 Acyl transferase/acyl hydrolase/lysophospholipase [SSF52151] (11-361)

Sequence (754 aa):
MVYQAITRHPNGKRLLALDGGGVRGIMGLVILKELMHRVQKRKNLPEIPRPSDYFELAGGTSTGGIMGIMLFRLRMTVDDTITEYDRIAKSIFSPKFWGYDISWLPGAKGINNSKALVQDSRFDALSMSKAIDEVVEKYGLDENDKKLKGNAPLMHEGGARMFCCTTAQNRAESMLMRSYKDSTIYSKSKVNDALLKHGDKLTISIAARATSAAPTFFPEVKFPEDKPDLVFWDGGLLNNNPIDQLWYTRFELVDPSEPAPSISCVISLGTGYVSPGKAKPSWIKVVGVASKVMDFATNTNAKGKDFSRHMKHLNAREEHKDTKYIRFNPYLKEEIGLDDYTRMEELKDLARKTMADPNETNQYWIEQAVDAICDTKMVYQAITRHPNGKRLLALDGGGVRGIMGLVILKELMHRVQKRKNLPEIPRPSDYFELAGGTSTGGIMGIMLFRLRMTVDDTITEYDRIAKSIFSPKFWGYDISWLPGAKGINNSKALVQDSRFDALSMSKAIDEVVEKYGLDENDKKLKGNAPLMHEGGARMFCCTTAQNRAESMLMRSYKDSTIYSKSKVNDALLKHGDKLTISIAARATSAAPTFFPEVKFPEDKPDLVFWDGGLLNNNPIDQLWYTRFELVDPSEPAPSISCVISLGTGYVSPGKAKPSWIKVVGVASKVMDFATNTNAKGKDFSRHMKHLNAREEHKDTKYIRFNPYLKEEIGLDDYTRMEELKDLARKTMADPNETNQYWIEQAVDAICDTK

Secondary structure (DSSP, 8-state):
-----S--BTTBEEEEEE---GGGHHHHHHHHHHHHHHHHHHHT-SSPPPGGGT-SEEEEETHHHHHHIIIIIS---HHHHHHHHHHHHHHHHS-EETTEE-TTSTTHHHHGGGTTTS-SSSS-HHHHHHHHHHHHHHH-SSHHHHHHGGGSBS--TTSPPEEEEEEETTTTEEEEEESS-----PPP-HHHHHHHHHGGG-BHHHHHHHHT--TTTS--EEESSSS-SEEEEETHHHHSSTHHHHHHHGGGGS-TTSPPPPEEEEEEE---B--TT-----SSHHHHHHHHHHHHHT-HHHHHHHHHHHHHHHHTSGGGTT-EEEEE-PBPSS---TT-GGGHHHHHHHHHHHHH---HHHHHHHHHHHHHHH---/--B--S--BTTBEEEEEE---GGGHHHHHHHHHHHHHHHHHHHT-SSPPPGGGT-SEEEEETHHHHHHIIIIIS---HHHHHHHHHHHHHHHHS-EETTEE-TTSTTHHHHGGGTTTS-SSSS-HHHHHHHHHHHHHHH-SSHHHHHHGGGSBS--TTSBPEEEEEEETTTTEEEEEESS-----PPP-HHHHHHHHHGGG-BHHHHHHHHT--TTTS--EEESSSS-SEEEEETHHHHSSTHHHHHHHGGGGS-TTSPPPPEEEEEEE---B--GGG----SSHHHHHHHHHHHHHT-HHHHHHHHHHHHHHHHTSGGGTT-EEEEE-PBPSS---TT-GGGHHHHHHHHHHHHH---HHHHHHHHHHHHHHH---